Protein 6A5K (pdb70)

Organism: Arabidopsis thaliana (NCBI:txid3702)

Nearest PDB structures (foldseek):
  6a5n-assembly1_A  TM=9.429E-01  e=1.408E-78  Arabidopsis thaliana
  4qep-assembly1_A  TM=8.010E-01  e=1.631E-44  Arabidopsis thaliana
  4nj5-assembly1_A  TM=8.680E-01  e=1.800E-42  Arabidopsis thaliana
  4qeo-assembly1_A  TM=7.824E-01  e=3.114E-44  Arabidopsis thaliana
  7xud-assembly1_A  TM=8.969E-01  e=6.996E-24  Homo sapiens

Solvent-accessible surface area: 23105 Å² total

Radius of gyration: 24.41 Å; Cα contacts (8 Å, |Δi|>4): 985; chains: 1; bounding box: 66×53×61 Å

Structure (mmCIF, N/CA/C/O backbone):
data_6A5K
#
_entry.id   6A5K
#
_cell.length_a   77.113
_cell.length_b   122.152
_cell.length_c   56.315
_cell.angle_alpha   90.00
_cell.angle_beta   90.00
_cell.angle_gamma   90.00
#
_symmetry.space_group_name_H-M   'P 21 21 2'
#
loop_
_entity.id
_entity.type
_entity.pdbx_description
1 polymer 'Histone-lysine N-methyltransferase, H3 lysine-9 specific SUVH6'
2 non-polymer 'ZINC ION'
3 non-polymer S-ADENOSYLMETHIONINE
4 water water
#
loop_
_atom_site.group_PDB
_atom_site.id
_atom_site.type_symbol
_atom_site.label_atom_id
_atom_site.label_alt_id
_atom_site.label_comp_id
_atom_site.label_asym_id
_atom_site.label_entity_id
_atom_site.label_seq_id
_atom_site.pdbx_PDB_ins_code
_atom_site.Cartn_x
_atom_site.Cartn_y
_atom_site.Cartn_z
_atom_site.occupancy
_atom_site.B_iso_or_equiv
_atom_site.auth_seq_id
_atom_site.auth_comp_id
_atom_site.auth_asym_id
_atom_site.auth_atom_id
_atom_site.pdbx_PDB_model_num
ATOM 1 N N . ASP A 1 4 ? 21.659 28.741 38.118 1.00 23.42 267 ASP A N 1
ATOM 2 C CA . ASP A 1 4 ? 22.188 27.544 38.756 1.00 37.52 267 ASP A CA 1
ATOM 3 C C . ASP A 1 4 ? 23.637 27.304 38.342 1.00 38.93 267 ASP A C 1
ATOM 4 O O . ASP A 1 4 ? 24.560 28.071 38.699 1.00 21.56 267 ASP A O 1
ATOM 9 N N . SER A 1 5 ? 23.830 26.214 37.609 1.00 41.36 268 SER A N 1
ATOM 10 C CA . SER A 1 5 ? 24.966 26.135 36.718 1.00 36.18 268 SER A CA 1
ATOM 11 C C . SER A 1 5 ? 24.879 27.364 35.811 1.00 28.61 268 SER A C 1
ATOM 12 O O . SER A 1 5 ? 25.892 27.970 35.485 1.00 21.41 268 SER A O 1
ATOM 15 N N . SER A 1 6 ? 23.657 27.730 35.421 1.00 25.96 269 SER A N 1
ATOM 16 C CA . SER A 1 6 ? 23.424 28.919 34.597 1.00 24.27 269 SER A CA 1
ATOM 17 C C . SER A 1 6 ? 23.913 30.193 35.266 1.00 13.39 269 SER A C 1
ATOM 18 O O . SER A 1 6 ? 24.555 31.020 34.625 1.00 15.38 269 SER A O 1
ATOM 21 N N . ARG A 1 7 ? 23.594 30.359 36.549 1.00 15.12 270 ARG A N 1
ATOM 22 C CA . ARG A 1 7 ? 24.035 31.537 37.295 1.00 14.43 270 ARG A CA 1
ATOM 23 C C . ARG A 1 7 ? 25.558 31.655 37.301 1.00 15.20 270 ARG A C 1
ATOM 24 O O . ARG A 1 7 ? 26.119 32.725 37.030 1.00 16.52 270 ARG A O 1
ATOM 32 N N . ASN A 1 8 ? 26.227 30.554 37.625 1.00 15.13 271 ASN A N 1
ATOM 33 C CA . ASN A 1 8 ? 27.685 30.556 37.612 1.00 17.61 271 ASN A CA 1
ATOM 34 C C . ASN A 1 8 ? 28.235 30.834 36.211 1.00 12.97 271 ASN A C 1
ATOM 35 O O . ASN A 1 8 ? 29.190 31.587 36.061 1.00 13.45 271 ASN A O 1
ATOM 40 N N . LYS A 1 9 ? 27.623 30.239 35.188 1.00 13.50 272 LYS A N 1
ATOM 41 C CA . LYS A 1 9 ? 28.038 30.482 33.802 1.00 16.65 272 LYS A CA 1
ATOM 42 C C . LYS A 1 9 ? 27.954 31.970 33.443 1.00 14.27 272 LYS A C 1
ATOM 43 O O . LYS A 1 9 ? 28.879 32.532 32.849 1.00 12.49 272 LYS A O 1
ATOM 49 N N . VAL A 1 10 ? 26.845 32.606 33.808 1.00 14.00 273 VAL A N 1
ATOM 50 C CA . VAL A 1 10 ? 26.664 34.029 33.541 1.00 12.64 273 VAL A CA 1
ATOM 51 C C . VAL A 1 10 ? 27.728 34.868 34.262 1.00 11.50 273 VAL A C 1
ATOM 52 O O . VAL A 1 10 ? 28.409 35.714 33.646 1.00 10.01 273 VAL A O 1
ATOM 56 N N . LYS A 1 11 ? 27.897 34.614 35.560 1.00 10.81 274 LYS A N 1
ATOM 57 C CA . LYS A 1 11 ? 28.846 35.415 36.332 1.00 11.28 274 LYS A CA 1
ATOM 58 C C . LYS A 1 11 ? 30.278 35.230 35.828 1.00 13.01 274 LYS A C 1
ATOM 59 O O . LYS A 1 11 ? 31.022 36.200 35.688 1.00 15.03 274 LYS A O 1
ATOM 65 N N . GLU A 1 12 ? 30.657 33.992 35.537 1.00 11.54 275 GLU A N 1
ATOM 66 C CA . GLU A 1 12 ? 32.003 33.718 35.044 1.00 11.70 275 GLU A CA 1
ATOM 67 C C . GLU A 1 12 ? 32.235 34.290 33.647 1.00 14.69 275 GLU A C 1
ATOM 68 O O . GLU A 1 12 ? 33.360 34.664 33.302 1.00 13.18 275 GLU A O 1
ATOM 74 N N . THR A 1 13 ? 31.182 34.359 32.839 1.00 12.56 276 THR A N 1
ATOM 75 C CA . THR A 1 13 ? 31.321 34.940 31.502 1.00 13.75 276 THR A CA 1
ATOM 76 C C . THR A 1 13 ? 31.581 36.439 31.617 1.00 13.56 276 THR A C 1
ATOM 77 O O . THR A 1 13 ? 32.454 36.983 30.925 1.00 13.39 276 THR A O 1
ATOM 81 N N . LEU A 1 14 ? 30.841 37.106 32.503 1.00 10.23 277 LEU A N 1
ATOM 82 C CA . LEU A 1 14 ? 31.073 38.535 32.723 1.00 12.78 277 LEU A CA 1
ATOM 83 C C . LEU A 1 14 ? 32.453 38.790 33.338 1.00 14.33 277 LEU A C 1
ATOM 84 O O . LEU A 1 14 ? 33.120 39.780 33.016 1.00 10.68 277 LEU A O 1
ATOM 89 N N . ARG A 1 15 ? 32.870 37.888 34.221 1.00 10.31 278 ARG A N 1
ATOM 90 C CA . ARG A 1 15 ? 34.166 37.992 34.889 1.00 14.28 278 ARG A CA 1
ATOM 91 C C . ARG A 1 15 ? 35.294 37.862 33.857 1.00 13.31 278 ARG A C 1
ATOM 92 O O . ARG A 1 15 ? 36.262 38.639 33.859 1.00 17.33 278 ARG A O 1
ATOM 100 N N . LEU A 1 16 ? 35.152 36.889 32.961 1.00 11.52 279 LEU A N 1
ATOM 101 C CA . LEU A 1 16 ? 36.092 36.694 31.864 1.00 15.01 279 LEU A CA 1
ATOM 102 C C . LEU A 1 16 ? 36.157 37.940 30.975 1.00 15.98 279 LEU A C 1
ATOM 103 O O . LEU A 1 16 ? 37.241 38.432 30.642 1.00 14.01 279 LEU A O 1
ATOM 108 N N . PHE A 1 17 ? 34.985 38.455 30.608 1.00 11.92 280 PHE A N 1
ATOM 109 C CA . PHE A 1 17 ? 34.907 39.670 29.805 1.00 13.28 280 PHE A CA 1
ATOM 110 C C . PHE A 1 17 ? 35.672 40.839 30.440 1.00 14.16 280 PHE A C 1
ATOM 111 O O . PHE A 1 17 ? 36.503 41.486 29.787 1.00 12.58 280 PHE A O 1
ATOM 119 N N . HIS A 1 18 ? 35.408 41.107 31.716 1.00 10.96 281 HIS A N 1
ATOM 120 C CA . HIS A 1 18 ? 36.080 42.230 32.365 1.00 15.08 281 HIS A CA 1
ATOM 121 C C . HIS A 1 18 ? 37.573 41.978 32.549 1.00 13.75 281 HIS A C 1
ATOM 122 O O . HIS A 1 18 ? 38.378 42.917 32.501 1.00 17.65 281 HIS A O 1
ATOM 129 N N . GLY A 1 19 ? 37.939 40.714 32.732 1.00 12.69 282 GLY A N 1
ATOM 130 C CA . GLY A 1 19 ? 39.339 40.336 32.808 1.00 18.03 282 GLY A CA 1
ATOM 131 C C . GLY A 1 19 ? 40.055 40.721 31.526 1.00 21.09 282 GLY A C 1
ATOM 132 O O . GLY A 1 19 ? 41.121 41.344 31.552 1.00 18.98 282 GLY A O 1
ATOM 133 N N . VAL A 1 20 ? 39.455 40.365 30.394 1.00 16.20 283 VAL A N 1
ATOM 134 C CA . VAL A 1 20 ? 40.032 40.704 29.096 1.00 17.65 283 VAL A CA 1
ATOM 135 C C . VAL A 1 20 ? 40.085 42.221 28.865 1.00 20.24 283 VAL A C 1
ATOM 136 O O . VAL A 1 20 ? 41.109 42.749 28.408 1.00 18.34 283 VAL A O 1
ATOM 140 N N . CYS A 1 21 ? 38.989 42.917 29.176 1.00 14.23 284 CYS A N 1
ATOM 141 C CA . CYS A 1 21 ? 38.977 44.383 29.113 1.00 15.31 284 CYS A CA 1
ATOM 142 C C . CYS A 1 21 ? 40.164 45.004 29.856 1.00 19.59 284 CYS A C 1
ATOM 143 O O . CYS A 1 21 ? 40.897 45.846 29.313 1.00 20.70 284 CYS A O 1
ATOM 146 N N . ARG A 1 22 ? 40.346 44.594 31.107 1.00 16.35 285 ARG A N 1
ATOM 147 C CA . ARG A 1 22 ? 41.349 45.233 31.949 1.00 16.57 285 ARG A CA 1
ATOM 148 C C . ARG A 1 22 ? 42.764 44.771 31.606 1.00 16.84 285 ARG A C 1
ATOM 149 O O . ARG A 1 22 ? 43.732 45.482 31.882 1.00 17.30 285 ARG A O 1
ATOM 157 N N . LYS A 1 23 ? 42.895 43.603 30.987 1.00 15.21 286 LYS A N 1
ATOM 158 C CA . LYS A 1 23 ? 44.211 43.185 30.500 1.00 20.05 286 LYS A CA 1
ATOM 159 C C . LYS A 1 23 ? 44.607 43.990 29.254 1.00 21.88 286 LYS A C 1
ATOM 160 O O . LYS A 1 23 ? 45.768 44.390 29.091 1.00 22.64 286 LYS A O 1
ATOM 166 N N . ILE A 1 24 ? 43.641 44.233 28.373 1.00 22.14 287 ILE A N 1
ATOM 167 C CA . ILE A 1 24 ? 43.896 45.078 27.209 1.00 23.01 287 ILE A CA 1
ATOM 168 C C . ILE A 1 24 ? 44.275 46.488 27.671 1.00 21.96 287 ILE A C 1
ATOM 169 O O . ILE A 1 24 ? 45.233 47.100 27.164 1.00 22.27 287 ILE A O 1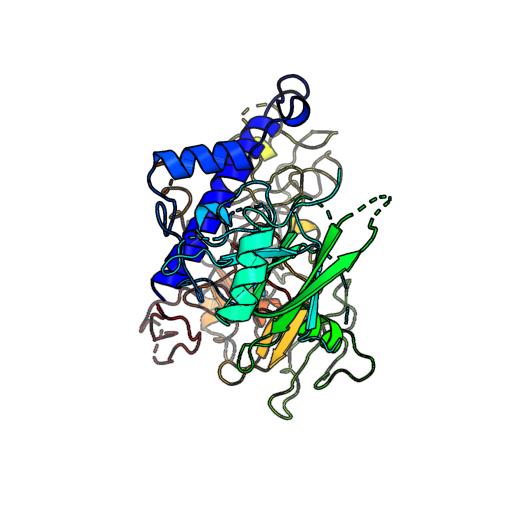
ATOM 174 N N . LEU A 1 25 ? 43.533 46.990 28.653 1.00 19.24 288 LEU A N 1
ATOM 175 C CA . LEU A 1 25 ? 43.809 48.315 29.197 1.00 20.29 288 LEU A CA 1
ATOM 176 C C . LEU A 1 25 ? 45.185 48.358 29.856 1.00 20.51 288 LEU A C 1
ATOM 177 O O . LEU A 1 25 ? 45.909 49.340 29.726 1.00 21.89 288 LEU A O 1
ATOM 182 N N . GLN A 1 26 ? 45.544 47.289 30.559 1.00 19.17 289 GLN A N 1
ATOM 183 C CA . GLN A 1 26 ? 46.848 47.202 31.205 1.00 22.68 289 GLN A CA 1
ATOM 184 C C . GLN A 1 26 ? 47.955 47.283 30.161 1.00 21.45 289 GLN A C 1
ATOM 185 O O . GLN A 1 26 ? 48.975 47.942 30.368 1.00 22.69 289 GLN A O 1
ATOM 191 N N . GLU A 1 27 ? 47.743 46.608 29.036 1.00 21.65 290 GLU A N 1
ATOM 192 C CA . GLU A 1 27 ? 48.733 46.604 27.966 1.00 25.36 290 GLU A CA 1
ATOM 193 C C . GLU A 1 27 ? 48.851 47.978 27.311 1.00 27.58 290 GLU A C 1
ATOM 194 O O . GLU A 1 27 ? 49.950 48.391 26.916 1.00 27.09 290 GLU A O 1
ATOM 200 N N . ASP A 1 28 ? 47.736 48.700 27.209 1.00 25.79 291 ASP A N 1
ATOM 201 C CA . ASP A 1 28 ? 47.802 50.066 26.694 1.00 26.78 291 ASP A CA 1
ATOM 202 C C . ASP A 1 28 ? 48.500 51.009 27.681 1.00 30.10 291 ASP A C 1
ATOM 203 O O . ASP A 1 28 ? 49.296 51.863 27.284 1.00 30.74 291 ASP A O 1
ATOM 208 N N . GLU A 1 29 ? 48.199 50.844 28.967 1.00 25.23 292 GLU A N 1
ATOM 209 C CA . GLU A 1 29 ? 48.757 51.678 30.032 1.00 25.73 292 GLU A CA 1
ATOM 210 C C . GLU A 1 29 ? 50.257 51.447 30.208 1.00 26.89 292 GLU A C 1
ATOM 211 O O . GLU A 1 29 ? 50.954 52.256 30.826 1.00 27.95 292 GLU A O 1
ATOM 217 N N . ALA A 1 30 ? 50.749 50.343 29.656 1.00 30.63 293 ALA A N 1
ATOM 218 C CA . ALA A 1 30 ? 52.169 50.010 29.736 1.00 29.97 293 ALA A CA 1
ATOM 219 C C . ALA A 1 30 ? 52.998 50.771 28.705 1.00 34.88 293 ALA A C 1
ATOM 220 O O . ALA A 1 30 ? 54.223 50.670 28.690 1.00 40.53 293 ALA A O 1
ATOM 222 N N . LYS A 1 31 ? 52.330 51.526 27.842 1.00 33.39 294 LYS A N 1
ATOM 223 C CA . LYS A 1 31 ? 53.015 52.217 26.756 1.00 38.12 294 LYS A CA 1
ATOM 224 C C . LYS A 1 31 ? 53.349 53.658 27.111 1.00 42.80 294 LYS A C 1
ATOM 225 O O . LYS A 1 31 ? 52.687 54.258 27.958 1.00 42.82 294 LYS A O 1
ATOM 231 N N . PRO A 1 32 ? 54.384 54.217 26.464 1.00 47.31 295 PRO A N 1
ATOM 232 C CA . PRO A 1 32 ? 54.606 55.664 26.580 1.00 52.01 295 PRO A CA 1
ATOM 233 C C . PRO A 1 32 ? 53.346 56.444 26.186 1.00 53.61 295 PRO A C 1
ATOM 234 O O . PRO A 1 32 ? 52.708 56.061 25.214 1.00 49.63 295 PRO A O 1
ATOM 238 N N . GLU A 1 33 ? 53.020 57.518 26.907 1.00 54.22 296 GLU A N 1
ATOM 239 C CA . GLU A 1 33 ? 51.775 58.267 26.699 1.00 61.40 296 GLU A CA 1
ATOM 240 C C . GLU A 1 33 ? 51.721 59.054 25.378 1.00 68.18 296 GLU A C 1
ATOM 241 O O . GLU A 1 33 ? 51.395 60.244 25.381 1.00 70.73 296 GLU A O 1
ATOM 247 N N . ASP A 1 34 ? 52.048 58.388 24.266 1.00 70.48 297 ASP A N 1
ATOM 248 C CA . ASP A 1 34 ? 51.723 58.776 22.870 1.00 71.06 297 ASP A CA 1
ATOM 249 C C . ASP A 1 34 ? 51.697 57.527 21.969 1.00 67.18 297 ASP A C 1
ATOM 250 O O . ASP A 1 34 ? 51.255 57.594 20.824 1.00 73.25 297 ASP A O 1
ATOM 255 N N . GLN A 1 35 ? 52.187 56.394 22.476 1.00 59.86 298 GLN A N 1
ATOM 256 C CA . GLN A 1 35 ? 52.029 55.122 21.777 1.00 57.57 298 GLN A CA 1
ATOM 257 C C . GLN A 1 35 ? 50.710 54.503 22.212 1.00 50.05 298 GLN A C 1
ATOM 258 O O . GLN A 1 35 ? 50.320 53.442 21.730 1.00 50.08 298 GLN A O 1
ATOM 264 N N . ARG A 1 36 ? 50.037 55.182 23.138 1.00 48.24 299 ARG A N 1
ATOM 265 C CA . ARG A 1 36 ? 48.790 54.696 23.716 1.00 45.91 299 ARG A CA 1
ATOM 266 C C . ARG A 1 36 ? 47.623 54.939 22.770 1.00 47.72 299 ARG A C 1
ATOM 267 O O . ARG A 1 36 ? 47.597 55.936 22.051 1.00 49.35 299 ARG A O 1
ATOM 275 N N . ARG A 1 37 ? 46.659 54.025 22.779 1.00 44.81 300 ARG A N 1
ATOM 276 C CA . ARG A 1 37 ? 45.535 54.090 21.852 1.00 43.40 300 ARG A CA 1
ATOM 277 C C . ARG A 1 37 ? 44.257 54.625 22.484 1.00 45.03 300 ARG A C 1
ATOM 278 O O . ARG A 1 37 ? 43.281 54.877 21.784 1.00 47.68 300 ARG A O 1
ATOM 286 N N . LYS A 1 38 ? 44.268 54.800 23.802 1.00 46.79 301 LYS A N 1
ATOM 287 C CA . LYS A 1 38 ? 43.069 55.238 24.519 1.00 52.73 301 LYS A CA 1
ATOM 288 C C . LYS A 1 38 ? 42.612 56.598 23.991 1.00 60.58 301 LYS A C 1
ATOM 289 O O . LYS A 1 38 ? 41.411 56.889 23.928 1.00 62.02 301 LYS A O 1
ATOM 295 N N . GLY A 1 39 ? 43.573 57.415 23.574 1.00 62.32 302 GLY A N 1
ATOM 296 C CA . GLY A 1 39 ? 43.263 58.677 22.926 1.00 65.99 302 GLY A CA 1
ATOM 297 C C . GLY A 1 39 ? 42.663 58.458 21.550 1.00 66.91 302 GLY A C 1
ATOM 298 O O . GLY A 1 39 ? 41.694 59.118 21.178 1.00 70.04 302 GLY A O 1
ATOM 299 N N . LYS A 1 40 ? 43.240 57.521 20.800 1.00 64.39 303 LYS A N 1
ATOM 300 C CA . LYS A 1 40 ? 42.779 57.186 19.453 1.00 62.16 303 LYS A CA 1
ATOM 301 C C . LYS A 1 40 ? 41.306 56.782 19.433 1.00 63.87 303 LYS A C 1
ATOM 302 O O . LYS A 1 40 ? 40.633 56.865 18.403 1.00 75.13 303 LYS A O 1
ATOM 308 N N . GLY A 1 41 ? 40.793 56.388 20.589 1.00 58.81 304 GLY A N 1
ATOM 309 C CA . GLY A 1 41 ? 39.457 55.845 20.657 1.00 57.32 304 GLY A CA 1
ATOM 310 C C . GLY A 1 41 ? 39.594 54.342 20.659 1.00 54.07 304 GLY A C 1
ATOM 311 O O . GLY A 1 41 ? 38.902 53.636 19.924 1.00 55.18 304 GLY A O 1
ATOM 312 N N . LEU A 1 42 ? 40.532 53.858 21.463 1.00 49.52 305 LEU A N 1
ATOM 313 C CA . LEU A 1 42 ? 40.615 52.441 21.751 1.00 45.03 305 LEU A CA 1
ATOM 314 C C . LEU A 1 42 ? 39.299 52.050 22.410 1.00 40.00 305 LEU A C 1
ATOM 315 O O . LEU A 1 42 ? 38.741 52.811 23.203 1.00 40.94 305 LEU A O 1
ATOM 320 N N . ARG A 1 43 ? 38.781 50.884 22.052 1.00 37.06 306 ARG A N 1
ATOM 321 C CA . ARG A 1 43 ? 37.527 50.411 22.619 1.00 33.09 306 ARG A CA 1
ATOM 322 C C . ARG A 1 43 ? 37.721 49.038 23.243 1.00 25.99 306 ARG A C 1
ATOM 323 O O . ARG A 1 43 ? 37.517 48.025 22.581 1.00 25.99 306 ARG A O 1
ATOM 331 N N . ILE A 1 44 ? 38.114 49.004 24.513 1.00 21.38 307 ILE A N 1
ATOM 332 C CA . ILE A 1 44 ? 38.457 47.736 25.137 1.00 22.32 307 ILE A CA 1
ATOM 333 C C . ILE A 1 44 ? 37.243 46.813 25.235 1.00 18.72 307 ILE A C 1
ATOM 334 O O . ILE A 1 44 ? 37.390 45.598 25.170 1.00 18.49 307 ILE A O 1
ATOM 339 N N . ASP A 1 45 ? 36.050 47.385 25.364 1.00 20.24 308 ASP A N 1
ATOM 340 C CA . ASP A 1 45 ? 34.840 46.564 25.439 1.00 22.28 308 ASP A CA 1
ATOM 341 C C . ASP A 1 45 ? 34.555 45.904 24.090 1.00 21.50 308 ASP A C 1
ATOM 342 O O . ASP A 1 45 ? 34.172 44.737 24.024 1.00 20.19 308 ASP A O 1
ATOM 347 N N . PHE A 1 46 ? 34.759 46.657 23.014 1.00 21.76 309 PHE A N 1
ATOM 348 C CA . PHE A 1 46 ? 34.576 46.134 21.668 1.00 23.58 309 PHE A CA 1
ATOM 349 C C . PHE A 1 46 ? 35.577 45.011 21.366 1.00 24.65 309 PHE A C 1
ATOM 350 O O . PHE A 1 46 ? 35.206 43.950 20.846 1.00 25.72 309 PHE A O 1
ATOM 358 N N . GLU A 1 47 ? 36.843 45.248 21.700 1.00 22.86 310 GLU A N 1
ATOM 359 C CA . GLU A 1 47 ? 37.900 44.270 21.453 1.00 22.68 310 GLU A CA 1
ATOM 360 C C . GLU A 1 47 ? 37.701 42.999 22.275 1.00 20.79 310 GLU A C 1
ATOM 361 O O . GLU A 1 47 ? 37.850 41.878 21.754 1.00 21.23 310 GLU A O 1
ATOM 367 N N . ALA A 1 48 ? 37.350 43.175 23.549 1.00 17.87 311 ALA A N 1
ATOM 368 C CA . ALA A 1 48 ? 37.063 42.049 24.425 1.00 17.86 311 ALA A CA 1
ATOM 369 C C . ALA A 1 48 ? 35.877 41.252 23.904 1.00 19.31 311 ALA A C 1
ATOM 370 O O . ALA A 1 48 ? 35.892 40.016 23.921 1.00 21.10 311 ALA A O 1
ATOM 372 N N . SER A 1 49 ? 34.850 41.967 23.448 1.00 20.49 312 SER A N 1
ATOM 373 C CA . SER A 1 49 ? 33.670 41.321 22.880 1.00 21.92 312 SER A CA 1
ATOM 374 C C . SER A 1 49 ? 34.052 40.471 21.678 1.00 22.39 312 SER A C 1
ATOM 375 O O . SER A 1 49 ? 33.581 39.345 21.540 1.00 20.59 312 SER A O 1
ATOM 378 N N . THR A 1 50 ? 34.893 41.017 20.802 1.00 24.38 313 THR A N 1
ATOM 379 C CA . THR A 1 50 ? 35.326 40.278 19.621 1.00 26.76 313 THR A CA 1
ATOM 380 C C . THR A 1 50 ? 36.062 39.005 20.021 1.00 25.23 313 THR A C 1
ATOM 381 O O . THR A 1 50 ? 35.817 37.927 19.456 1.00 21.70 313 THR A O 1
ATOM 385 N N . ILE A 1 51 ? 36.946 39.127 21.012 1.00 20.40 314 ILE A N 1
ATOM 386 C CA . ILE A 1 51 ? 37.715 37.973 21.481 1.00 23.68 314 ILE A CA 1
ATOM 387 C C . ILE A 1 51 ? 36.809 36.879 22.055 1.00 22.07 314 ILE A C 1
ATOM 388 O O . ILE A 1 51 ? 36.957 35.699 21.724 1.00 20.60 314 ILE A O 1
ATOM 393 N N . LEU A 1 52 ? 35.850 37.269 22.886 1.00 20.95 315 LEU A N 1
ATOM 394 C CA . LEU A 1 52 ? 34.918 36.297 23.451 1.00 16.28 315 LEU A CA 1
ATOM 395 C C . LEU A 1 52 ? 34.037 35.659 22.373 1.00 17.12 315 LEU A C 1
ATOM 396 O O . LEU A 1 52 ? 33.731 34.468 22.427 1.00 17.25 315 LEU A O 1
ATOM 401 N N . LYS A 1 53 ? 33.631 36.458 21.395 1.00 17.77 316 LYS A N 1
ATOM 402 C CA . LYS A 1 53 ? 32.820 35.960 20.288 1.00 23.81 316 LYS A CA 1
ATOM 403 C C . LYS A 1 53 ? 33.559 34.885 19.483 1.00 22.54 316 LYS A C 1
ATOM 404 O O . LYS A 1 53 ? 33.018 33.804 19.226 1.00 20.44 316 LYS A O 1
ATOM 410 N N . ARG A 1 54 ? 34.798 35.177 19.097 1.00 20.74 317 ARG A N 1
ATOM 411 C CA . ARG A 1 54 ? 35.555 34.250 18.255 1.00 25.63 317 ARG A CA 1
ATOM 412 C C . ARG A 1 54 ? 35.851 32.934 18.982 1.00 22.71 317 ARG A C 1
ATOM 413 O O . ARG A 1 54 ? 35.993 31.888 18.352 1.00 23.90 317 ARG A O 1
ATOM 421 N N . ASN A 1 55 ? 35.929 32.996 20.310 1.00 24.30 318 ASN A N 1
ATOM 422 C CA . ASN A 1 55 ? 36.228 31.829 21.132 1.00 21.48 318 ASN A CA 1
ATOM 423 C C . ASN A 1 55 ? 34.986 31.113 21.663 1.00 23.55 318 ASN A C 1
ATOM 424 O O . ASN A 1 55 ? 35.086 30.255 22.537 1.00 21.47 318 ASN A O 1
ATOM 429 N N . GLY A 1 56 ? 33.820 31.473 21.137 1.00 22.50 319 GLY A N 1
ATOM 430 C CA . GLY A 1 56 ? 32.585 30.784 21.467 1.00 25.47 319 GLY A CA 1
ATOM 431 C C . GLY A 1 56 ? 32.043 31.026 22.868 1.00 24.09 319 GLY A C 1
ATOM 432 O O . GLY A 1 56 ? 31.378 30.154 23.430 1.00 21.89 319 GLY A O 1
ATOM 433 N N . LYS A 1 57 ? 32.301 32.206 23.429 1.00 19.17 320 LYS A N 1
ATOM 434 C CA . LYS A 1 57 ? 31.950 32.465 24.826 1.00 17.31 320 LYS A CA 1
ATOM 435 C C . LYS A 1 57 ? 30.617 33.192 25.017 1.00 18.51 320 LYS A C 1
ATOM 436 O O . LYS A 1 57 ? 30.187 33.383 26.153 1.00 18.23 320 LYS A O 1
ATOM 442 N N . PHE A 1 58 ? 29.979 33.621 23.931 1.00 17.02 321 PHE A N 1
ATOM 443 C CA . PHE A 1 58 ? 28.677 34.283 24.053 1.00 19.16 321 PHE A CA 1
ATOM 444 C C . PHE A 1 58 ? 27.620 33.284 24.515 1.00 20.07 321 PHE A C 1
ATOM 445 O O . PHE A 1 58 ? 27.653 32.110 24.127 1.00 20.32 321 PHE A O 1
ATOM 453 N N . LEU A 1 59 ? 26.684 33.757 25.331 1.00 15.74 322 LEU A N 1
ATOM 454 C CA . LEU A 1 59 ? 25.575 32.933 25.802 1.00 19.72 322 LEU A CA 1
ATOM 455 C C . LEU A 1 59 ? 24.302 33.284 25.037 1.00 20.60 322 LEU A C 1
ATOM 456 O O . LEU A 1 59 ? 24.107 34.438 24.643 1.00 21.14 322 LEU A O 1
ATOM 461 N N . ASN A 1 60 ? 23.447 32.287 24.822 1.00 20.42 323 ASN A N 1
ATOM 462 C CA . ASN A 1 60 ? 22.173 32.492 24.131 1.00 21.77 323 ASN A CA 1
ATOM 463 C C . ASN A 1 60 ? 22.344 33.167 22.771 1.00 24.95 323 ASN A C 1
ATOM 464 O O . ASN A 1 60 ? 21.507 33.964 22.359 1.00 25.77 323 ASN A O 1
ATOM 469 N N . SER A 1 61 ? 23.439 32.865 22.081 1.00 31.98 324 SER A N 1
ATOM 470 C CA . SER A 1 61 ? 23.725 33.536 20.816 1.00 33.98 324 SER A CA 1
ATOM 471 C C . SER A 1 61 ? 22.885 32.943 19.692 1.00 35.96 324 SER A C 1
ATOM 472 O O . SER A 1 61 ? 22.582 31.750 19.688 1.00 30.44 324 SER A O 1
ATOM 475 N N . GLY A 1 62 ? 22.510 33.786 18.739 1.00 38.94 325 GLY A N 1
ATOM 476 C CA . GLY A 1 62 ? 21.704 33.347 17.616 1.00 45.46 325 GLY A CA 1
ATOM 477 C C . GLY A 1 62 ? 20.224 33.229 17.936 1.00 45.06 325 GLY A C 1
ATOM 478 O O . GLY A 1 62 ? 19.437 32.845 17.072 1.00 43.86 325 GLY A O 1
ATOM 479 N N . VAL A 1 63 ? 19.839 33.545 19.173 1.00 41.79 326 VAL A N 1
ATOM 480 C CA . VAL A 1 63 ? 18.431 33.462 19.567 1.00 39.92 326 VAL A CA 1
ATOM 481 C C . VAL A 1 63 ? 17.960 34.641 20.416 1.00 35.20 326 VAL A C 1
ATOM 482 O O . VAL A 1 63 ? 18.730 35.219 21.182 1.00 37.29 326 VAL A O 1
ATOM 486 N N . HIS A 1 64 ? 16.682 34.984 20.265 1.00 31.13 327 HIS A N 1
ATOM 487 C CA . HIS A 1 64 ? 16.015 35.963 21.122 1.00 28.73 327 HIS A CA 1
ATOM 488 C C . HIS A 1 64 ? 15.233 35.229 22.201 1.00 30.07 327 HIS A C 1
ATOM 489 O O . HIS A 1 64 ? 14.684 34.155 21.952 1.00 36.74 327 HIS A O 1
ATOM 496 N N . ILE A 1 65 ? 15.181 35.808 23.395 1.00 23.67 328 ILE A N 1
ATOM 497 C CA . ILE A 1 65 ? 14.445 35.219 24.511 1.00 25.35 328 ILE A CA 1
ATOM 498 C C . ILE A 1 65 ? 13.310 36.124 24.999 1.00 26.61 328 ILE A C 1
ATOM 499 O O . ILE A 1 65 ? 13.521 37.312 25.243 1.00 24.30 328 ILE A O 1
ATOM 504 N N . LEU A 1 66 ? 12.113 35.561 25.151 1.00 24.69 329 LEU A N 1
ATOM 505 C CA . LEU A 1 66 ? 11.006 36.294 25.759 1.00 29.12 329 LEU A CA 1
ATOM 506 C C . LEU A 1 66 ? 10.873 35.941 27.236 1.00 29.99 329 LEU A C 1
ATOM 507 O O . LEU A 1 66 ? 10.690 34.775 27.588 1.00 31.83 329 LEU A O 1
ATOM 512 N N . GLY A 1 67 ? 10.972 36.950 28.098 1.00 24.03 330 GLY A N 1
ATOM 513 C CA . GLY A 1 67 ? 10.816 36.748 29.526 1.00 24.61 330 GLY A CA 1
ATOM 514 C C . GLY A 1 67 ? 12.137 36.586 30.260 1.00 26.85 330 GLY A C 1
ATOM 515 O O . GLY A 1 67 ? 13.129 37.235 29.918 1.00 23.38 330 GLY A O 1
ATOM 516 N N . GLU A 1 68 ? 12.145 35.723 31.275 1.00 26.63 331 GLU A N 1
ATOM 517 C CA . GLU A 1 68 ? 13.336 35.499 32.098 1.00 29.71 331 GLU A CA 1
ATOM 518 C C . GLU A 1 68 ? 14.480 34.847 31.327 1.00 23.07 331 GLU A C 1
ATOM 519 O O . GLU A 1 68 ? 14.279 33.888 30.587 1.00 25.29 331 GLU A O 1
ATOM 525 N N . VAL A 1 69 ? 15.685 35.369 31.528 1.00 22.61 332 VAL A N 1
ATOM 526 C CA . VAL A 1 69 ? 16.892 34.792 30.956 1.00 22.07 332 VAL A CA 1
ATOM 527 C C . VAL A 1 69 ? 17.604 33.974 32.028 1.00 20.66 332 VAL A C 1
ATOM 528 O O . VAL A 1 69 ? 17.933 34.505 33.086 1.00 19.82 332 VAL A O 1
ATOM 532 N N . PRO A 1 70 ? 17.841 32.678 31.763 1.00 22.87 333 PRO A N 1
ATOM 533 C CA . PRO A 1 70 ? 18.439 31.801 32.779 1.00 23.43 333 PRO A CA 1
ATOM 534 C C . PRO A 1 70 ? 19.759 32.352 33.328 1.00 18.48 333 PRO A C 1
ATOM 535 O O . PRO A 1 70 ? 20.643 32.740 32.563 1.00 16.89 333 PRO A O 1
ATOM 539 N N . GLY A 1 71 ? 19.875 32.418 34.649 1.00 16.40 334 GLY A N 1
ATOM 540 C CA . GLY A 1 71 ? 21.115 32.857 35.265 1.00 17.21 334 GLY A CA 1
ATOM 541 C C . GLY A 1 71 ? 21.271 34.366 35.378 1.00 15.04 334 GLY A C 1
ATOM 542 O O . GLY A 1 71 ? 22.275 34.849 35.896 1.00 18.69 334 GLY A O 1
ATOM 543 N N . VAL A 1 72 ? 20.284 35.112 34.889 1.00 13.42 335 VAL A N 1
ATOM 544 C CA . VAL A 1 72 ? 20.282 36.562 35.030 1.00 14.37 335 VAL A CA 1
ATOM 545 C C . VAL A 1 72 ? 19.220 36.969 36.047 1.00 18.62 335 VAL A C 1
ATOM 546 O O . VAL A 1 72 ? 18.056 36.586 35.929 1.00 19.02 335 VAL A O 1
ATOM 550 N N . GLU A 1 73 ? 19.618 37.750 37.043 1.00 14.97 336 GLU A N 1
ATOM 551 C CA . GLU A 1 73 ? 18.730 38.035 38.165 1.00 13.84 336 GLU A CA 1
ATOM 552 C C . GLU A 1 73 ? 18.444 39.521 38.322 1.00 14.76 336 GLU A C 1
ATOM 553 O O . GLU A 1 73 ? 19.308 40.357 38.057 1.00 14.12 336 GLU A O 1
ATOM 559 N N . VAL A 1 74 ? 17.223 39.834 38.754 1.00 12.64 337 VAL A N 1
ATOM 560 C CA . VAL A 1 74 ? 16.831 41.201 39.069 1.00 15.10 337 VAL A CA 1
ATOM 561 C C . VAL A 1 74 ? 17.879 41.858 39.969 1.00 14.80 337 VAL A C 1
ATOM 562 O O . VAL A 1 74 ? 18.304 41.273 40.963 1.00 12.68 337 VAL A O 1
ATOM 566 N N . GLY A 1 75 ? 18.318 43.055 39.595 1.00 12.28 338 GLY A N 1
ATOM 567 C CA . GLY A 1 75 ? 19.327 43.767 40.358 1.00 13.99 338 GLY A CA 1
ATOM 568 C C . GLY A 1 75 ? 20.730 43.665 39.778 1.00 15.01 338 GLY A C 1
ATOM 569 O O . GLY A 1 75 ? 21.600 44.467 40.138 1.00 13.47 338 GLY A O 1
ATOM 570 N N . ASP A 1 76 ? 20.951 42.702 38.880 1.00 11.47 339 ASP A N 1
ATOM 571 C CA . ASP A 1 76 ? 22.269 42.518 38.263 1.00 14.01 339 ASP A CA 1
ATOM 572 C C . ASP A 1 76 ? 22.720 43.799 37.565 1.00 15.39 339 ASP A C 1
ATOM 573 O O . ASP A 1 76 ? 21.908 44.516 36.976 1.00 12.20 339 ASP A O 1
ATOM 578 N N . GLU A 1 77 ? 24.016 44.081 37.626 1.00 12.02 340 GLU A N 1
ATOM 579 C CA . GLU A 1 77 ? 24.545 45.300 37.028 1.00 13.65 340 GLU A CA 1
ATOM 580 C C . GLU A 1 77 ? 25.617 45.002 35.994 1.00 15.99 340 GLU A C 1
ATOM 581 O O . GLU A 1 77 ? 26.274 43.956 36.044 1.00 12.52 340 GLU A O 1
ATOM 587 N N . PHE A 1 78 ? 25.771 45.940 35.065 1.00 13.43 341 PHE A N 1
ATOM 588 C CA . PHE A 1 78 ? 26.666 45.824 33.927 1.00 11.95 341 PHE A CA 1
ATOM 589 C C . PHE A 1 78 ? 27.350 47.172 33.706 1.00 13.33 341 PHE A C 1
ATOM 590 O O . PHE A 1 78 ? 26.722 48.223 33.867 1.00 17.12 341 PHE A O 1
ATOM 598 N N . GLN A 1 79 ? 28.631 47.150 33.361 1.00 12.41 342 GLN A N 1
ATOM 599 C CA . GLN A 1 79 ? 29.342 48.387 33.046 1.00 13.14 342 GLN A CA 1
ATOM 600 C C . GLN A 1 79 ? 29.114 48.789 31.592 1.00 18.64 342 GLN A C 1
ATOM 601 O O . GLN A 1 79 ? 28.861 49.959 31.280 1.00 15.04 342 GLN A O 1
ATOM 607 N N . TYR A 1 80 ? 29.195 47.806 30.705 1.00 14.09 343 TYR A N 1
ATOM 608 C CA . TYR A 1 80 ? 29.103 48.061 29.276 1.00 15.95 343 TYR A CA 1
ATOM 609 C C . TYR A 1 80 ? 27.827 47.500 28.667 1.00 17.91 343 TYR A C 1
ATOM 610 O O . TYR A 1 80 ? 27.377 46.409 29.028 1.00 14.57 343 TYR A O 1
ATOM 619 N N . ARG A 1 81 ? 27.262 48.245 27.724 1.00 14.33 344 ARG A N 1
ATOM 620 C CA . ARG A 1 81 ? 26.115 47.774 26.965 1.00 18.28 344 ARG A CA 1
ATOM 621 C C . ARG A 1 81 ? 26.427 46.448 26.278 1.00 15.46 344 ARG A C 1
ATOM 622 O O . ARG A 1 81 ? 25.548 45.595 26.137 1.00 17.38 344 ARG A O 1
ATOM 638 N N . GLU A 1 83 ? 27.927 43.944 27.388 1.00 13.44 346 GLU A N 1
ATOM 639 C CA . GLU A 1 83 ? 27.680 42.814 28.285 1.00 12.80 346 GLU A CA 1
ATOM 640 C C . GLU A 1 83 ? 26.277 42.258 28.051 1.00 12.71 346 GLU A C 1
ATOM 641 O O . GLU A 1 83 ? 26.053 41.055 28.150 1.00 12.62 346 GLU A O 1
ATOM 647 N N . LEU A 1 84 ? 25.336 43.143 27.730 1.00 13.03 347 LEU A N 1
ATOM 648 C CA . LEU A 1 84 ? 23.960 42.733 27.453 1.00 15.66 347 LEU A CA 1
ATOM 649 C C . LEU A 1 84 ? 23.899 41.857 26.206 1.00 13.72 347 LEU A C 1
ATOM 650 O O . LEU A 1 84 ? 23.103 40.912 26.133 1.00 13.99 347 LEU A O 1
ATOM 655 N N . ASN A 1 85 ? 24.744 42.162 25.223 1.00 14.15 348 ASN A N 1
ATOM 656 C CA . ASN A 1 85 ? 24.787 41.352 24.006 1.00 16.33 348 ASN A CA 1
ATOM 657 C C . ASN A 1 85 ? 25.492 40.022 24.243 1.00 14.92 348 ASN A C 1
ATOM 658 O O . ASN A 1 85 ? 25.085 38.984 23.715 1.00 15.41 348 ASN A O 1
ATOM 663 N N . ILE A 1 86 ? 26.548 40.053 25.044 1.00 14.89 349 ILE A N 1
ATOM 664 C CA . ILE A 1 86 ? 27.298 38.835 25.336 1.00 17.21 349 ILE A CA 1
ATOM 665 C C . ILE A 1 86 ? 26.409 37.780 26.001 1.00 16.67 349 ILE A C 1
ATOM 666 O O . ILE A 1 86 ? 26.519 36.582 25.711 1.00 15.69 349 ILE A O 1
ATOM 671 N N . LEU A 1 87 ? 25.494 38.244 26.848 1.00 13.96 350 LEU A N 1
ATOM 6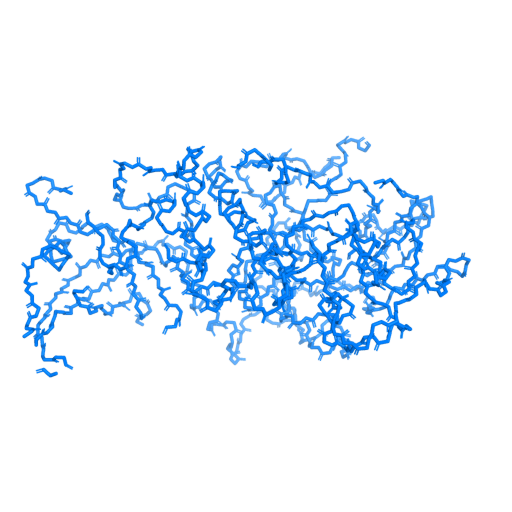72 C CA . LEU A 1 87 ? 24.585 37.361 27.582 1.00 16.06 350 LEU A CA 1
ATOM 673 C C . LEU A 1 87 ? 23.268 37.092 26.855 1.00 13.89 350 LEU A C 1
ATOM 674 O O . LEU A 1 87 ? 22.488 36.231 27.273 1.00 14.02 350 LEU A O 1
ATOM 679 N N . GLY A 1 88 ? 23.021 37.823 25.773 1.00 14.81 351 GLY A N 1
ATOM 680 C CA . GLY A 1 88 ? 21.774 37.692 25.040 1.00 15.88 351 GLY A CA 1
ATOM 681 C C . GLY A 1 88 ? 20.587 38.322 25.751 1.00 20.25 351 GLY A C 1
ATOM 682 O O . GLY A 1 88 ? 19.437 37.967 25.492 1.00 23.63 351 GLY A O 1
ATOM 683 N N . ILE A 1 89 ? 20.863 39.252 26.659 1.00 16.77 352 ILE A N 1
ATOM 684 C CA . ILE A 1 89 ? 19.811 39.980 27.372 1.00 16.08 352 ILE A CA 1
ATOM 685 C C . ILE A 1 89 ? 19.161 41.015 26.457 1.00 18.76 352 ILE A C 1
ATOM 686 O O . ILE A 1 89 ? 17.944 41.220 26.472 1.00 17.71 352 ILE A O 1
ATOM 691 N N . HIS A 1 90 ? 20.009 41.679 25.684 1.00 16.33 353 HIS A N 1
ATOM 692 C CA . HIS A 1 90 ? 19.618 42.784 24.819 1.00 14.81 353 HIS A CA 1
ATOM 693 C C . HIS A 1 90 ? 20.635 42.808 23.692 1.00 18.04 353 HIS A C 1
ATOM 694 O O . HIS A 1 90 ? 21.822 43.017 23.935 1.00 16.18 353 HIS A O 1
ATOM 701 N N . LYS A 1 91 ? 20.181 42.560 22.469 1.00 17.08 354 LYS A N 1
ATOM 702 C CA . LYS A 1 91 ? 21.103 42.332 21.357 1.00 23.60 354 LYS A CA 1
ATOM 703 C C . LYS A 1 91 ? 21.661 43.604 20.699 1.00 22.87 354 LYS A C 1
ATOM 704 O O . LYS A 1 91 ? 22.857 43.656 20.418 1.00 22.82 354 LYS A O 1
ATOM 710 N N . PRO A 1 92 ? 20.818 44.631 20.449 1.00 22.21 355 PRO A N 1
ATOM 711 C CA . PRO A 1 92 ? 21.374 45.819 19.786 1.00 27.61 355 PRO A CA 1
ATOM 712 C C . PRO A 1 92 ? 22.478 46.494 20.594 1.00 31.17 355 PRO A C 1
ATOM 713 O O . PRO A 1 92 ? 22.350 46.659 21.811 1.00 27.72 355 PRO A O 1
ATOM 717 N N . SER A 1 93 ? 23.553 46.881 19.916 1.00 33.96 356 SER A N 1
ATOM 718 C CA . SER A 1 93 ? 24.682 47.511 20.588 1.00 34.50 356 SER A CA 1
ATOM 719 C C . SER A 1 93 ? 24.357 48.942 20.999 1.00 31.84 356 SER A C 1
ATOM 720 O O . SER A 1 93 ? 24.960 49.481 21.922 1.00 35.15 356 SER A O 1
ATOM 723 N N . GLN A 1 94 ? 23.398 49.554 20.310 1.00 27.72 357 GLN A N 1
ATOM 724 C CA . GLN A 1 94 ? 23.082 50.959 20.543 1.00 33.25 357 GLN A CA 1
ATOM 725 C C . GLN A 1 94 ? 21.583 51.235 20.692 1.00 31.60 357 GLN A C 1
ATOM 726 O O . GLN A 1 94 ? 21.183 52.059 21.519 1.00 27.59 357 GLN A O 1
ATOM 732 N N . ALA A 1 95 ? 20.762 50.551 19.899 1.00 27.70 358 ALA A N 1
ATOM 733 C CA . ALA A 1 95 ? 19.316 50.785 19.907 1.00 26.39 358 ALA A CA 1
ATOM 734 C C . ALA A 1 95 ? 18.695 50.470 21.267 1.00 25.24 358 ALA A C 1
ATOM 735 O O . ALA A 1 95 ? 19.174 49.602 22.003 1.00 21.83 358 ALA A O 1
ATOM 737 N N . GLY A 1 96 ? 17.628 51.190 21.597 1.00 22.76 359 GLY A N 1
ATOM 738 C CA . GLY A 1 96 ? 16.982 51.051 22.889 1.00 22.08 359 GLY A CA 1
ATOM 739 C C . GLY A 1 96 ? 15.997 49.899 22.971 1.00 18.13 359 GLY A C 1
ATOM 740 O O . GLY A 1 96 ? 15.725 49.399 24.057 1.00 17.28 359 GLY A O 1
ATOM 741 N N . ILE A 1 97 ? 15.458 49.476 21.831 1.00 19.79 360 ILE A N 1
ATOM 742 C CA . ILE A 1 97 ? 14.444 48.423 21.822 1.00 17.58 360 ILE A CA 1
ATOM 743 C C . ILE A 1 97 ? 14.910 47.173 21.076 1.00 22.40 360 ILE A C 1
ATOM 744 O O . ILE A 1 97 ? 15.372 47.252 19.943 1.00 21.13 360 ILE A O 1
ATOM 749 N N . ASP A 1 98 ? 14.780 46.024 21.726 1.00 19.37 361 ASP A N 1
ATOM 750 C CA . ASP A 1 98 ? 15.021 44.738 21.098 1.00 19.76 361 ASP A CA 1
ATOM 751 C C . ASP A 1 98 ? 13.705 43.972 21.042 1.00 21.99 361 ASP A C 1
ATOM 752 O O . ASP A 1 98 ? 12.882 44.039 21.983 1.00 19.61 361 ASP A O 1
ATOM 757 N N . TYR A 1 99 ? 13.536 43.228 19.953 1.00 20.23 362 TYR A N 1
ATOM 758 C CA . TYR A 1 99 ? 12.283 42.545 19.679 1.00 21.76 362 TYR A CA 1
ATOM 759 C C . TYR A 1 99 ? 12.474 41.246 18.904 1.00 24.85 362 TYR A C 1
ATOM 760 O O . TYR A 1 99 ? 13.564 40.949 18.407 1.00 23.05 362 TYR A O 1
ATOM 777 N N . LYS A 1 101 ? 10.195 37.947 16.521 1.00 30.31 364 LYS A N 1
ATOM 778 C CA . LYS A 1 101 ? 9.005 37.453 15.848 1.00 34.09 364 LYS A CA 1
ATOM 779 C C . LYS A 1 101 ? 8.073 36.801 16.867 1.00 34.24 364 LYS A C 1
ATOM 780 O O . LYS A 1 101 ? 8.521 36.074 17.750 1.00 27.33 364 LYS A O 1
ATOM 786 N N . TYR A 1 102 ? 6.780 37.089 16.763 1.00 32.22 365 TYR A N 1
ATOM 787 C CA . TYR A 1 102 ? 5.794 36.494 17.659 1.00 28.12 365 TYR A CA 1
ATOM 788 C C . TYR A 1 102 ? 4.502 36.264 16.901 1.00 30.30 365 TYR A C 1
ATOM 789 O O . TYR A 1 102 ? 3.755 37.207 16.650 1.00 29.49 365 TYR A O 1
ATOM 798 N N . GLY A 1 103 ? 4.236 35.012 16.546 1.00 32.45 366 GLY A N 1
ATOM 799 C CA . GLY A 1 103 ? 3.126 34.706 15.662 1.00 34.15 366 GLY A CA 1
ATOM 800 C C . GLY A 1 103 ? 3.371 35.391 14.332 1.00 33.07 366 GLY A C 1
ATOM 801 O O . GLY A 1 103 ? 4.438 35.233 13.740 1.00 37.06 366 GLY A O 1
ATOM 802 N N . LYS A 1 104 ? 2.391 36.163 13.873 1.00 33.72 367 LYS A N 1
ATOM 803 C CA . LYS A 1 104 ? 2.528 36.950 12.653 1.00 36.92 367 LYS A CA 1
ATOM 804 C C . LYS A 1 104 ? 3.130 38.312 12.943 1.00 39.62 367 LYS A C 1
ATOM 805 O O . LYS A 1 104 ? 3.415 39.085 12.030 1.00 43.76 367 LYS A O 1
ATOM 811 N N . ALA A 1 105 ? 3.312 38.608 14.221 1.00 35.42 368 ALA A N 1
ATOM 812 C CA . ALA A 1 105 ? 3.760 39.926 14.622 1.00 38.40 368 ALA A CA 1
ATOM 813 C C . ALA A 1 105 ? 5.180 39.911 15.176 1.00 31.87 368 ALA A C 1
ATOM 814 O O . ALA A 1 105 ? 5.896 38.908 15.093 1.00 29.31 368 ALA A O 1
ATOM 816 N N . LYS A 1 106 ? 5.579 41.050 15.722 1.00 28.12 369 LYS A N 1
ATOM 817 C CA . LYS A 1 106 ? 6.810 41.146 16.486 1.00 29.57 369 LYS A CA 1
ATOM 818 C C . LYS A 1 106 ? 6.486 41.844 17.790 1.00 24.75 369 LYS A C 1
ATOM 819 O O . LYS A 1 106 ? 5.683 42.776 17.811 1.00 24.74 369 LYS A O 1
ATOM 825 N N . VAL A 1 107 ? 7.080 41.371 18.880 1.00 23.15 370 VAL A N 1
ATOM 826 C CA . VAL A 1 107 ? 6.894 42.005 20.173 1.00 23.39 370 VAL A CA 1
ATOM 827 C C . VAL A 1 107 ? 8.256 42.333 20.745 1.00 22.20 370 VAL A C 1
ATOM 828 O O . VAL A 1 107 ? 9.243 41.670 20.422 1.00 20.72 370 VAL A O 1
ATOM 832 N N . ALA A 1 108 ? 8.314 43.364 21.580 1.00 19.90 371 ALA A N 1
ATOM 833 C CA . ALA A 1 108 ? 9.569 43.725 22.226 1.00 18.83 371 ALA A CA 1
ATOM 834 C C . ALA A 1 108 ? 10.015 42.634 23.186 1.00 19.95 371 ALA A C 1
ATOM 835 O O . ALA A 1 108 ? 9.194 42.017 23.866 1.00 20.33 371 ALA A O 1
ATOM 837 N N . THR A 1 109 ? 11.321 42.407 23.249 1.00 17.70 372 THR A N 1
ATOM 838 C CA . THR A 1 109 ? 11.876 41.482 24.221 1.00 17.11 372 THR A CA 1
ATOM 839 C C . THR A 1 109 ? 12.543 42.258 25.346 1.00 16.08 372 THR A C 1
ATOM 840 O O . THR A 1 109 ? 12.522 41.836 26.506 1.00 17.23 372 THR A O 1
ATOM 844 N N . SER A 1 110 ? 13.150 43.391 25.005 1.00 15.87 373 SER A N 1
ATOM 845 C CA . SER A 1 110 ? 13.866 44.140 26.039 1.00 15.06 373 SER A CA 1
ATOM 846 C C . SER A 1 110 ? 14.059 45.593 25.657 1.00 15.17 373 SER A C 1
ATOM 847 O O . SER A 1 110 ? 14.129 45.916 24.482 1.00 15.76 373 SER A O 1
ATOM 850 N N . ILE A 1 111 ? 14.124 46.473 26.651 1.00 14.74 374 ILE A N 1
ATOM 851 C CA . ILE A 1 111 ? 14.439 47.869 26.392 1.00 14.93 374 ILE A CA 1
ATOM 852 C C . ILE A 1 111 ? 15.511 48.371 27.350 1.00 14.40 374 ILE A C 1
ATOM 853 O O . ILE A 1 111 ? 15.587 47.936 28.500 1.00 13.89 374 ILE A O 1
ATOM 858 N N . VAL A 1 112 ? 16.343 49.285 26.864 1.00 16.62 375 VAL A N 1
ATOM 859 C CA . VAL A 1 112 ? 17.272 49.984 27.740 1.00 14.78 375 VAL A CA 1
ATOM 860 C C . VAL A 1 112 ? 16.721 51.381 27.991 1.00 17.00 375 VAL A C 1
ATOM 861 O O . VAL A 1 112 ? 16.589 52.174 27.062 1.00 18.60 375 VAL A O 1
ATOM 865 N N . ALA A 1 113 ? 16.393 51.671 29.246 1.00 14.63 376 ALA A N 1
ATOM 866 C CA . ALA A 1 113 ? 15.673 52.895 29.581 1.00 21.27 376 ALA A CA 1
ATOM 867 C C . ALA A 1 113 ? 16.516 53.855 30.406 1.00 28.74 376 ALA A C 1
ATOM 868 O O . ALA A 1 113 ? 17.225 53.446 31.319 1.00 28.39 376 ALA A O 1
ATOM 870 N N . SER A 1 114 ? 16.427 55.137 30.076 1.00 36.66 377 SER A N 1
ATOM 871 C CA . SER A 1 114 ? 17.154 56.170 30.804 1.00 44.56 377 SER A CA 1
ATOM 872 C C . SER A 1 114 ? 16.292 56.766 31.913 1.00 46.10 377 SER A C 1
ATOM 873 O O . SER A 1 114 ? 16.008 56.105 32.917 1.00 44.20 377 SER A O 1
ATOM 876 N N . ASN A 1 123 ? 4.437 54.763 43.091 1.00 45.43 386 ASN A N 1
ATOM 877 C CA . ASN A 1 123 ? 4.363 54.539 41.652 1.00 40.92 386 ASN A CA 1
ATOM 878 C C . ASN A 1 123 ? 5.575 53.790 41.102 1.00 34.31 386 ASN A C 1
ATOM 879 O O . ASN A 1 123 ? 5.794 53.769 39.891 1.00 30.31 386 ASN A O 1
ATOM 884 N N . SER A 1 124 ? 6.354 53.170 41.988 1.00 28.90 387 SER A N 1
ATOM 885 C CA . SER A 1 124 ? 7.649 52.601 41.614 1.00 25.16 387 SER A CA 1
ATOM 886 C C . SER A 1 124 ? 7.565 51.450 40.600 1.00 23.35 387 SER A C 1
ATOM 887 O O . SER A 1 124 ? 8.564 51.114 39.968 1.00 28.46 387 SER A O 1
ATOM 890 N N . ASP A 1 125 ? 6.386 50.861 40.428 1.00 21.75 388 ASP A N 1
ATOM 891 C CA . ASP A 1 125 ? 6.222 49.800 39.437 1.00 25.91 388 ASP A CA 1
ATOM 892 C C . ASP A 1 125 ? 5.933 50.350 38.039 1.00 24.06 388 ASP A C 1
ATOM 893 O O . ASP A 1 125 ? 5.907 49.595 37.065 1.00 25.50 388 ASP A O 1
ATOM 898 N N . VAL A 1 126 ? 5.734 51.661 37.942 1.00 21.74 389 VAL A N 1
ATOM 899 C CA . VAL A 1 126 ? 5.380 52.300 36.674 1.00 25.26 389 VAL A CA 1
ATOM 900 C C . VAL A 1 126 ? 6.574 53.028 36.043 1.00 30.77 389 VAL A C 1
ATOM 901 O O . VAL A 1 126 ? 7.354 53.689 36.724 1.00 31.15 389 VAL A O 1
ATOM 905 N N . LEU A 1 127 ? 6.704 52.896 34.729 1.00 26.79 390 LEU A N 1
ATOM 906 C CA . LEU A 1 127 ? 7.823 53.460 33.988 1.00 25.07 390 LEU A CA 1
ATOM 907 C C . LEU A 1 127 ? 7.309 54.077 32.688 1.00 26.17 390 LEU A C 1
ATOM 908 O O . LEU A 1 127 ? 6.510 53.462 31.994 1.00 24.08 390 LEU A O 1
ATOM 913 N N . THR A 1 128 ? 7.739 55.292 32.365 1.00 19.94 391 THR A N 1
ATOM 914 C CA . THR A 1 128 ? 7.428 55.864 31.056 1.00 24.26 391 THR A CA 1
ATOM 915 C C . THR A 1 128 ? 8.683 55.872 30.197 1.00 23.35 391 THR A C 1
ATOM 916 O O . THR A 1 128 ? 9.738 56.329 30.625 1.00 25.98 391 THR A O 1
ATOM 920 N N . TYR A 1 129 ? 8.556 55.363 28.979 1.00 23.61 392 TYR A N 1
ATOM 921 C CA . TYR A 1 129 ? 9.698 55.142 28.109 1.00 21.15 392 TYR A CA 1
ATOM 922 C C . TYR A 1 129 ? 9.517 55.876 26.784 1.00 23.43 392 TYR A C 1
ATOM 923 O O . TYR A 1 129 ? 8.452 55.809 26.181 1.00 19.89 392 TYR A O 1
ATOM 932 N N . THR A 1 130 ? 10.554 56.571 26.327 1.00 22.58 393 THR A N 1
ATOM 933 C CA . THR A 1 130 ? 10.455 57.325 25.080 1.00 24.04 393 THR A CA 1
ATOM 934 C C . THR A 1 130 ? 10.999 56.522 23.896 1.00 28.15 393 THR A C 1
ATOM 935 O O . THR A 1 130 ? 12.081 55.942 23.965 1.00 22.35 393 THR A O 1
ATOM 939 N N . GLY A 1 131 ? 10.234 56.513 22.808 1.00 27.98 394 GLY A N 1
ATOM 940 C CA . GLY A 1 131 ? 10.464 55.622 21.686 1.00 33.57 394 GLY A CA 1
ATOM 941 C C . GLY A 1 131 ? 11.637 55.926 20.774 1.00 41.05 394 GLY A C 1
ATOM 942 O O . GLY A 1 131 ? 12.409 56.858 21.019 1.00 34.97 394 GLY A O 1
ATOM 943 N N . GLN A 1 132 ? 11.726 55.132 19.703 1.00 43.74 395 GLN A N 1
ATOM 944 C CA . GLN A 1 132 ? 12.868 55.060 18.787 1.00 44.42 395 GLN A CA 1
ATOM 945 C C . GLN A 1 132 ? 14.185 55.067 19.547 1.00 49.29 395 GLN A C 1
ATOM 946 O O . GLN A 1 132 ? 14.570 54.050 20.129 1.00 51.69 395 GLN A O 1
ATOM 952 N N . GLU A 1 150 ? 11.402 64.823 11.107 1.00 62.21 413 GLU A N 1
ATOM 953 C CA . GLU A 1 150 ? 12.039 63.799 11.926 1.00 59.09 413 GLU A CA 1
ATOM 954 C C . GLU A 1 150 ? 11.051 63.195 12.917 1.00 54.23 413 GLU A C 1
ATOM 955 O O . GLU A 1 150 ? 11.410 62.860 14.048 1.00 47.39 413 GLU A O 1
ATOM 961 N N . ASP A 1 151 ? 9.798 63.079 12.486 1.00 52.39 414 ASP A N 1
ATOM 962 C CA . ASP A 1 151 ? 8.778 62.384 13.257 1.00 49.35 414 ASP A CA 1
ATOM 963 C C . ASP A 1 151 ? 9.157 60.920 13.412 1.00 45.52 414 ASP A C 1
ATOM 964 O O . ASP A 1 151 ? 9.569 60.277 12.448 1.00 46.10 414 ASP A O 1
ATOM 969 N N . GLN A 1 152 ? 9.026 60.390 14.622 1.00 40.38 415 GLN A N 1
ATOM 970 C CA . GLN A 1 152 ? 9.173 58.957 14.812 1.00 34.30 415 GLN A CA 1
ATOM 971 C C . GLN A 1 152 ? 8.023 58.242 14.112 1.00 38.65 415 GLN A C 1
ATOM 972 O O . GLN A 1 152 ? 6.915 58.775 14.007 1.00 39.12 415 GLN A O 1
ATOM 978 N N . LYS A 1 153 ? 8.298 57.045 13.609 1.00 41.28 416 LYS A N 1
ATOM 979 C CA . LYS A 1 153 ? 7.295 56.249 12.916 1.00 42.08 416 LYS A CA 1
ATOM 980 C C . LYS A 1 153 ? 6.959 55.016 13.740 1.00 38.75 416 LYS A C 1
ATOM 981 O O . LYS A 1 153 ? 7.787 54.543 14.522 1.00 38.65 416 LYS A O 1
ATOM 987 N N . LEU A 1 154 ? 5.748 54.495 13.578 1.00 35.64 417 LEU A N 1
ATOM 988 C CA . LEU A 1 154 ? 5.389 53.256 14.253 1.00 32.89 417 LEU A CA 1
ATOM 989 C C . LEU A 1 154 ? 5.860 52.065 13.422 1.00 35.97 417 LEU A C 1
ATOM 990 O O . LEU A 1 154 ? 5.064 51.358 12.799 1.00 31.90 417 LEU A O 1
ATOM 995 N N . ILE A 1 155 ? 7.176 51.871 13.416 1.00 34.55 418 ILE A N 1
ATOM 996 C CA . ILE A 1 155 ? 7.816 50.767 12.711 1.00 36.70 418 ILE A CA 1
ATOM 997 C C . ILE A 1 155 ? 8.840 50.117 13.629 1.00 35.25 418 ILE A C 1
ATOM 998 O O . ILE A 1 155 ? 9.104 50.626 14.719 1.00 35.50 418 ILE A O 1
ATOM 1003 N N . THR A 1 156 ? 9.411 49.002 13.178 1.00 33.04 419 THR A N 1
ATOM 1004 C CA . THR A 1 156 ? 10.466 48.276 13.896 1.00 33.68 419 THR A CA 1
ATOM 1005 C C . THR A 1 156 ? 10.262 48.212 15.417 1.00 28.79 419 THR A C 1
ATOM 1006 O O . THR A 1 156 ? 9.262 47.672 15.893 1.00 24.44 419 THR A O 1
ATOM 1010 N N . GLY A 1 157 ? 11.211 48.763 16.170 1.00 26.69 420 GLY A N 1
ATOM 1011 C CA . GLY A 1 157 ? 11.160 48.730 17.624 1.00 23.98 420 GLY A CA 1
ATOM 1012 C C . GLY A 1 157 ? 9.913 49.338 18.245 1.00 20.78 420 GLY A C 1
ATOM 1013 O O . GLY A 1 157 ? 9.279 48.739 19.119 1.00 19.77 420 GLY A O 1
ATOM 1014 N N . ASN A 1 158 ? 9.555 50.536 17.799 1.00 21.43 421 ASN A N 1
ATOM 1015 C CA . ASN A 1 158 ? 8.371 51.199 18.328 1.00 26.68 421 ASN A CA 1
ATOM 1016 C C . ASN A 1 158 ? 7.108 50.372 18.080 1.00 25.87 421 ASN A C 1
ATOM 1017 O O . ASN A 1 158 ? 6.253 50.234 18.970 1.00 20.96 421 ASN A O 1
ATOM 1022 N N . LEU A 1 159 ? 7.003 49.814 16.875 1.00 21.57 422 LEU A N 1
ATOM 1023 C CA . LEU A 1 159 ? 5.863 48.976 16.511 1.00 23.39 422 LEU A CA 1
ATOM 1024 C C . LEU A 1 159 ? 5.829 47.703 17.348 1.00 21.07 422 LEU A C 1
ATOM 1025 O O . LEU A 1 159 ? 4.762 47.243 17.746 1.00 24.08 422 LEU A O 1
ATOM 1030 N N . ALA A 1 160 ? 7.001 47.133 17.619 1.00 20.12 423 ALA A N 1
ATOM 1031 C CA . ALA A 1 160 ? 7.075 45.918 18.423 1.00 19.23 423 ALA A CA 1
ATOM 1032 C C . ALA A 1 160 ? 6.606 46.186 19.850 1.00 19.01 423 ALA A C 1
ATOM 1033 O O . ALA A 1 160 ? 5.873 45.386 20.441 1.00 18.60 423 ALA A O 1
ATOM 1035 N N . LEU A 1 161 ? 7.047 47.313 20.401 1.00 16.65 424 LEU A N 1
ATOM 1036 C CA . LEU A 1 161 ? 6.666 47.690 21.756 1.00 21.84 424 LEU A CA 1
ATOM 1037 C C . LEU A 1 161 ? 5.160 47.941 21.814 1.00 22.41 424 LEU A C 1
ATOM 1038 O O . LEU A 1 161 ? 4.496 47.566 22.783 1.00 20.10 424 LEU A O 1
ATOM 1043 N N . ALA A 1 162 ? 4.623 48.561 20.763 1.00 20.22 425 ALA A N 1
ATOM 1044 C CA . ALA A 1 162 ? 3.182 48.776 20.667 1.00 22.40 425 ALA A CA 1
ATOM 1045 C C . ALA A 1 162 ? 2.426 47.446 20.617 1.00 25.74 425 ALA A C 1
ATOM 1046 O O . ALA A 1 162 ? 1.376 47.293 21.238 1.00 23.81 425 ALA A O 1
ATOM 1048 N N . THR A 1 163 ? 2.972 46.480 19.885 1.00 22.95 426 THR A N 1
ATOM 1049 C CA . THR A 1 163 ? 2.354 45.163 19.764 1.00 21.66 426 THR A CA 1
ATOM 1050 C C . THR A 1 163 ? 2.393 44.399 21.087 1.00 20.17 426 THR A C 1
ATOM 1051 O O . THR A 1 163 ? 1.495 43.600 21.390 1.00 21.91 426 THR A O 1
ATOM 1055 N N . SER A 1 164 ? 3.430 44.655 21.884 1.00 19.47 427 SER A N 1
ATOM 1056 C CA . SER A 1 164 ? 3.518 44.060 23.219 1.00 23.09 427 SER A CA 1
ATOM 1057 C C . SER A 1 164 ? 2.272 44.352 24.054 1.00 21.59 427 SER A C 1
ATOM 1058 O O . SER A 1 164 ? 1.853 43.527 24.863 1.00 23.60 427 SER A O 1
ATOM 1061 N N . ILE A 1 165 ? 1.691 45.533 23.855 1.00 18.35 428 ILE A N 1
ATOM 1062 C CA . ILE A 1 165 ? 0.453 45.911 24.533 1.00 21.35 428 ILE A CA 1
ATOM 1063 C C . ILE A 1 165 ? -0.681 44.942 24.212 1.00 23.45 428 ILE A C 1
ATOM 1064 O O . ILE A 1 165 ? -1.375 44.453 25.110 1.00 22.73 428 ILE A O 1
ATOM 1069 N N . GLU A 1 166 ? -0.859 44.662 22.926 1.00 23.05 429 GLU A N 1
ATOM 1070 C CA . GLU A 1 166 ? -1.937 43.773 22.493 1.00 31.95 429 GLU A CA 1
ATOM 1071 C C . GLU A 1 166 ? -1.698 42.336 22.926 1.00 31.46 429 GLU A C 1
ATOM 1072 O O . GLU A 1 166 ? -2.637 41.648 23.324 1.00 33.58 429 GLU A O 1
ATOM 1078 N N . LYS A 1 167 ? -0.451 41.876 22.851 1.00 28.92 430 LYS A N 1
ATOM 1079 C CA . LYS A 1 167 ? -0.161 40.489 23.216 1.00 28.28 430 LYS A CA 1
ATOM 1080 C C . LYS A 1 167 ? 0.027 40.305 24.725 1.00 28.44 430 LYS A C 1
ATOM 1081 O O . LYS A 1 167 ? -0.066 39.185 25.236 1.00 27.76 430 LYS A O 1
ATOM 1087 N N . GLN A 1 168 ? 0.280 41.407 25.427 1.00 26.46 431 GLN A N 1
ATOM 1088 C CA . GLN A 1 168 ? 0.573 41.377 26.860 1.00 25.13 431 GLN A CA 1
ATOM 1089 C C . GLN A 1 168 ? 1.706 40.406 27.167 1.00 24.54 431 GLN A C 1
ATOM 1090 O O . GLN A 1 168 ? 1.640 39.618 28.109 1.00 27.68 431 GLN A O 1
ATOM 1096 N N . THR A 1 169 ? 2.745 40.479 26.346 1.00 25.60 432 THR A N 1
ATOM 1097 C CA . THR A 1 169 ? 3.954 39.688 26.534 1.00 26.15 432 THR A CA 1
ATOM 1098 C C . THR A 1 169 ? 4.983 40.469 27.353 1.00 24.74 432 THR A C 1
ATOM 1099 O O . THR A 1 169 ? 5.029 41.697 27.283 1.00 22.30 432 THR A O 1
ATOM 1103 N N . PRO A 1 170 ? 5.812 39.759 28.137 1.00 24.39 433 PRO A N 1
ATOM 1104 C CA . PRO A 1 170 ? 6.747 40.450 29.033 1.00 22.01 433 PRO A CA 1
ATOM 1105 C C . PRO A 1 170 ? 7.884 41.171 28.299 1.00 19.62 433 PRO A C 1
ATOM 1106 O O . PRO A 1 170 ? 8.289 40.770 27.205 1.00 21.01 433 PRO A O 1
ATOM 1110 N N . VAL A 1 171 ? 8.382 42.237 28.918 1.00 15.13 434 VAL A N 1
ATOM 1111 C CA . VAL A 1 171 ? 9.489 43.018 28.384 1.00 13.88 434 VAL A CA 1
ATOM 1112 C C . VAL A 1 171 ? 10.555 43.182 29.470 1.00 15.13 434 VAL A C 1
ATOM 1113 O O . VAL A 1 171 ? 10.253 43.646 30.574 1.00 17.70 434 VAL A O 1
ATOM 1117 N N . ARG A 1 172 ? 11.794 42.801 29.175 1.00 13.15 435 ARG A N 1
ATOM 1118 C CA . ARG A 1 172 ? 12.876 43.039 30.131 1.00 12.36 435 ARG A CA 1
ATOM 1119 C C . ARG A 1 172 ? 13.255 44.513 30.135 1.00 16.41 435 ARG A C 1
ATOM 1120 O O . ARG A 1 172 ? 13.485 45.104 29.084 1.00 16.72 435 ARG A O 1
ATOM 1128 N N . VAL A 1 173 ? 13.326 45.114 31.317 1.00 12.69 436 VAL A N 1
ATOM 1129 C CA . VAL A 1 173 ? 13.764 46.494 31.401 1.00 11.57 436 VAL A CA 1
ATOM 1130 C C . VAL A 1 173 ? 15.176 46.590 31.982 1.00 15.12 436 VAL A C 1
ATOM 1131 O O . VAL A 1 173 ? 15.437 46.131 33.096 1.00 13.45 436 VAL A O 1
ATOM 1135 N N . ILE A 1 174 ? 16.087 47.145 31.188 1.00 15.33 437 ILE A N 1
ATOM 1136 C CA . ILE A 1 174 ? 17.437 47.459 31.642 1.00 11.75 437 ILE A CA 1
ATOM 1137 C C . ILE A 1 174 ? 17.497 48.969 31.844 1.00 16.48 437 ILE A C 1
ATOM 1138 O O . ILE A 1 174 ? 17.321 49.748 30.901 1.00 16.61 437 ILE A O 1
ATOM 1143 N N . ARG A 1 175 ? 17.719 49.384 33.083 1.00 13.42 438 ARG A N 1
ATOM 1144 C CA . ARG A 1 175 ? 17.723 50.801 33.412 1.00 16.17 438 ARG A CA 1
ATOM 1145 C C . ARG A 1 175 ? 19.137 51.360 33.391 1.00 20.81 438 ARG A C 1
ATOM 1146 O O . ARG A 1 175 ? 20.039 50.825 34.044 1.00 16.39 438 ARG A O 1
ATOM 1154 N N . GLY A 1 176 ? 19.331 52.435 32.635 1.00 18.47 439 GLY A N 1
ATOM 1155 C CA . GLY A 1 176 ? 20.593 53.150 32.653 1.00 16.16 439 GLY A CA 1
ATOM 1156 C C . GLY A 1 176 ? 20.635 54.053 33.868 1.00 19.02 439 GLY A C 1
ATOM 1157 O O . GLY A 1 176 ? 19.694 54.808 34.108 1.00 20.94 439 GLY A O 1
ATOM 1158 N N . LYS A 1 177 ? 21.711 53.974 34.647 1.00 17.11 440 LYS A N 1
ATOM 1159 C CA . LYS A 1 177 ? 21.827 54.800 35.851 1.00 21.52 440 LYS A CA 1
ATOM 1160 C C . LYS A 1 177 ? 22.014 56.274 35.524 1.00 27.70 440 LYS A C 1
ATOM 1161 O O . LYS A 1 177 ? 21.611 57.149 36.298 1.00 30.29 440 LYS A O 1
ATOM 1167 N N . HIS A 1 178 ? 22.649 56.548 34.389 1.00 23.46 441 HIS A N 1
ATOM 1168 C CA . HIS A 1 178 ? 22.939 57.921 33.990 1.00 33.82 441 HIS A CA 1
ATOM 1169 C C . HIS A 1 178 ? 22.139 58.332 32.757 1.00 41.91 441 HIS A C 1
ATOM 1170 O O . HIS A 1 178 ? 22.015 59.523 32.455 1.00 48.67 441 HIS A O 1
ATOM 1177 N N . SER A 1 185 ? 33.446 54.539 32.072 1.00 36.30 448 SER A N 1
ATOM 1178 C CA . SER A 1 185 ? 33.413 54.807 33.503 1.00 38.31 448 SER A CA 1
ATOM 1179 C C . SER A 1 185 ? 33.116 53.534 34.291 1.00 27.57 448 SER A C 1
ATOM 1180 O O . SER A 1 185 ? 32.048 52.933 34.147 1.00 23.91 448 SER A O 1
ATOM 1183 N N . LYS A 1 186 ? 34.065 53.135 35.131 1.00 25.29 449 LYS A N 1
ATOM 1184 C CA . LYS A 1 186 ? 33.943 51.902 35.901 1.00 27.10 449 LYS A CA 1
ATOM 1185 C C . LYS A 1 186 ? 32.710 51.925 36.789 1.00 23.35 449 LYS A C 1
ATOM 1186 O O . LYS A 1 186 ? 32.219 52.990 37.168 1.00 22.83 449 LYS A O 1
ATOM 1192 N N . GLY A 1 187 ? 32.215 50.741 37.118 1.00 23.78 450 GLY A N 1
ATOM 1193 C CA . GLY A 1 187 ? 31.025 50.619 37.932 1.00 25.59 450 GLY A CA 1
ATOM 1194 C C . GLY A 1 187 ? 29.840 50.198 37.089 1.00 23.97 450 GLY A C 1
ATOM 1195 O O . GLY A 1 187 ? 29.894 50.243 35.861 1.00 22.67 450 GLY A O 1
ATOM 1196 N N . GLY A 1 188 ? 28.767 49.783 37.750 1.00 21.37 451 GLY A N 1
ATOM 1197 C CA . GLY A 1 188 ? 27.545 49.432 37.054 1.00 20.59 451 GLY A CA 1
ATOM 1198 C C . GLY A 1 188 ? 26.906 50.662 36.441 1.00 20.53 451 GLY A C 1
ATOM 1199 O O . GLY A 1 188 ? 26.618 51.635 37.134 1.00 21.90 451 GLY A O 1
ATOM 1200 N N . ASN A 1 189 ? 26.698 50.628 35.130 1.00 17.76 452 ASN A N 1
ATOM 1201 C CA . ASN A 1 189 ? 26.040 51.730 34.436 1.00 17.91 452 ASN A CA 1
ATOM 1202 C C . ASN A 1 189 ? 24.634 51.345 34.016 1.00 18.52 452 ASN A C 1
ATOM 1203 O O . ASN A 1 189 ? 23.835 52.193 33.636 1.00 15.64 452 ASN A O 1
ATOM 1208 N N . TYR A 1 190 ? 24.349 50.050 34.093 1.00 11.63 453 TYR A N 1
ATOM 1209 C CA . TYR A 1 190 ? 23.056 49.501 33.716 1.00 11.23 453 TYR A CA 1
ATOM 1210 C C . TYR A 1 190 ? 22.598 48.493 34.757 1.00 18.57 453 TYR A C 1
ATOM 1211 O O . TYR A 1 190 ? 23.410 47.753 35.305 1.00 14.36 453 TYR A O 1
ATOM 1220 N N . VAL A 1 191 ? 21.295 48.465 35.016 1.00 10.78 454 VAL A N 1
ATOM 1221 C CA . VAL A 1 191 ? 20.718 47.548 35.994 1.00 12.24 454 VAL A CA 1
ATOM 1222 C C . VAL A 1 191 ? 19.524 46.801 35.412 1.00 14.03 454 VAL A C 1
ATOM 1223 O O . VAL A 1 191 ? 18.615 47.416 34.844 1.00 13.94 454 VAL A O 1
ATOM 1227 N N . TYR A 1 192 ? 19.522 45.475 35.548 1.00 13.41 455 TYR A N 1
ATOM 1228 C CA . TYR A 1 192 ? 18.358 44.676 35.172 1.00 13.00 455 TYR A CA 1
ATOM 1229 C C . TYR A 1 192 ? 17.244 44.806 36.219 1.00 14.42 455 TYR A C 1
ATOM 1230 O O . TYR A 1 192 ? 17.376 44.308 37.342 1.00 13.57 455 TYR A O 1
ATOM 1239 N N . ASP A 1 193 ? 16.146 45.465 35.847 1.00 14.73 456 ASP A N 1
ATOM 1240 C CA . ASP A 1 193 ? 15.079 45.762 36.802 1.00 13.01 456 ASP A CA 1
ATOM 1241 C C . ASP A 1 193 ? 13.892 44.806 36.697 1.00 13.76 456 ASP A C 1
ATOM 1242 O O . ASP A 1 193 ? 12.905 44.944 37.425 1.00 18.46 456 ASP A O 1
ATOM 1247 N N . GLY A 1 194 ? 13.998 43.825 35.808 1.00 15.21 457 GLY A N 1
ATOM 1248 C CA . GLY A 1 194 ? 13.004 42.771 35.733 1.00 15.36 457 GLY A CA 1
ATOM 1249 C C . GLY A 1 194 ? 12.021 42.883 34.581 1.00 13.70 457 GLY A C 1
ATOM 1250 O O . GLY A 1 194 ? 12.265 43.572 33.584 1.00 12.84 457 GLY A O 1
ATOM 1251 N N . LEU A 1 195 ? 10.893 42.196 34.739 1.00 13.62 458 LEU A N 1
ATOM 1252 C CA . LEU A 1 195 ? 9.908 42.064 33.678 1.00 16.86 458 LEU A CA 1
ATOM 1253 C C . LEU A 1 195 ? 8.742 43.023 33.849 1.00 18.44 458 LEU A C 1
ATOM 1254 O O . LEU A 1 195 ? 8.228 43.207 34.953 1.00 16.18 458 LEU A O 1
ATOM 1259 N N . TYR A 1 196 ? 8.333 43.628 32.738 1.00 16.89 459 TYR A N 1
ATOM 1260 C CA . TYR A 1 196 ? 7.254 44.605 32.727 1.00 14.76 459 TYR A CA 1
ATOM 1261 C C . TYR A 1 196 ? 6.234 44.252 31.649 1.00 20.99 459 TYR A C 1
ATOM 1262 O O . TYR A 1 196 ? 6.539 43.510 30.712 1.00 18.79 459 TYR A O 1
ATOM 1271 N N . LEU A 1 197 ? 5.029 44.797 31.784 1.00 18.74 460 LEU A N 1
ATOM 1272 C CA . LEU A 1 197 ? 4.035 44.726 30.726 1.00 20.47 460 LEU A CA 1
ATOM 1273 C C . LEU A 1 197 ? 3.836 46.122 30.156 1.00 20.18 460 LEU A C 1
ATOM 1274 O O . LEU A 1 197 ? 3.904 47.108 30.890 1.00 19.85 460 LEU A O 1
ATOM 1279 N N . VAL A 1 198 ? 3.596 46.211 28.852 1.00 16.67 461 VAL A N 1
ATOM 1280 C CA . VAL A 1 198 ? 3.306 47.499 28.230 1.00 16.89 461 VAL A CA 1
ATOM 1281 C C . VAL A 1 198 ? 1.789 47.739 28.239 1.00 19.02 461 VAL A C 1
ATOM 1282 O O . VAL A 1 198 ? 1.018 46.925 27.734 1.00 22.80 461 VAL A O 1
ATOM 1286 N N . GLU A 1 199 ? 1.372 48.857 28.821 1.00 16.39 462 GLU A N 1
ATOM 1287 C CA . GLU A 1 199 ? -0.046 49.124 29.060 1.00 25.63 462 GLU A CA 1
ATOM 1288 C C . GLU A 1 199 ? -0.673 50.024 28.003 1.00 23.44 462 GLU A C 1
ATOM 1289 O O . GLU A 1 199 ? -1.818 49.818 27.599 1.00 20.76 462 GLU A O 1
ATOM 1295 N N . LYS A 1 200 ? 0.071 51.032 27.567 1.00 23.39 463 LYS A N 1
ATOM 1296 C CA . LYS A 1 200 ? -0.447 51.973 26.581 1.00 22.57 463 LYS A CA 1
ATOM 1297 C C . LYS A 1 200 ? 0.681 52.770 25.960 1.00 19.15 463 LYS A C 1
ATOM 1298 O O . LYS A 1 200 ? 1.794 52.811 26.489 1.00 17.04 463 LYS A O 1
ATOM 1304 N N . TYR A 1 201 ? 0.393 53.400 24.829 1.00 19.48 464 TYR A N 1
ATOM 1305 C CA . TYR A 1 201 ? 1.345 54.320 24.241 1.00 18.98 464 TYR A CA 1
ATOM 1306 C C . TYR A 1 201 ? 0.631 55.554 23.711 1.00 18.93 464 TYR A C 1
ATOM 1307 O O . TYR A 1 201 ? -0.588 55.566 23.521 1.00 20.04 464 TYR A O 1
ATOM 1316 N N . TRP A 1 202 ? 1.395 56.609 23.495 1.00 18.13 465 TRP A N 1
ATOM 1317 C CA . TRP A 1 202 ? 0.834 57.815 22.933 1.00 20.93 465 TRP A CA 1
ATOM 1318 C C . TRP A 1 202 ? 1.903 58.538 22.157 1.00 21.03 465 TRP A C 1
ATOM 1319 O O . TRP A 1 202 ? 3.055 58.126 22.118 1.00 21.63 465 TRP A O 1
ATOM 1330 N N . GLN A 1 203 ? 1.504 59.636 21.549 1.00 21.88 466 GLN A N 1
ATOM 1331 C CA . GLN A 1 203 ? 2.355 60.320 20.613 1.00 25.13 466 GLN A CA 1
ATOM 1332 C C . GLN A 1 203 ? 2.315 61.815 20.927 1.00 24.23 466 GLN A C 1
ATOM 1333 O O . GLN A 1 203 ? 1.242 62.385 21.107 1.00 20.01 466 GLN A O 1
ATOM 1339 N N . GLN A 1 204 ? 3.485 62.436 21.045 1.00 25.22 467 GLN A N 1
ATOM 1340 C CA . GLN A 1 204 ? 3.558 63.845 21.422 1.00 28.41 467 GLN A CA 1
ATOM 1341 C C . GLN A 1 204 ? 4.776 64.538 20.817 1.00 29.86 467 GLN A C 1
ATOM 1342 O O . GLN A 1 204 ? 5.682 63.884 20.303 1.00 25.92 467 GLN A O 1
ATOM 1348 N N . VAL A 1 205 ? 4.800 65.867 20.887 1.00 25.62 468 VAL A N 1
ATOM 1349 C CA . VAL A 1 205 ? 5.981 66.606 20.454 1.00 35.74 468 VAL A CA 1
ATOM 1350 C C . VAL A 1 205 ? 7.107 66.401 21.463 1.00 37.31 468 VAL A C 1
ATOM 1351 O O . VAL A 1 205 ? 6.895 66.506 22.671 1.00 38.40 468 VAL A O 1
ATOM 1355 N N . GLY A 1 206 ? 8.298 66.087 20.967 1.00 35.62 469 GLY A N 1
ATOM 1356 C CA . GLY A 1 206 ? 9.468 65.970 21.817 1.00 43.91 469 GLY A CA 1
ATOM 1357 C C . GLY A 1 206 ? 10.265 67.261 21.850 1.00 53.94 469 GLY A C 1
ATOM 1358 O O . GLY A 1 206 ? 10.826 67.631 22.882 1.00 60.73 469 GLY A O 1
ATOM 1359 N N . GLY A 1 209 ? 11.959 69.475 18.672 1.00 56.25 472 GLY A N 1
ATOM 1360 C CA . GLY A 1 209 ? 10.552 69.837 18.658 1.00 54.48 472 GLY A CA 1
ATOM 1361 C C . GLY A 1 209 ? 9.767 69.008 17.662 1.00 54.27 472 GLY A C 1
ATOM 1362 O O . GLY A 1 209 ? 8.825 69.491 17.031 1.00 56.39 472 GLY A O 1
ATOM 1371 N N . ASN A 1 211 ? 8.032 64.950 16.529 1.00 40.87 474 ASN A N 1
ATOM 1372 C CA . ASN A 1 211 ? 7.102 63.955 17.051 1.00 40.83 474 ASN A CA 1
ATOM 1373 C C . ASN A 1 211 ? 7.764 62.700 17.635 1.00 34.78 474 ASN A C 1
ATOM 1374 O O . ASN A 1 211 ? 8.648 62.118 17.008 1.00 35.36 474 ASN A O 1
ATOM 1379 N N . VAL A 1 212 ? 7.338 62.279 18.829 1.00 29.11 475 VAL A N 1
ATOM 1380 C CA . VAL A 1 212 ? 7.874 61.061 19.442 1.00 27.92 475 VAL A CA 1
ATOM 1381 C C . VAL A 1 212 ? 6.804 60.159 20.069 1.00 24.81 475 VAL A C 1
ATOM 1382 O O . VAL A 1 212 ? 5.732 60.617 20.464 1.00 28.07 475 VAL A O 1
ATOM 1386 N N . PHE A 1 213 ? 7.120 58.874 20.170 1.00 20.68 476 PHE A N 1
ATOM 1387 C CA . PHE A 1 213 ? 6.253 57.916 20.846 1.00 24.77 476 PHE A CA 1
ATOM 1388 C C . PHE A 1 213 ? 6.681 57.706 22.291 1.00 24.09 476 PHE A C 1
ATOM 1389 O O . PHE A 1 213 ? 7.874 57.633 22.591 1.00 23.71 476 PHE A O 1
ATOM 1397 N N . LYS A 1 214 ? 5.699 57.604 23.180 1.00 21.35 477 LYS A N 1
ATOM 1398 C CA . LYS A 1 214 ? 5.959 57.299 24.578 1.00 15.64 477 LYS A CA 1
ATOM 1399 C C . LYS A 1 214 ? 5.104 56.110 25.006 1.00 17.52 477 LYS A C 1
ATOM 1400 O O . LYS A 1 214 ? 3.980 55.948 24.538 1.00 18.78 477 LYS A O 1
ATOM 1406 N N . PHE A 1 215 ? 5.648 55.287 25.896 1.00 16.35 478 PHE A N 1
ATOM 1407 C CA . PHE A 1 215 ? 5.023 54.034 26.306 1.00 18.44 478 PHE A CA 1
ATOM 1408 C C . PHE A 1 215 ? 4.962 53.978 27.826 1.00 19.50 478 PHE A C 1
ATOM 1409 O O . PHE A 1 215 ? 5.913 54.371 28.497 1.00 22.13 478 PHE A O 1
ATOM 1417 N N . GLN A 1 216 ? 3.856 53.494 28.378 1.00 16.58 479 GLN A N 1
ATOM 1418 C CA . GLN A 1 216 ? 3.805 53.258 29.815 1.00 20.06 479 GLN A CA 1
ATOM 1419 C C . GLN A 1 216 ? 3.909 51.768 30.100 1.00 17.80 479 GLN A C 1
ATOM 1420 O O . GLN A 1 216 ? 3.143 50.978 29.564 1.00 18.24 479 GLN A O 1
ATOM 1426 N N . LEU A 1 217 ? 4.867 51.394 30.939 1.00 17.49 480 LEU A N 1
ATOM 1427 C CA . LEU A 1 217 ? 5.047 50.007 31.347 1.00 16.87 480 LEU A CA 1
ATOM 1428 C C . LEU A 1 217 ? 4.815 49.866 32.845 1.00 19.74 480 LEU A C 1
ATOM 1429 O O . LEU A 1 217 ? 5.079 50.792 33.610 1.00 24.02 480 LEU A O 1
ATOM 1434 N N . ARG A 1 218 ? 4.319 48.704 33.258 1.00 17.23 481 ARG A N 1
ATOM 1435 C CA . ARG A 1 218 ? 4.108 48.426 34.673 1.00 21.16 481 ARG A CA 1
ATOM 1436 C C . ARG A 1 218 ? 4.755 47.096 35.047 1.00 19.77 481 ARG A C 1
ATOM 1437 O O . ARG A 1 218 ? 4.595 46.090 34.352 1.00 18.69 481 ARG A O 1
ATOM 1445 N N . ARG A 1 219 ? 5.484 47.108 36.154 1.00 16.91 482 ARG A N 1
ATOM 1446 C CA . ARG A 1 219 ? 6.232 45.941 36.593 1.00 22.02 482 ARG A CA 1
ATOM 1447 C C . ARG A 1 219 ? 5.309 44.791 36.980 1.00 24.14 482 ARG A C 1
ATOM 1448 O O . ARG A 1 219 ? 4.315 44.984 37.678 1.00 25.60 482 ARG A O 1
ATOM 1456 N N . ILE A 1 220 ? 5.640 43.594 36.511 1.00 21.66 483 ILE A N 1
ATOM 1457 C CA . ILE A 1 220 ? 4.862 42.406 36.841 1.00 26.79 483 ILE A CA 1
ATOM 1458 C C . ILE A 1 220 ? 5.040 42.046 38.315 1.00 24.41 483 ILE A C 1
ATOM 1459 O O . ILE A 1 220 ? 6.163 41.910 38.788 1.00 22.31 483 ILE A O 1
ATOM 1464 N N . PRO A 1 221 ? 3.922 41.910 39.047 1.00 28.34 484 PRO A N 1
ATOM 1465 C CA . PRO A 1 221 ? 3.951 41.597 40.481 1.00 28.02 484 PRO A CA 1
ATOM 1466 C C . PRO A 1 221 ? 4.683 40.298 40.779 1.00 26.67 484 PRO A C 1
ATOM 1467 O O . PRO A 1 221 ? 4.761 39.430 39.910 1.00 29.05 484 PRO A O 1
ATOM 1471 N N . GLY A 1 222 ? 5.232 40.185 41.986 1.00 28.66 485 GLY A N 1
ATOM 1472 C CA . GLY A 1 222 ? 5.839 38.946 42.439 1.00 31.38 485 GLY A CA 1
ATOM 1473 C C . GLY A 1 222 ? 7.349 38.849 42.300 1.00 29.15 485 GLY A C 1
ATOM 1474 O O . GLY A 1 222 ? 7.939 37.827 42.651 1.00 25.89 485 GLY A O 1
ATOM 1475 N N . GLN A 1 223 ? 7.975 39.903 41.786 1.00 21.50 486 GLN A N 1
ATOM 1476 C CA . GLN A 1 223 ? 9.420 39.908 41.555 1.00 18.61 486 GLN A CA 1
ATOM 1477 C C . GLN A 1 223 ? 10.156 40.505 42.747 1.00 17.48 486 GLN A C 1
ATOM 1478 O O . GLN A 1 223 ? 9.561 41.255 43.520 1.00 20.24 486 GLN A O 1
ATOM 1484 N N . PRO A 1 224 ? 11.452 40.170 42.906 1.00 18.89 487 PRO A N 1
ATOM 1485 C CA . PRO A 1 224 ? 12.258 40.813 43.948 1.00 16.72 487 PRO A CA 1
ATOM 1486 C C . PRO A 1 224 ? 12.214 42.330 43.797 1.00 22.89 487 PRO A C 1
ATOM 1487 O O . PRO A 1 224 ? 12.060 42.827 42.676 1.00 20.34 487 PRO A O 1
ATOM 1491 N N . GLU A 1 225 ? 12.330 43.048 44.908 1.00 20.72 488 GLU A N 1
ATOM 1492 C CA . GLU A 1 225 ? 12.228 44.502 44.892 1.00 21.73 488 GLU A CA 1
ATOM 1493 C C . GLU A 1 225 ? 13.294 45.143 44.006 1.00 21.06 488 GLU A C 1
ATOM 1494 O O . GLU A 1 225 ? 14.415 44.648 43.908 1.00 21.73 488 GLU A O 1
ATOM 1500 N N . LEU A 1 226 ? 12.923 46.236 43.349 1.00 20.37 489 LEU A N 1
ATOM 1501 C CA . LEU A 1 226 ? 13.866 47.054 42.600 1.00 18.45 489 LEU A CA 1
ATOM 1502 C C . LEU A 1 226 ? 15.006 47.484 43.517 1.00 17.89 489 LEU A C 1
ATOM 1503 O O . LEU A 1 226 ? 14.771 47.862 44.667 1.00 19.88 489 LEU A O 1
ATOM 1508 N N . SER A 1 227 ? 16.239 47.427 43.022 1.00 14.48 490 SER A N 1
ATOM 1509 C CA . SER A 1 227 ? 17.374 47.774 43.869 1.00 15.91 490 SER A CA 1
ATOM 1510 C C . SER A 1 227 ? 17.360 49.268 44.209 1.00 16.83 490 SER A C 1
ATOM 1511 O O . SER A 1 227 ? 17.808 49.657 45.288 1.00 16.73 490 SER A O 1
ATOM 1514 N N . TRP A 1 228 ? 16.818 50.105 43.324 1.00 17.97 491 TRP A N 1
ATOM 1515 C CA . TRP A 1 228 ? 16.818 51.540 43.617 1.00 19.83 491 TRP A CA 1
ATOM 1516 C C . TRP A 1 228 ? 15.818 51.844 44.732 1.00 17.95 491 TRP A C 1
ATOM 1517 O O . TRP A 1 228 ? 16.000 52.786 45.504 1.00 20.54 491 TRP A O 1
ATOM 1528 N N . VAL A 1 229 ? 14.779 51.025 44.833 1.00 16.80 492 VAL A N 1
ATOM 1529 C CA . VAL A 1 229 ? 13.820 51.161 45.926 1.00 19.55 492 VAL A CA 1
ATOM 1530 C C . VAL A 1 229 ? 14.469 50.752 47.247 1.00 18.44 492 VAL A C 1
ATOM 1531 O O . VAL A 1 229 ? 14.310 51.429 48.275 1.00 22.31 492 VAL A O 1
ATOM 1535 N N . GLU A 1 230 ? 15.220 49.654 47.219 1.00 16.36 493 GLU A N 1
ATOM 1536 C CA . GLU A 1 230 ? 15.925 49.193 48.411 1.00 20.43 493 GLU A CA 1
ATOM 1537 C C . GLU A 1 230 ? 16.931 50.237 48.890 1.00 20.01 493 GLU A C 1
ATOM 1538 O O . GLU A 1 230 ? 17.064 50.491 50.092 1.00 18.52 493 GLU A O 1
ATOM 1544 N N . VAL A 1 231 ? 17.636 50.842 47.940 1.00 18.98 494 VAL A N 1
ATOM 1545 C CA . VAL A 1 231 ? 18.622 51.869 48.267 1.00 20.67 494 VAL A CA 1
ATOM 1546 C C . VAL A 1 231 ? 17.924 53.091 48.869 1.00 20.66 494 VAL A C 1
ATOM 1547 O O . VAL A 1 231 ? 18.345 53.632 49.906 1.00 22.96 494 VAL A O 1
ATOM 1551 N N . LYS A 1 232 ? 16.839 53.510 48.220 1.00 22.49 495 LYS A N 1
ATOM 1552 C CA . LYS A 1 232 ? 16.053 54.632 48.723 1.00 22.53 495 LYS A CA 1
ATOM 1553 C C . LYS A 1 232 ? 15.618 54.384 50.167 1.00 26.88 495 LYS A C 1
ATOM 1554 O O . LYS A 1 232 ? 15.771 55.260 51.021 1.00 26.49 495 LYS A O 1
ATOM 1560 N N . LYS A 1 233 ? 15.110 53.186 50.451 1.00 21.36 496 LYS A N 1
ATOM 1561 C CA . LYS A 1 233 ? 14.697 52.861 51.817 1.00 24.17 496 LYS A CA 1
ATOM 1562 C C . LYS A 1 233 ? 15.881 52.854 52.776 1.00 27.40 496 LYS A C 1
ATOM 1563 O O . LYS A 1 233 ? 15.741 53.222 53.941 1.00 31.85 496 LYS A O 1
ATOM 1569 N N . SER A 1 234 ? 17.043 52.425 52.293 1.00 26.31 497 SER A N 1
ATOM 1570 C CA . SER A 1 234 ? 18.229 52.377 53.144 1.00 28.09 497 SER A CA 1
ATOM 1571 C C . SER A 1 234 ? 18.700 53.783 53.492 1.00 32.96 497 SER A C 1
ATOM 1572 O O . SER A 1 234 ? 19.398 53.984 54.490 1.00 34.67 497 SER A O 1
ATOM 1575 N N . LYS A 1 235 ? 18.315 54.756 52.670 1.00 34.57 498 LYS A N 1
ATOM 1576 C CA . LYS A 1 235 ? 18.707 56.143 52.923 1.00 36.83 498 LYS A CA 1
ATOM 1577 C C . LYS A 1 235 ? 17.702 56.902 53.799 1.00 38.66 498 LYS A C 1
ATOM 1578 O O . LYS A 1 235 ? 17.804 58.118 53.950 1.00 42.35 498 LYS A O 1
ATOM 1584 N N . SER A 1 236 ? 16.750 56.185 54.388 1.00 45.69 499 SER A N 1
ATOM 1585 C CA . SER A 1 236 ? 15.614 56.822 55.061 1.00 45.82 499 SER A CA 1
ATOM 1586 C C . SER A 1 236 ? 15.916 57.425 56.430 1.00 50.91 499 SER A C 1
ATOM 1587 O O . SER A 1 236 ? 16.864 57.025 57.111 1.00 47.09 499 SER A O 1
ATOM 1590 N N . LYS A 1 237 ? 15.083 58.389 56.820 1.00 57.94 500 LYS A N 1
ATOM 1591 C CA . LYS A 1 237 ? 15.100 58.967 58.155 1.00 62.03 500 LYS A CA 1
ATOM 1592 C C . LYS A 1 237 ? 14.928 57.858 59.174 1.00 58.62 500 LYS A C 1
ATOM 1593 O O . LYS A 1 237 ? 15.694 57.729 60.126 1.00 49.80 500 LYS A O 1
ATOM 1599 N N . TYR A 1 238 ? 13.888 57.067 58.944 1.00 66.04 501 TYR A N 1
ATOM 1600 C CA . TYR A 1 238 ? 13.385 56.103 59.911 1.00 72.04 501 TYR A CA 1
ATOM 1601 C C . TYR A 1 238 ? 13.800 54.669 59.599 1.00 66.79 501 TYR A C 1
ATOM 1602 O O . TYR A 1 238 ? 13.098 53.731 59.979 1.00 70.28 501 TYR A O 1
ATOM 1611 N N . ARG A 1 239 ? 14.934 54.506 58.920 1.00 61.60 502 ARG A N 1
ATOM 1612 C CA . ARG A 1 239 ? 15.339 53.209 58.370 1.00 52.42 502 ARG A CA 1
ATOM 1613 C C . ARG A 1 239 ? 15.186 52.051 59.351 1.00 47.36 502 ARG A C 1
ATOM 1614 O O . ARG A 1 239 ? 15.795 52.037 60.425 1.00 45.17 502 ARG A O 1
ATOM 1622 N N . GLU A 1 240 ? 14.359 51.085 58.964 1.00 44.96 503 GLU A N 1
ATOM 1623 C CA . GLU A 1 240 ? 14.049 49.939 59.807 1.00 44.76 503 GLU A CA 1
ATOM 1624 C C . GLU A 1 240 ? 15.289 49.135 60.164 1.00 37.08 503 GLU A C 1
ATOM 1625 O O . GLU A 1 240 ? 16.168 48.924 59.326 1.00 35.65 503 GLU A O 1
ATOM 1631 N N . GLY A 1 241 ? 15.357 48.701 61.418 1.00 34.10 504 GLY A N 1
ATOM 1632 C CA . GLY A 1 241 ? 16.364 47.746 61.844 1.00 33.49 504 GLY A CA 1
ATOM 1633 C C . GLY A 1 241 ? 17.715 48.288 62.274 1.00 33.32 504 GLY A C 1
ATOM 1634 O O . GLY A 1 241 ? 18.572 47.522 62.715 1.00 30.16 504 GLY A O 1
ATOM 1635 N N . LEU A 1 242 ? 17.916 49.596 62.155 1.00 33.09 505 LEU A N 1
ATOM 1636 C CA . LEU A 1 242 ? 19.191 50.195 62.546 1.00 33.09 505 LEU A CA 1
ATOM 1637 C C . LEU A 1 242 ? 19.482 49.962 64.034 1.00 34.61 505 LEU A C 1
ATOM 1638 O O . LEU A 1 242 ? 18.709 50.369 64.904 1.00 37.46 505 LEU A O 1
ATOM 1643 N N . CYS A 1 243 ? 20.599 49.294 64.306 1.00 32.82 506 CYS A N 1
ATOM 1644 C CA . CYS A 1 243 ? 21.005 48.904 65.657 1.00 37.51 506 CYS A CA 1
ATOM 1645 C C . CYS A 1 243 ? 22.053 49.839 66.227 1.00 35.31 506 CYS A C 1
ATOM 1646 O O . CYS A 1 243 ? 21.997 50.225 67.387 1.00 40.48 506 CYS A O 1
ATOM 1649 N N . LYS A 1 244 ? 23.031 50.166 65.394 1.00 33.44 507 LYS A N 1
ATOM 1650 C CA . LYS A 1 244 ? 24.222 50.879 65.827 1.00 37.18 507 LYS A CA 1
ATOM 1651 C C . LYS A 1 244 ? 24.724 51.743 64.681 1.00 36.72 507 LYS A C 1
ATOM 1652 O O . LYS A 1 244 ? 24.795 51.282 63.544 1.00 33.80 507 LYS A O 1
ATOM 1658 N N . LEU A 1 245 ? 25.068 52.992 64.968 1.00 35.44 508 LEU A N 1
ATOM 1659 C CA . LEU A 1 245 ? 25.534 53.891 63.919 1.00 34.92 508 LEU A CA 1
ATOM 1660 C C . LEU A 1 245 ? 26.946 53.521 63.457 1.00 32.36 508 LEU A C 1
ATOM 1661 O O . LEU A 1 245 ? 27.279 53.636 62.273 1.00 30.52 508 LEU A O 1
ATOM 1666 N N . ASP A 1 246 ? 27.773 53.069 64.392 1.00 32.42 509 ASP A N 1
ATOM 1667 C CA . ASP A 1 246 ? 29.177 52.821 64.089 1.00 35.44 509 ASP A CA 1
ATOM 1668 C C . ASP A 1 246 ? 29.775 51.727 64.970 1.00 30.18 509 ASP A C 1
ATOM 1669 O O . ASP A 1 246 ? 30.125 51.980 66.117 1.00 31.98 509 ASP A O 1
ATOM 1674 N N . ILE A 1 247 ? 29.908 50.518 64.424 1.00 28.83 510 ILE A N 1
ATOM 1675 C CA . ILE A 1 247 ? 30.508 49.411 65.169 1.00 29.66 510 ILE A CA 1
ATOM 1676 C C . ILE A 1 247 ? 32.006 49.620 65.418 1.00 31.31 510 ILE A C 1
ATOM 1677 O O . ILE A 1 247 ? 32.607 48.924 66.238 1.00 31.43 510 ILE A O 1
ATOM 1682 N N . SER A 1 248 ? 32.609 50.563 64.702 1.00 28.83 511 SER A N 1
ATOM 1683 C CA . SER A 1 248 ? 34.021 50.876 64.903 1.00 34.18 511 SER A CA 1
ATOM 1684 C C . SER A 1 248 ? 34.177 51.983 65.942 1.00 43.15 511 SER A C 1
ATOM 1685 O O . SER A 1 248 ? 35.254 52.167 66.509 1.00 43.05 511 SER A O 1
ATOM 1688 N N . GLU A 1 249 ? 33.090 52.719 66.167 1.00 41.67 512 GLU A N 1
ATOM 1689 C CA . GLU A 1 249 ? 33.043 53.801 67.150 1.00 45.59 512 GLU A CA 1
ATOM 1690 C C . GLU A 1 249 ? 34.107 54.875 66.932 1.00 40.64 512 GLU A C 1
ATOM 1691 O O . GLU A 1 249 ? 34.765 55.307 67.879 1.00 39.29 512 GLU A O 1
ATOM 1697 N N . GLY A 1 250 ? 34.266 55.304 65.684 1.00 37.60 513 GLY A N 1
ATOM 1698 C CA . GLY A 1 250 ? 35.122 56.433 65.369 1.00 35.93 513 GLY A CA 1
ATOM 1699 C C . GLY A 1 250 ? 36.499 56.064 64.856 1.00 37.08 513 GLY A C 1
ATOM 1700 O O . GLY A 1 250 ? 37.240 56.928 64.389 1.00 38.59 513 GLY A O 1
ATOM 1701 N N . LYS A 1 251 ? 36.846 54.782 64.933 1.00 34.74 514 LYS A N 1
ATOM 1702 C CA . LYS A 1 251 ? 38.173 54.337 64.519 1.00 33.90 514 LYS A CA 1
ATOM 1703 C C . LYS A 1 251 ? 38.305 54.300 63.000 1.00 35.85 514 LYS A C 1
ATOM 1704 O O . LYS A 1 251 ? 39.317 54.737 62.450 1.00 34.74 514 LYS A O 1
ATOM 1710 N N . GLU A 1 252 ? 37.289 53.778 62.321 1.00 32.78 515 GLU A N 1
ATOM 1711 C CA . GLU A 1 252 ? 37.253 53.867 60.869 1.00 33.66 515 GLU A CA 1
ATOM 1712 C C . GLU A 1 252 ? 36.967 55.306 60.473 1.00 37.96 515 GLU A C 1
ATOM 1713 O O . GLU A 1 252 ? 36.256 56.016 61.181 1.00 41.40 515 GLU A O 1
ATOM 1719 N N . GLN A 1 253 ? 37.520 55.736 59.343 1.00 34.01 516 GLN A N 1
ATOM 1720 C CA . GLN A 1 253 ? 37.326 57.107 58.885 1.00 39.81 516 GLN A CA 1
ATOM 1721 C C . GLN A 1 253 ? 35.867 57.353 58.510 1.00 43.06 516 GLN A C 1
ATOM 1722 O O . GLN A 1 253 ? 35.385 58.480 58.563 1.00 47.05 516 GLN A O 1
ATOM 1728 N N . SER A 1 254 ? 35.169 56.284 58.144 1.00 38.87 517 SER A N 1
ATOM 1729 C CA . SER A 1 254 ? 33.731 56.333 57.917 1.00 44.25 517 SER A CA 1
ATOM 1730 C C . SER A 1 254 ? 33.030 55.318 58.813 1.00 39.75 517 SER A C 1
ATOM 1731 O O . SER A 1 254 ? 33.527 54.208 59.002 1.0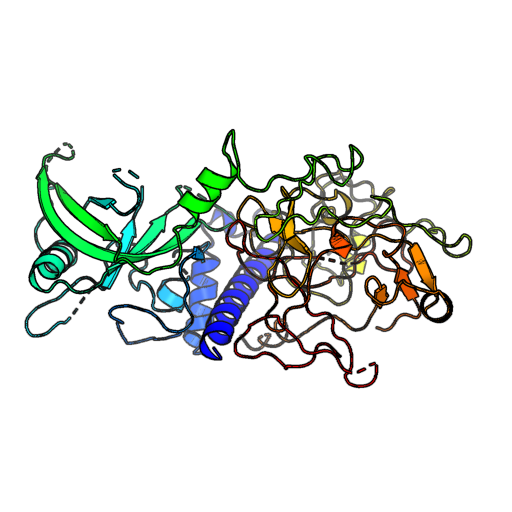0 38.03 517 SER A O 1
ATOM 1734 N N . PRO A 1 255 ? 31.865 55.693 59.363 1.00 38.47 518 PRO A N 1
ATOM 1735 C CA . PRO A 1 255 ? 31.162 54.800 60.289 1.00 36.68 518 PRO A CA 1
ATOM 1736 C C . PRO A 1 255 ? 30.614 53.551 59.600 1.00 30.73 518 PRO A C 1
ATOM 1737 O O . PRO A 1 255 ? 30.184 53.606 58.448 1.00 31.04 518 PRO A O 1
ATOM 1741 N N . ILE A 1 256 ? 30.642 52.431 60.313 1.00 30.29 519 ILE A N 1
ATOM 1742 C CA . ILE A 1 256 ? 30.101 51.181 59.803 1.00 25.47 519 ILE A CA 1
ATOM 1743 C C . ILE A 1 256 ? 28.910 50.783 60.662 1.00 22.50 519 ILE A C 1
ATOM 1744 O O . ILE A 1 256 ? 29.066 50.369 61.806 1.00 23.36 519 ILE A O 1
ATOM 1749 N N . SER A 1 257 ? 27.713 50.934 60.111 1.00 22.70 520 SER A N 1
ATOM 1750 C CA . SER A 1 257 ? 26.497 50.727 60.886 1.00 30.38 520 SER A CA 1
ATOM 1751 C C . SER A 1 257 ? 26.091 49.259 60.933 1.00 24.16 520 SER A C 1
ATOM 1752 O O . SER A 1 257 ? 26.640 48.418 60.210 1.00 24.21 520 SER A O 1
ATOM 1755 N N . ALA A 1 258 ? 25.123 48.962 61.792 1.00 26.67 521 ALA A N 1
ATOM 1756 C CA . ALA A 1 258 ? 24.581 47.616 61.913 1.00 24.61 521 ALA A CA 1
ATOM 1757 C C . ALA A 1 258 ? 23.060 47.643 61.784 1.00 25.71 521 ALA A C 1
ATOM 1758 O O . ALA A 1 258 ? 22.372 48.421 62.459 1.00 27.56 521 ALA A O 1
ATOM 1760 N N . VAL A 1 259 ? 22.544 46.780 60.918 1.00 23.19 522 VAL A N 1
ATOM 1761 C CA . VAL A 1 259 ? 21.114 46.710 60.657 1.00 23.96 522 VAL A CA 1
ATOM 1762 C C . VAL A 1 259 ? 20.595 45.300 60.933 1.00 25.74 522 VAL A C 1
ATOM 1763 O O . VAL A 1 259 ? 21.185 44.311 60.502 1.00 20.87 522 VAL A O 1
ATOM 1767 N N . ASN A 1 260 ? 19.498 45.207 61.672 1.00 25.72 523 ASN A N 1
ATOM 1768 C CA . ASN A 1 260 ? 18.879 43.914 61.934 1.00 26.45 523 ASN A CA 1
ATOM 1769 C C . ASN A 1 260 ? 17.369 44.015 61.745 1.00 29.87 523 ASN A C 1
ATOM 1770 O O . ASN A 1 260 ? 16.674 44.634 62.544 1.00 28.58 523 ASN A O 1
ATOM 1775 N N . GLU A 1 261 ? 16.872 43.413 60.675 1.00 28.65 524 GLU A N 1
ATOM 1776 C CA . GLU A 1 261 ? 15.442 43.417 60.399 1.00 33.14 524 GLU A CA 1
ATOM 1777 C C . GLU A 1 261 ? 14.872 42.016 60.568 1.00 28.67 524 GLU A C 1
ATOM 1778 O O . GLU A 1 261 ? 13.743 41.739 60.167 1.00 31.87 524 GLU A O 1
ATOM 1784 N N . ILE A 1 262 ? 15.664 41.141 61.175 1.00 32.62 525 ILE A N 1
ATOM 1785 C CA . ILE A 1 262 ? 15.304 39.735 61.320 1.00 35.11 525 ILE A CA 1
ATOM 1786 C C . ILE A 1 262 ? 14.838 39.416 62.737 1.00 35.49 525 ILE A C 1
ATOM 1787 O O . ILE A 1 262 ? 13.804 38.780 62.936 1.00 34.64 525 ILE A O 1
ATOM 1792 N N . ASP A 1 263 ? 15.616 39.856 63.719 1.00 34.39 526 ASP A N 1
ATOM 1793 C CA . ASP A 1 263 ? 15.317 39.590 65.124 1.00 37.72 526 ASP A CA 1
ATOM 1794 C C . ASP A 1 263 ? 15.716 40.778 66.003 1.00 35.71 526 ASP A C 1
ATOM 1795 O O . ASP A 1 263 ? 15.868 41.897 65.510 1.00 34.88 526 ASP A O 1
ATOM 1800 N N . ASP A 1 264 ? 15.887 40.532 67.297 1.00 36.95 527 ASP A N 1
ATOM 1801 C CA . ASP A 1 264 ? 16.171 41.609 68.243 1.00 42.40 527 ASP A CA 1
ATOM 1802 C C . ASP A 1 264 ? 17.643 41.647 68.653 1.00 42.03 527 ASP A C 1
ATOM 1803 O O . ASP A 1 264 ? 18.049 42.482 69.461 1.00 42.47 527 ASP A O 1
ATOM 1808 N N . GLU A 1 265 ? 18.433 40.745 68.078 1.00 39.65 528 GLU A N 1
ATOM 1809 C CA . GLU A 1 265 ? 19.864 40.646 68.360 1.00 39.16 528 GLU A CA 1
ATOM 1810 C C . GLU A 1 265 ? 20.631 41.931 68.042 1.00 37.34 528 GLU A C 1
ATOM 1811 O O . GLU A 1 265 ? 20.367 42.593 67.043 1.00 37.09 528 GLU A O 1
ATOM 1817 N N . LYS A 1 266 ? 21.578 42.281 68.905 1.00 40.44 529 LYS A N 1
ATOM 1818 C CA . LYS A 1 266 ? 22.492 43.388 68.643 1.00 36.75 529 LYS A CA 1
ATOM 1819 C C . LYS A 1 266 ? 23.829 42.788 68.232 1.00 34.11 529 LYS A C 1
ATOM 1820 O O . LYS A 1 266 ? 24.052 41.599 68.459 1.00 31.07 529 LYS A O 1
ATOM 1826 N N . PRO A 1 267 ? 24.713 43.588 67.604 1.00 36.04 530 PRO A N 1
ATOM 1827 C CA . PRO A 1 267 ? 25.991 43.028 67.137 1.00 31.93 530 PRO A CA 1
ATOM 1828 C C . PRO A 1 267 ? 26.818 42.416 68.261 1.00 28.88 530 PRO A C 1
ATOM 1829 O O . PRO A 1 267 ? 26.747 42.890 69.394 1.00 28.88 530 PRO A O 1
ATOM 1833 N N . PRO A 1 268 ? 27.590 41.365 67.950 1.00 28.96 531 PRO A N 1
ATOM 1834 C CA . PRO A 1 268 ? 28.355 40.650 68.975 1.00 30.91 531 PRO A CA 1
ATOM 1835 C C . PRO A 1 268 ? 29.475 41.487 69.571 1.00 33.03 531 PRO A C 1
ATOM 1836 O O . PRO A 1 268 ? 29.932 42.472 68.988 1.00 28.41 531 PRO A O 1
ATOM 1840 N N . LEU A 1 269 ? 29.911 41.073 70.752 1.00 33.63 532 LEU A N 1
ATOM 1841 C CA . LEU A 1 269 ? 30.915 41.796 71.506 1.00 32.76 532 LEU A CA 1
ATOM 1842 C C . LEU A 1 269 ? 32.304 41.500 70.963 1.00 28.12 532 LEU A C 1
ATOM 1843 O O . LEU A 1 269 ? 32.655 40.338 70.761 1.00 30.53 532 LEU A O 1
ATOM 1848 N N . PHE A 1 270 ? 33.072 42.557 70.707 1.00 28.23 533 PHE A N 1
ATOM 1849 C CA . PHE A 1 270 ? 34.474 42.449 70.304 1.00 26.95 533 PHE A CA 1
ATOM 1850 C C . PHE A 1 270 ? 35.108 43.835 70.309 1.00 28.04 533 PHE A C 1
ATOM 1851 O O . PHE A 1 270 ? 34.406 44.841 70.314 1.00 29.16 533 PHE A O 1
ATOM 1859 N N . THR A 1 271 ? 36.435 43.887 70.300 1.00 28.04 534 THR A N 1
ATOM 1860 C CA . THR A 1 271 ? 37.144 45.162 70.238 1.00 28.84 534 THR A CA 1
ATOM 1861 C C . THR A 1 271 ? 37.509 45.510 68.798 1.00 28.72 534 THR A C 1
ATOM 1862 O O . THR A 1 271 ? 38.271 44.789 68.151 1.00 24.28 534 THR A O 1
ATOM 1866 N N . TYR A 1 272 ? 36.970 46.615 68.293 1.00 26.55 535 TYR A N 1
ATOM 1867 C CA . TYR A 1 272 ? 37.230 46.984 66.910 1.00 28.13 535 TYR A CA 1
ATOM 1868 C C . TYR A 1 272 ? 38.655 47.489 66.759 1.00 27.46 535 TYR A C 1
ATOM 1869 O O . TYR A 1 272 ? 39.109 48.321 67.537 1.00 29.42 535 TYR A O 1
ATOM 1878 N N . THR A 1 273 ? 39.353 46.989 65.746 1.00 24.19 536 THR A N 1
ATOM 1879 C CA . THR A 1 273 ? 40.728 47.402 65.494 1.00 27.61 536 THR A CA 1
ATOM 1880 C C . THR A 1 273 ? 40.969 47.651 64.008 1.00 27.08 536 THR A C 1
ATOM 1881 O O . THR A 1 273 ? 40.626 46.813 63.173 1.00 27.72 536 THR A O 1
ATOM 1885 N N . VAL A 1 274 ? 41.561 48.793 63.675 1.00 27.82 537 VAL A N 1
ATOM 1886 C CA . VAL A 1 274 ? 41.905 49.081 62.283 1.00 30.50 537 VAL A CA 1
ATOM 1887 C C . VAL A 1 274 ? 43.369 48.734 61.998 1.00 33.48 537 VAL A C 1
ATOM 1888 O O . VAL A 1 274 ? 43.838 48.852 60.868 1.00 38.69 537 VAL A O 1
ATOM 1892 N N . LYS A 1 275 ? 44.088 48.298 63.025 1.00 42.00 538 LYS A N 1
ATOM 1893 C CA . LYS A 1 275 ? 45.503 47.980 62.862 1.00 40.38 538 LYS A CA 1
ATOM 1894 C C . LYS A 1 275 ? 45.827 46.532 63.212 1.00 32.40 538 LYS A C 1
ATOM 1895 O O . LYS A 1 275 ? 45.329 45.987 64.196 1.00 32.35 538 LYS A O 1
ATOM 1901 N N . LEU A 1 276 ? 46.678 45.918 62.398 1.00 34.20 539 LEU A N 1
ATOM 1902 C CA . LEU A 1 276 ? 47.147 44.570 62.683 1.00 35.62 539 LEU A CA 1
ATOM 1903 C C . LEU A 1 276 ? 47.938 44.535 63.983 1.00 35.21 539 LEU A C 1
ATOM 1904 O O . LEU A 1 276 ? 48.675 45.470 64.304 1.00 36.75 539 LEU A O 1
ATOM 1909 N N . ILE A 1 277 ? 47.769 43.459 64.738 1.00 32.97 540 ILE A N 1
ATOM 1910 C CA . ILE A 1 277 ? 48.554 43.264 65.945 1.00 35.76 540 ILE A CA 1
ATOM 1911 C C . ILE A 1 277 ? 49.612 42.202 65.686 1.00 35.53 540 ILE A C 1
ATOM 1912 O O . ILE A 1 277 ? 49.293 41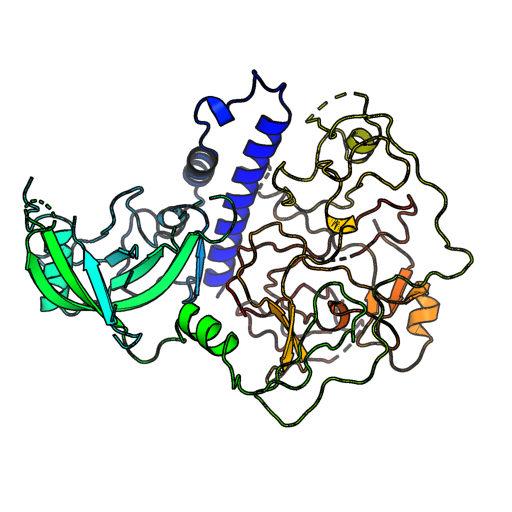.039 65.434 1.00 33.80 540 ILE A O 1
ATOM 1917 N N . TYR A 1 278 ? 50.871 42.624 65.725 1.00 38.14 541 TYR A N 1
ATOM 1918 C CA . TYR A 1 278 ? 51.993 41.740 65.448 1.00 40.64 541 TYR A CA 1
ATOM 1919 C C . TYR A 1 278 ? 52.559 41.162 66.731 1.00 50.13 541 TYR A C 1
ATOM 1920 O O . TYR A 1 278 ? 52.543 41.819 67.773 1.00 53.78 541 TYR A O 1
ATOM 1929 N N . PRO A 1 279 ? 53.062 39.921 66.668 1.00 53.28 542 PRO A N 1
ATOM 1930 C CA . PRO A 1 279 ? 53.967 39.514 67.743 1.00 57.79 542 PRO A CA 1
ATOM 1931 C C . PRO A 1 279 ? 55.216 40.385 67.656 1.00 61.97 542 PRO A C 1
ATOM 1932 O O . PRO A 1 279 ? 55.475 40.966 66.599 1.00 61.13 542 PRO A O 1
ATOM 1936 N N . ASP A 1 280 ? 55.977 40.483 68.738 1.00 67.79 543 ASP A N 1
ATOM 1937 C CA . ASP A 1 280 ? 57.122 41.386 68.754 1.00 64.52 543 ASP A CA 1
ATOM 1938 C C . ASP A 1 280 ? 58.248 40.913 67.831 1.00 60.42 543 ASP A C 1
ATOM 1939 O O . ASP A 1 280 ? 58.920 41.729 67.194 1.00 57.96 543 ASP A O 1
ATOM 1944 N N . TRP A 1 281 ? 58.432 39.599 67.727 1.00 52.60 544 TRP A N 1
ATOM 1945 C CA . TRP A 1 281 ? 59.491 39.057 66.882 1.00 54.72 544 TRP A CA 1
ATOM 1946 C C . TRP A 1 281 ? 59.092 39.054 65.408 1.00 52.42 544 TRP A C 1
ATOM 1947 O O . TRP A 1 281 ? 59.812 38.512 64.571 1.00 52.59 544 TRP A O 1
ATOM 1958 N N . CYS A 1 282 ? 57.949 39.662 65.096 1.00 54.00 545 CYS A N 1
ATOM 1959 C CA . CYS A 1 282 ? 57.475 39.749 63.718 1.00 55.38 545 CYS A CA 1
ATOM 1960 C C . CYS A 1 282 ? 57.196 41.185 63.288 1.00 56.70 545 CYS A C 1
ATOM 1961 O O . CYS A 1 282 ? 56.568 41.410 62.255 1.00 57.41 545 CYS A O 1
ATOM 1964 N N . ARG A 1 283 ? 57.656 42.154 64.075 1.00 58.18 546 ARG A N 1
ATOM 1965 C CA . ARG A 1 283 ? 57.449 43.561 63.735 1.00 55.92 546 ARG A CA 1
ATOM 1966 C C . ARG A 1 283 ? 58.250 43.945 62.488 1.00 51.11 546 ARG A C 1
ATOM 1967 O O . ARG A 1 283 ? 59.436 43.629 62.381 1.00 45.86 546 ARG A O 1
ATOM 1975 N N . PRO A 1 284 ? 57.593 44.633 61.540 1.00 51.89 547 PRO A N 1
ATOM 1976 C CA . PRO A 1 284 ? 58.090 44.938 60.190 1.00 46.43 547 PRO A CA 1
ATOM 1977 C C . PRO A 1 284 ? 59.524 45.469 60.099 1.00 41.37 547 PRO A C 1
ATOM 1978 O O . PRO A 1 284 ? 59.897 46.423 60.777 1.00 42.25 547 PRO A O 1
ATOM 1982 N N . VAL A 1 285 ? 60.312 44.819 59.247 1.00 41.44 548 VAL A N 1
ATOM 1983 C CA . VAL A 1 285 ? 61.615 45.304 58.812 1.00 38.10 548 VAL A CA 1
ATOM 1984 C C . VAL A 1 285 ? 61.405 46.208 57.602 1.00 34.95 548 VAL A C 1
ATOM 1985 O O . VAL A 1 285 ? 60.629 45.861 56.720 1.00 32.93 548 VAL A O 1
ATOM 1989 N N . PRO A 1 286 ? 62.075 47.376 57.563 1.00 42.15 549 PRO A N 1
ATOM 1990 C CA . PRO A 1 286 ? 61.900 48.312 56.441 1.00 41.97 549 PRO A CA 1
ATOM 1991 C C . PRO A 1 286 ? 62.124 47.652 55.083 1.00 36.86 549 PRO A C 1
ATOM 1992 O O . PRO A 1 286 ? 63.186 47.078 54.854 1.00 38.58 549 PRO A O 1
ATOM 1996 N N . PRO A 1 287 ? 61.124 47.725 54.190 1.00 34.64 550 PRO A N 1
ATOM 1997 C CA . PRO A 1 287 ? 61.207 47.064 52.885 1.00 33.30 550 PRO A CA 1
ATOM 1998 C C . PRO A 1 287 ? 62.087 47.840 51.915 1.00 33.40 550 PRO A C 1
ATOM 1999 O O . PRO A 1 287 ? 62.426 48.991 52.188 1.00 34.94 550 PRO A O 1
ATOM 2003 N N . LYS A 1 288 ? 62.451 47.220 50.798 1.00 35.30 551 LYS A N 1
ATOM 2004 C CA . LYS A 1 288 ? 63.141 47.944 49.739 1.00 39.18 551 LYS A CA 1
ATOM 2005 C C . LYS A 1 288 ? 62.161 48.905 49.076 1.00 38.44 551 LYS A C 1
ATOM 2006 O O . LYS A 1 288 ? 61.022 48.542 48.792 1.00 36.92 551 LYS A O 1
ATOM 2012 N N . SER A 1 289 ? 62.597 50.135 48.836 1.00 37.11 552 SER A N 1
ATOM 2013 C CA . SER A 1 289 ? 61.717 51.129 48.232 1.00 38.17 552 SER A CA 1
ATOM 2014 C C . SER A 1 289 ? 62.220 51.551 46.854 1.00 36.80 552 SER A C 1
ATOM 2015 O O . SER A 1 289 ? 63.358 51.260 46.485 1.00 41.33 552 SER A O 1
ATOM 2018 N N . CYS A 1 290 ? 61.365 52.230 46.095 1.00 34.33 553 CYS A N 1
ATOM 2019 C CA . CYS A 1 290 ? 61.711 52.668 44.747 1.00 34.16 553 CYS A CA 1
ATOM 2020 C C . CYS A 1 290 ? 62.077 54.148 44.745 1.00 39.51 553 CYS A C 1
ATOM 2021 O O . CYS A 1 290 ? 61.726 54.879 45.671 1.00 39.94 553 CYS A O 1
ATOM 2024 N N . CYS A 1 291 ? 62.777 54.588 43.703 1.00 41.91 554 CYS A N 1
ATOM 2025 C CA . CYS A 1 291 ? 63.260 55.964 43.638 1.00 43.40 554 CYS A CA 1
ATOM 2026 C C . CYS A 1 291 ? 62.456 56.834 42.671 1.00 43.76 554 CYS A C 1
ATOM 2027 O O . CYS A 1 291 ? 62.871 57.942 42.326 1.00 43.64 554 CYS A O 1
ATOM 2030 N N . CYS A 1 292 ? 61.300 56.336 42.250 1.00 38.70 555 CYS A N 1
ATOM 2031 C CA . CYS A 1 292 ? 60.441 57.065 41.323 1.00 42.06 555 CYS A CA 1
ATOM 2032 C C . CYS A 1 292 ? 59.849 58.305 41.973 1.00 46.09 555 CYS A C 1
ATOM 2033 O O . CYS A 1 292 ? 59.334 58.236 43.082 1.00 46.94 555 CYS A O 1
ATOM 2036 N N . THR A 1 293 ? 59.919 59.439 41.280 1.00 44.77 556 THR A N 1
ATOM 2037 C CA . THR A 1 293 ? 59.360 60.674 41.815 1.00 48.17 556 THR A CA 1
ATOM 2038 C C . THR A 1 293 ? 57.949 60.898 41.291 1.00 51.94 556 THR A C 1
ATOM 2039 O O . THR A 1 293 ? 57.164 61.624 41.897 1.00 60.74 556 THR A O 1
ATOM 2043 N N . THR A 1 294 ? 57.631 60.265 40.166 1.00 49.43 557 THR A N 1
ATOM 2044 C CA . THR A 1 294 ? 56.284 60.318 39.618 1.00 43.72 557 THR A CA 1
ATOM 2045 C C . THR A 1 294 ? 55.574 58.990 39.873 1.00 41.57 557 THR A C 1
ATOM 2046 O O . THR A 1 294 ? 56.148 58.074 40.467 1.00 34.90 557 THR A O 1
ATOM 2050 N N . ARG A 1 295 ? 54.349 58.857 39.403 1.00 37.47 558 ARG A N 1
ATOM 2051 C CA . ARG A 1 295 ? 53.602 57.625 39.557 1.00 34.80 558 ARG A CA 1
ATOM 2052 C C . ARG A 1 295 ? 54.279 56.460 38.809 1.00 36.00 558 ARG A C 1
ATOM 2053 O O . ARG A 1 295 ? 54.646 56.596 37.681 1.00 33.91 558 ARG A O 1
ATOM 2061 N N . CYS A 1 296 ? 54.389 55.290 39.436 1.00 32.76 559 CY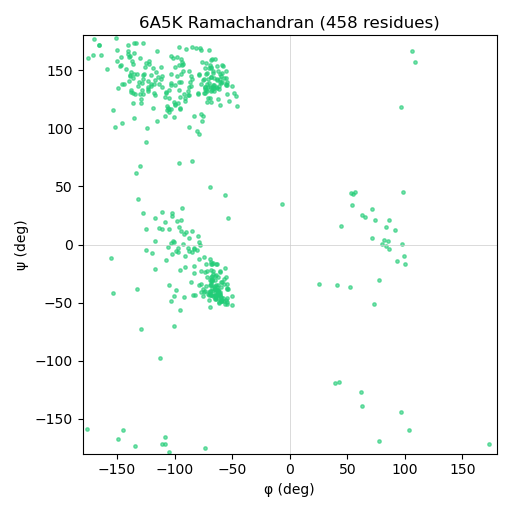S A N 1
ATOM 2062 C CA . CYS A 1 296 ? 55.013 54.117 38.804 1.00 30.63 559 CYS A CA 1
ATOM 2063 C C . CYS A 1 296 ? 54.231 53.432 37.739 1.00 26.41 559 CYS A C 1
ATOM 2064 O O . CYS A 1 296 ? 53.111 53.184 37.912 1.00 28.55 559 CYS A O 1
ATOM 2067 N N . THR A 1 297 ? 54.914 53.136 36.658 1.00 30.16 560 THR A N 1
ATOM 2068 C CA . THR A 1 297 ? 54.365 52.545 35.461 1.00 27.42 560 THR A CA 1
ATOM 2069 C C . THR A 1 297 ? 55.316 51.479 34.853 1.00 30.07 560 THR A C 1
ATOM 2070 O O . THR A 1 297 ? 56.454 51.468 35.139 1.00 30.20 560 THR A O 1
ATOM 2074 N N . GLU A 1 298 ? 54.820 50.588 33.999 1.00 31.91 561 GLU A N 1
ATOM 2075 C CA . GLU A 1 298 ? 55.635 49.484 33.414 1.00 45.52 561 GLU A CA 1
ATOM 2076 C C . GLU A 1 298 ? 54.781 48.508 32.604 1.00 49.41 561 GLU A C 1
ATOM 2077 O O . GLU A 1 298 ? 53.667 48.818 32.358 1.00 56.75 561 GLU A O 1
ATOM 2083 N N . ALA A 1 299 ? 55.278 47.380 32.152 1.00 49.53 562 ALA A N 1
ATOM 2084 C CA . ALA A 1 299 ? 54.537 46.516 31.223 1.00 45.32 562 ALA A CA 1
ATOM 2085 C C . ALA A 1 299 ? 53.533 45.454 31.713 1.00 46.91 562 ALA A C 1
ATOM 2086 O O . ALA A 1 299 ? 53.143 44.440 30.999 1.00 53.38 562 ALA A O 1
ATOM 2088 N N . VAL A 1 303 ? 63.852 50.165 35.976 1.00 52.26 566 VAL A N 1
ATOM 2089 C CA . VAL A 1 303 ? 63.869 51.495 36.575 1.00 56.79 566 VAL A CA 1
ATOM 2090 C C . VAL A 1 303 ? 63.210 51.504 37.958 1.00 55.68 566 VAL A C 1
ATOM 2091 O O . VAL A 1 303 ? 63.797 51.985 38.931 1.00 54.73 566 VAL A O 1
ATOM 2095 N N . CYS A 1 304 ? 61.995 50.965 38.040 1.00 49.56 567 CYS A N 1
ATOM 2096 C CA . CYS A 1 304 ? 61.260 50.919 39.302 1.00 42.32 567 CYS A CA 1
ATOM 2097 C C . CYS A 1 304 ? 61.355 49.549 39.965 1.00 40.26 567 CYS A C 1
ATOM 2098 O O . CYS A 1 304 ? 60.939 48.539 39.393 1.00 34.14 567 CYS A O 1
ATOM 2101 N N . ALA A 1 305 ? 61.895 49.526 41.179 1.00 39.61 568 ALA A N 1
ATOM 2102 C CA . ALA A 1 305 ? 62.086 48.287 41.925 1.00 33.12 568 ALA A CA 1
ATOM 2103 C C . ALA A 1 305 ? 60.758 47.597 42.225 1.00 29.60 568 ALA A C 1
ATOM 2104 O O . ALA A 1 305 ? 60.670 46.372 42.242 1.00 29.06 568 ALA A O 1
ATOM 2106 N N . CYS A 1 306 ? 59.724 48.395 42.456 1.00 27.24 569 CYS A N 1
ATOM 2107 C CA . CYS A 1 306 ? 58.441 47.862 42.879 1.00 29.98 569 CYS A CA 1
ATOM 2108 C C . CYS A 1 306 ? 57.695 47.243 41.703 1.00 28.41 569 CYS A C 1
ATOM 2109 O O . CYS A 1 306 ? 56.994 46.249 41.862 1.00 24.47 569 CYS A O 1
ATOM 2112 N N . VAL A 1 307 ? 57.864 47.825 40.520 1.00 27.91 570 VAL A N 1
ATOM 2113 C CA . VAL A 1 307 ? 57.352 47.216 39.302 1.00 25.35 570 VAL A CA 1
ATOM 2114 C C . VAL A 1 307 ? 58.029 45.869 39.093 1.00 25.08 570 VAL A C 1
ATOM 2115 O O . VAL A 1 307 ? 57.396 44.894 38.680 1.00 24.24 570 VAL A O 1
ATOM 2119 N N . GLU A 1 308 ? 59.322 45.824 39.399 1.00 24.71 571 GLU A N 1
ATOM 2120 C CA . GLU A 1 308 ? 60.110 44.610 39.242 1.00 33.27 571 GLU A CA 1
ATOM 2121 C C . GLU A 1 308 ? 59.651 43.525 40.211 1.00 29.86 571 GLU A C 1
ATOM 2122 O O . GLU A 1 308 ? 59.597 42.351 39.849 1.00 31.67 571 GLU A O 1
ATOM 2128 N N . LYS A 1 309 ? 59.325 43.915 41.441 1.00 27.55 572 LYS A N 1
ATOM 2129 C CA . LYS A 1 309 ? 58.756 42.973 42.405 1.00 26.66 572 LYS A CA 1
ATOM 2130 C C . LYS A 1 309 ? 57.509 42.291 41.835 1.00 24.92 572 LYS A C 1
ATOM 2131 O O . LYS A 1 309 ? 57.281 41.105 42.061 1.00 23.28 572 LYS A O 1
ATOM 2137 N N . ASN A 1 310 ? 56.712 43.048 41.086 1.00 22.27 573 ASN A N 1
ATOM 2138 C CA . ASN A 1 310 ? 55.461 42.531 40.537 1.00 23.98 573 ASN A CA 1
ATOM 2139 C C . ASN A 1 310 ? 55.645 41.783 39.217 1.00 22.91 573 ASN A C 1
ATOM 2140 O O . ASN A 1 310 ? 54.671 41.470 38.535 1.00 26.83 573 ASN A O 1
ATOM 2145 N N . GLY A 1 311 ? 56.892 41.495 38.859 1.00 26.13 574 GLY A N 1
ATOM 2146 C CA . GLY A 1 311 ? 57.172 40.712 37.669 1.00 26.12 574 GLY A CA 1
ATOM 2147 C C . GLY A 1 311 ? 57.250 41.545 36.405 1.00 31.26 574 GLY A C 1
ATOM 2148 O O . GLY A 1 311 ? 57.080 41.029 35.299 1.00 34.45 574 GLY A O 1
ATOM 2149 N N . GLY A 1 312 ? 57.498 42.839 36.569 1.00 29.42 575 GLY A N 1
ATOM 2150 C CA . GLY A 1 312 ? 57.692 43.728 35.437 1.00 31.89 575 GLY A CA 1
ATOM 2151 C C . GLY A 1 312 ? 56.420 44.397 34.952 1.00 32.46 575 GLY A C 1
ATOM 2152 O O . GLY A 1 312 ? 56.398 44.984 33.873 1.00 30.64 575 GLY A O 1
ATOM 2153 N N . GLU A 1 313 ? 55.354 44.315 35.743 1.00 26.50 576 GLU A N 1
ATOM 2154 C CA . GLU A 1 313 ? 54.099 44.952 35.361 1.00 29.20 576 GLU A CA 1
ATOM 2155 C C . GLU A 1 313 ? 53.383 45.596 36.544 1.00 26.30 576 GLU A C 1
ATOM 2156 O O . GLU A 1 313 ? 53.732 45.365 37.697 1.00 30.01 576 GLU A O 1
ATOM 2162 N N . ILE A 1 314 ? 52.386 46.417 36.232 1.00 25.00 577 ILE A N 1
ATOM 2163 C CA . ILE A 1 314 ? 51.547 47.074 37.228 1.00 19.51 577 ILE A CA 1
ATOM 2164 C C . ILE A 1 314 ? 50.283 46.253 37.435 1.00 17.39 577 ILE A C 1
ATOM 2165 O O . ILE A 1 314 ? 49.499 46.095 36.501 1.00 23.57 577 ILE A O 1
ATOM 2170 N N . PRO A 1 315 ? 50.074 45.723 38.649 1.00 20.31 578 PRO A N 1
ATOM 2171 C CA . PRO A 1 315 ? 48.927 44.827 38.855 1.00 14.92 578 PRO A CA 1
ATOM 2172 C C . PRO A 1 315 ? 47.580 45.546 39.007 1.00 17.17 578 PRO A C 1
ATOM 2173 O O . PRO A 1 315 ? 46.561 44.883 39.198 1.00 17.55 578 PRO A O 1
ATOM 2177 N N . TYR A 1 316 ? 47.583 46.873 38.941 1.00 14.60 579 TYR A N 1
ATOM 2178 C CA . TYR A 1 316 ? 46.349 47.650 38.962 1.00 17.25 579 TYR A CA 1
ATOM 2179 C C . TYR A 1 316 ? 46.224 48.437 37.665 1.00 18.69 579 TYR A C 1
ATOM 2180 O O . TYR A 1 316 ? 47.228 48.791 37.058 1.00 18.38 579 TYR A O 1
ATOM 2189 N N . ASN A 1 317 ? 44.997 48.729 37.243 1.00 16.62 580 ASN A N 1
ATOM 2190 C CA . ASN A 1 317 ? 44.803 49.720 36.191 1.00 15.87 580 ASN A CA 1
ATOM 2191 C C . ASN A 1 317 ? 44.936 51.121 36.778 1.00 19.24 580 ASN A C 1
ATOM 2192 O O . ASN A 1 317 ? 44.956 51.293 37.993 1.00 19.63 580 ASN A O 1
ATOM 2197 N N . PHE A 1 318 ? 45.002 52.128 35.917 1.00 21.34 581 PHE A N 1
ATOM 2198 C CA . PHE A 1 318 ? 45.219 53.493 36.388 1.00 21.70 581 PHE A CA 1
ATOM 2199 C C . PHE A 1 318 ? 44.030 54.022 37.197 1.00 25.34 581 PHE A C 1
ATOM 2200 O O . PHE A 1 318 ? 44.158 55.021 37.908 1.00 27.91 581 PHE A O 1
ATOM 2208 N N . ASP A 1 319 ? 42.882 53.353 37.100 1.00 20.92 582 ASP A N 1
ATOM 2209 C CA . ASP A 1 319 ? 41.700 53.788 37.838 1.00 19.76 582 ASP A CA 1
ATOM 2210 C C . ASP A 1 319 ? 41.578 53.104 39.208 1.00 24.01 582 ASP A C 1
ATOM 2211 O O . ASP A 1 319 ? 40.562 53.239 39.891 1.00 26.68 582 ASP A O 1
ATOM 2216 N N . GLY A 1 320 ? 42.619 52.379 39.610 1.00 20.75 583 GLY A N 1
ATOM 2217 C CA . GLY A 1 320 ? 42.662 51.791 40.938 1.00 20.52 583 GLY A CA 1
ATOM 2218 C C . GLY A 1 320 ? 42.157 50.362 41.051 1.00 19.05 583 GLY A C 1
ATOM 2219 O O . GLY A 1 320 ? 42.384 49.698 42.056 1.00 19.01 583 GLY A O 1
ATOM 2220 N N . ALA A 1 321 ? 41.464 49.881 40.027 1.00 17.88 584 ALA A N 1
ATOM 2221 C CA . ALA A 1 321 ? 40.968 48.511 40.040 1.00 17.02 584 ALA A CA 1
ATOM 2222 C C . ALA A 1 321 ? 42.093 47.508 39.797 1.00 16.45 584 ALA A C 1
ATOM 2223 O O . ALA A 1 321 ? 42.997 47.763 39.000 1.00 18.04 584 ALA A O 1
ATOM 2225 N N . ILE A 1 322 ? 42.030 46.368 40.481 1.00 12.98 585 ILE A N 1
ATOM 2226 C CA . ILE A 1 322 ? 42.989 45.289 40.265 1.00 12.32 585 ILE A CA 1
ATOM 2227 C C . ILE A 1 322 ? 42.734 44.671 38.884 1.00 21.10 585 ILE A C 1
ATOM 2228 O O . ILE A 1 322 ? 41.586 44.517 38.462 1.00 15.22 585 ILE A O 1
ATOM 2233 N N . VAL A 1 323 ? 43.803 44.364 38.157 1.00 16.35 586 VAL A N 1
ATOM 2234 C CA . VAL A 1 323 ? 43.653 43.780 36.827 1.00 18.42 586 VAL A CA 1
ATOM 2235 C C . VAL A 1 323 ? 43.155 42.340 36.946 1.00 18.69 586 VAL A C 1
ATOM 2236 O O . VAL A 1 323 ? 42.275 41.901 36.200 1.00 17.65 586 VAL A O 1
ATOM 2240 N N . GLY A 1 324 ? 43.726 41.615 37.900 1.00 19.55 587 GLY A N 1
ATOM 2241 C CA . GLY A 1 324 ? 43.341 40.246 38.172 1.00 17.54 587 GLY A CA 1
ATOM 2242 C C . GLY A 1 324 ? 44.092 39.745 39.385 1.00 20.10 587 GLY A C 1
ATOM 2243 O O . GLY A 1 324 ? 45.119 40.318 39.768 1.00 15.72 587 GLY A O 1
ATOM 2244 N N . ALA A 1 325 ? 43.576 38.683 39.994 1.00 14.97 588 ALA A N 1
ATOM 2245 C CA . ALA A 1 325 ? 44.218 38.070 41.145 1.00 14.16 588 ALA A CA 1
ATOM 2246 C C . ALA A 1 325 ? 45.609 37.573 40.771 1.00 17.40 588 ALA A C 1
ATOM 2247 O O . ALA A 1 325 ? 45.845 37.170 39.634 1.00 15.40 588 ALA A O 1
ATOM 2249 N N . LYS A 1 326 ? 46.525 37.632 41.734 1.00 13.46 589 LYS A N 1
ATOM 2250 C CA . LYS A 1 326 ? 47.871 37.086 41.602 1.00 16.36 589 LYS A CA 1
ATOM 2251 C C . LYS A 1 326 ? 48.222 36.453 42.940 1.00 13.07 589 LYS A C 1
ATOM 2252 O O . LYS A 1 326 ? 47.553 36.732 43.939 1.00 14.51 589 LYS A O 1
ATOM 2258 N N . PRO A 1 327 ? 49.262 35.603 42.974 1.00 14.90 590 PRO A N 1
ATOM 2259 C CA . PRO A 1 327 ? 49.696 35.070 44.270 1.00 18.11 590 PRO A CA 1
ATOM 2260 C C . PRO A 1 327 ? 50.008 36.186 45.267 1.00 16.92 590 PRO A C 1
ATOM 2261 O O . PRO A 1 327 ? 49.535 36.144 46.407 1.00 16.15 590 PRO A O 1
ATOM 2265 N N . THR A 1 328 ? 50.777 37.179 44.828 1.00 13.88 591 THR A N 1
ATOM 2266 C CA . THR A 1 328 ? 51.128 38.308 45.684 1.00 17.11 591 THR A CA 1
ATOM 2267 C C . THR A 1 328 ? 51.186 39.609 44.883 1.00 16.15 591 THR A C 1
ATOM 2268 O O . THR A 1 328 ? 51.687 39.643 43.761 1.00 17.81 591 THR A O 1
ATOM 2272 N N . ILE A 1 329 ? 50.660 40.680 45.464 1.00 14.03 592 ILE A N 1
ATOM 2273 C CA . ILE A 1 329 ? 50.833 42.012 44.901 1.00 16.25 592 ILE A CA 1
ATOM 2274 C C . ILE A 1 329 ? 51.734 42.839 45.803 1.00 17.93 592 ILE A C 1
ATOM 2275 O O . ILE A 1 329 ? 51.595 42.799 47.026 1.00 14.64 592 ILE A O 1
ATOM 2280 N N . TYR A 1 330 ? 52.677 43.557 45.199 1.00 16.44 593 TYR A N 1
ATOM 2281 C CA . TYR A 1 330 ? 53.555 44.454 45.940 1.00 21.22 593 TYR A CA 1
ATOM 2282 C C . TYR A 1 330 ? 53.173 45.900 45.674 1.00 21.71 593 TYR A C 1
ATOM 2283 O O . TYR A 1 330 ? 53.265 46.377 44.543 1.00 23.22 593 TYR A O 1
ATOM 2292 N N . GLU A 1 331 ? 52.731 46.595 46.714 1.00 20.89 594 GLU A N 1
ATOM 2293 C CA . GLU A 1 331 ? 52.451 48.019 46.589 1.00 17.10 594 GLU A CA 1
ATOM 2294 C C . GLU A 1 331 ? 53.666 48.818 47.021 1.00 22.71 594 GLU A C 1
ATOM 2295 O O . GLU A 1 331 ? 54.537 48.301 47.716 1.00 21.82 594 GLU A O 1
ATOM 2301 N N . CYS A 1 332 ? 53.737 50.074 46.594 1.00 19.46 595 CYS A N 1
ATOM 2302 C CA . CYS A 1 332 ? 54.805 50.947 47.049 1.00 22.94 595 CYS A CA 1
ATOM 2303 C C . CYS A 1 332 ? 54.642 51.218 48.540 1.00 25.70 595 CYS A C 1
ATOM 2304 O O . CYS A 1 332 ? 53.519 51.220 49.064 1.00 24.40 595 CYS A O 1
ATOM 2307 N N . GLY A 1 333 ? 55.765 51.424 49.219 1.00 25.49 596 GLY A N 1
ATOM 2308 C CA . GLY A 1 333 ? 55.771 51.538 50.664 1.00 28.61 596 GLY A CA 1
ATOM 2309 C C . GLY A 1 333 ? 56.040 52.944 51.169 1.00 33.70 596 GLY A C 1
ATOM 2310 O O . GLY A 1 333 ? 56.071 53.895 50.389 1.00 34.00 596 GLY A O 1
ATOM 2311 N N . PRO A 1 334 ? 56.230 53.077 52.489 1.00 33.01 597 PRO A N 1
ATOM 2312 C CA . PRO A 1 334 ? 56.430 54.357 53.181 1.00 37.12 597 PRO A CA 1
ATOM 2313 C C . PRO A 1 334 ? 57.634 55.152 52.674 1.00 37.59 597 PRO A C 1
ATOM 2314 O O . PRO A 1 334 ? 57.593 56.378 52.696 1.00 39.47 597 PRO A O 1
ATOM 2318 N N . LEU A 1 335 ? 58.687 54.473 52.230 1.00 33.56 598 LEU A N 1
ATOM 2319 C CA . LEU A 1 335 ? 59.901 55.175 51.818 1.00 38.77 598 LEU A CA 1
ATOM 2320 C C . LEU A 1 335 ? 60.038 55.316 50.302 1.00 38.88 598 LEU A C 1
ATOM 2321 O O . LEU A 1 335 ? 61.046 55.837 49.818 1.00 38.13 598 LEU A O 1
ATOM 2326 N N . CYS A 1 336 ? 59.040 54.851 49.553 1.00 36.63 599 CYS A N 1
ATOM 2327 C CA . CYS A 1 336 ? 59.033 55.045 48.103 1.00 36.19 599 CYS A CA 1
ATOM 2328 C C . CYS A 1 336 ? 58.865 56.530 47.782 1.00 40.27 599 CYS A C 1
ATOM 2329 O O . CYS A 1 336 ? 58.028 57.204 48.380 1.00 37.51 599 CYS A O 1
ATOM 2332 N N . LYS A 1 337 ? 59.648 57.039 46.834 1.00 38.99 600 LYS A N 1
ATOM 2333 C CA . LYS A 1 337 ? 59.656 58.471 46.541 1.00 43.99 600 LYS A CA 1
ATOM 2334 C C . LYS A 1 337 ? 58.405 58.910 45.782 1.00 39.97 600 LYS A C 1
ATOM 2335 O O . LYS A 1 337 ? 58.169 60.103 45.606 1.00 37.77 600 LYS A O 1
ATOM 2341 N N . CYS A 1 338 ? 57.624 57.944 45.307 1.00 33.24 601 CYS A N 1
ATOM 2342 C CA . CYS A 1 338 ? 56.448 58.230 44.490 1.00 30.63 601 CYS A CA 1
ATOM 2343 C C . CYS A 1 338 ? 55.332 58.900 45.294 1.00 33.32 601 CYS A C 1
ATOM 2344 O O . CYS A 1 338 ? 55.251 58.737 46.510 1.00 30.96 601 CYS A O 1
ATOM 2347 N N . PRO A 1 339 ? 54.461 59.659 44.611 1.00 34.46 602 PRO A N 1
ATOM 2348 C CA . PRO A 1 339 ? 53.367 60.318 45.330 1.00 37.42 602 PRO A CA 1
ATOM 2349 C C . PRO A 1 339 ? 52.300 59.343 45.832 1.00 39.16 602 PRO A C 1
ATOM 2350 O O . PRO A 1 339 ? 52.273 58.167 45.442 1.00 34.17 602 PRO A O 1
ATOM 2354 N N . SER A 1 340 ? 51.429 59.845 46.701 1.00 37.39 603 SER A N 1
ATOM 2355 C CA . SER A 1 340 ? 50.317 59.072 47.244 1.00 35.92 603 SER A CA 1
ATOM 2356 C C . SER A 1 340 ? 49.410 58.531 46.144 1.00 31.41 603 SER A C 1
ATOM 2357 O O . SER A 1 340 ? 48.788 57.476 46.294 1.00 27.73 603 SER A O 1
ATOM 2360 N N . SER A 1 341 ? 49.344 59.259 45.035 1.00 29.76 604 SER A N 1
ATOM 2361 C CA . SER A 1 341 ? 48.474 58.898 43.926 1.00 30.86 604 SER A CA 1
ATOM 2362 C C . SER A 1 341 ? 49.057 57.777 43.070 1.00 27.76 604 SER A C 1
ATOM 2363 O O . SER A 1 341 ? 48.466 57.397 42.060 1.00 22.86 604 SER A O 1
ATOM 2366 N N . CYS A 1 342 ? 50.218 57.263 43.467 1.00 27.39 605 CYS A N 1
ATOM 2367 C CA . CYS A 1 342 ? 50.888 56.208 42.712 1.00 27.50 605 CYS A CA 1
ATOM 2368 C C . CYS A 1 342 ? 49.945 55.063 42.398 1.00 23.36 605 CYS A C 1
ATOM 2369 O O . CYS A 1 342 ? 49.176 54.629 43.255 1.00 23.11 605 CYS A O 1
ATOM 2372 N N . TYR A 1 343 ? 50.016 54.576 41.165 1.00 25.36 606 TYR A N 1
ATOM 2373 C CA . TYR A 1 343 ? 49.154 53.486 40.715 1.00 22.02 606 TYR A CA 1
ATOM 2374 C C . TYR A 1 343 ? 49.362 52.224 41.551 1.00 21.89 606 TYR A C 1
ATOM 2375 O O . TYR A 1 343 ? 48.485 51.359 41.628 1.00 21.42 606 TYR A O 1
ATOM 2384 N N . LEU A 1 344 ? 50.527 52.134 42.185 1.00 24.17 607 LEU A N 1
ATOM 2385 C CA . LEU A 1 344 ? 50.838 51.021 43.071 1.00 22.54 607 LEU A CA 1
ATOM 2386 C C . LEU A 1 344 ? 50.535 51.329 44.539 1.00 22.89 607 LEU A C 1
ATOM 2387 O O . LEU A 1 344 ? 51.094 50.702 45.431 1.00 22.47 607 LEU A O 1
ATOM 2392 N N . ARG A 1 345 ? 49.675 52.309 44.791 1.00 20.62 608 ARG A N 1
ATOM 2393 C CA . ARG A 1 345 ? 49.190 52.545 46.147 1.00 20.02 608 ARG A CA 1
ATOM 2394 C C . ARG A 1 345 ? 47.671 52.490 46.142 1.00 19.90 608 ARG A C 1
ATOM 2395 O O . ARG A 1 345 ? 47.008 53.441 45.740 1.00 20.26 608 ARG A O 1
ATOM 2403 N N . VAL A 1 346 ? 47.123 51.361 46.570 1.00 19.60 609 VAL A N 1
ATOM 2404 C CA . VAL A 1 346 ? 45.678 51.166 46.534 1.00 20.29 609 VAL A CA 1
ATOM 2405 C C . VAL A 1 346 ? 45.145 50.690 47.886 1.00 17.62 609 VAL A C 1
ATOM 2406 O O . VAL A 1 346 ? 44.511 51.462 48.607 1.00 21.10 609 VAL A O 1
ATOM 2410 N N . THR A 1 347 ? 45.408 49.432 48.237 1.00 18.19 610 THR A N 1
ATOM 2411 C CA . THR A 1 347 ? 44.833 48.858 49.455 1.00 15.10 610 THR A CA 1
ATOM 2412 C C . THR A 1 347 ? 45.387 49.523 50.721 1.00 22.25 610 THR A C 1
ATOM 2413 O O . THR A 1 347 ? 44.742 49.508 51.772 1.00 20.88 610 THR A O 1
ATOM 2417 N N . GLN A 1 348 ? 46.568 50.126 50.623 1.00 16.91 611 G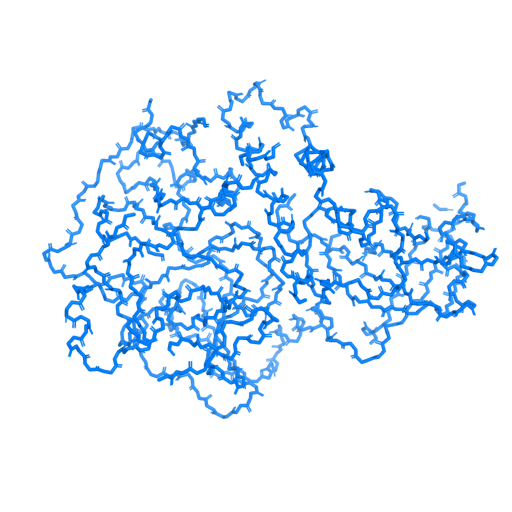LN A N 1
ATOM 2418 C CA . GLN A 1 348 ? 47.172 50.743 51.802 1.00 17.62 611 GLN A CA 1
ATOM 2419 C C . GLN A 1 348 ? 46.384 51.980 52.251 1.00 20.46 611 GLN A C 1
ATOM 2420 O O . GLN A 1 348 ? 46.535 52.441 53.380 1.00 23.37 611 GLN A O 1
ATOM 2426 N N . HIS A 1 349 ? 45.537 52.499 51.368 1.00 17.16 612 HIS A N 1
ATOM 2427 C CA . HIS A 1 349 ? 44.746 53.686 51.671 1.00 24.09 612 HIS A CA 1
ATOM 2428 C C . HIS A 1 349 ? 43.474 53.366 52.461 1.00 27.54 612 HIS A C 1
ATOM 2429 O O . HIS A 1 349 ? 42.729 54.270 52.845 1.00 28.24 612 HIS A O 1
ATOM 2436 N N . GLY A 1 350 ? 43.232 52.083 52.707 1.00 23.06 613 GLY A N 1
ATOM 2437 C CA . GLY A 1 350 ? 42.125 51.667 53.549 1.00 22.31 613 GLY A CA 1
ATOM 2438 C C . GLY A 1 350 ? 40.756 51.704 52.888 1.00 20.38 613 GLY A C 1
ATOM 2439 O O . GLY A 1 350 ? 40.636 51.865 51.676 1.00 21.71 613 GLY A O 1
ATOM 2440 N N . ILE A 1 351 ? 39.720 51.548 53.706 1.00 23.47 614 ILE A N 1
ATOM 2441 C CA . ILE A 1 351 ? 38.344 51.427 53.222 1.00 24.07 614 ILE A CA 1
ATOM 2442 C C . ILE A 1 351 ? 37.853 52.717 52.564 1.00 27.00 614 ILE A C 1
ATOM 2443 O O . ILE A 1 351 ? 38.025 53.803 53.114 1.00 28.03 614 ILE A O 1
ATOM 2448 N N . LYS A 1 352 ? 37.259 52.596 51.377 1.00 21.57 615 LYS A N 1
ATOM 2449 C CA . LYS A 1 352 ? 36.685 53.745 50.681 1.00 23.19 615 LYS A CA 1
ATOM 2450 C C . LYS A 1 352 ? 35.171 53.586 50.504 1.00 31.09 615 LYS A C 1
ATOM 2451 O O . LYS A 1 352 ? 34.452 54.565 50.303 1.00 35.56 615 LYS A O 1
ATOM 2457 N N . LEU A 1 353 ? 34.694 52.347 50.574 1.00 24.47 616 LEU A N 1
ATOM 2458 C CA . LEU A 1 353 ? 33.278 52.049 50.357 1.00 19.20 616 LEU A CA 1
ATOM 2459 C C . LEU A 1 353 ? 32.456 52.152 51.639 1.00 21.37 616 LEU A C 1
ATOM 2460 O O . LEU A 1 353 ? 32.965 51.895 52.729 1.00 23.40 616 LEU A O 1
ATOM 2465 N N . PRO A 1 354 ? 31.170 52.522 51.510 1.00 22.31 617 PRO A N 1
ATOM 2466 C CA . PRO A 1 354 ? 30.275 52.572 52.673 1.00 22.87 617 PRO A CA 1
ATOM 2467 C C . PRO A 1 354 ? 29.776 51.180 53.070 1.00 22.80 617 PRO A C 1
ATOM 2468 O O . PRO A 1 354 ? 28.798 50.682 52.511 1.00 22.92 617 PRO A O 1
ATOM 2472 N N . LEU A 1 355 ? 30.454 50.558 54.028 1.00 19.80 618 LEU A N 1
ATOM 2473 C CA . LEU A 1 355 ? 30.084 49.218 54.473 1.00 19.29 618 LEU A CA 1
ATOM 2474 C C . LEU A 1 355 ? 29.143 49.255 55.669 1.00 19.23 618 LEU A C 1
ATOM 2475 O O . LEU A 1 355 ? 29.118 50.225 56.435 1.00 18.94 618 LEU A O 1
ATOM 2480 N N . GLU A 1 356 ? 28.364 48.189 55.814 1.00 15.75 619 GLU A N 1
ATOM 2481 C CA . GLU A 1 356 ? 27.564 47.979 57.015 1.00 22.87 619 GLU A CA 1
ATOM 2482 C C . GLU A 1 356 ? 27.441 46.483 57.286 1.00 21.07 619 GLU A C 1
ATOM 2483 O O . GLU A 1 356 ? 27.561 45.670 56.362 1.00 20.76 619 GLU A O 1
ATOM 2489 N N . ILE A 1 357 ? 27.249 46.113 58.552 1.00 20.17 620 ILE A N 1
ATOM 2490 C CA . ILE A 1 357 ? 26.929 44.727 58.860 1.00 15.39 620 ILE A CA 1
ATOM 2491 C C . ILE A 1 357 ? 25.429 44.593 59.079 1.00 18.80 620 ILE A C 1
ATOM 2492 O O . ILE A 1 357 ? 24.744 45.554 59.459 1.00 18.86 620 ILE A O 1
ATOM 2497 N N . PHE A 1 358 ? 24.913 43.400 58.811 1.00 15.70 621 PHE A N 1
ATOM 2498 C CA . PHE A 1 358 ? 23.479 43.192 58.879 1.00 17.04 621 PHE A CA 1
ATOM 2499 C C . PHE A 1 358 ? 23.162 41.758 59.269 1.00 21.72 621 PHE A C 1
ATOM 2500 O O . PHE A 1 358 ? 23.981 40.860 59.083 1.00 15.47 621 PHE A O 1
ATOM 2508 N N . LYS A 1 359 ? 21.965 41.542 59.797 1.00 19.36 622 LYS A N 1
ATOM 2509 C CA . LYS A 1 359 ? 21.584 40.201 60.216 1.00 19.14 622 LYS A CA 1
ATOM 2510 C C . LYS A 1 359 ? 20.943 39.394 59.086 1.00 20.34 622 LYS A C 1
ATOM 2511 O O . LYS A 1 359 ? 20.006 39.853 58.423 1.00 18.36 622 LYS A O 1
ATOM 2517 N N . THR A 1 360 ? 21.461 38.190 58.873 1.00 16.37 623 THR A N 1
ATOM 2518 C CA . THR A 1 360 ? 20.891 37.259 57.907 1.00 16.17 623 THR A CA 1
ATOM 2519 C C . THR A 1 360 ? 19.976 36.308 58.655 1.00 22.34 623 THR A C 1
ATOM 2520 O O . THR A 1 360 ? 19.988 36.285 59.884 1.00 21.37 623 THR A O 1
ATOM 2524 N N . LYS A 1 361 ? 19.201 35.510 57.927 1.00 16.61 624 LYS A N 1
ATOM 2525 C CA . LYS A 1 361 ? 18.313 34.557 58.583 1.00 24.00 624 LYS A CA 1
ATOM 2526 C C . LYS A 1 361 ? 19.034 33.296 59.077 1.00 17.67 624 LYS A C 1
ATOM 2527 O O . LYS A 1 361 ? 18.671 32.743 60.115 1.00 19.34 624 LYS A O 1
ATOM 2533 N N . SER A 1 362 ? 20.048 32.834 58.348 1.00 16.15 625 SER A N 1
ATOM 2534 C CA . SER A 1 362 ? 20.651 31.549 58.695 1.00 21.52 625 SER A CA 1
ATOM 2535 C C . SER A 1 362 ? 22.167 31.568 58.929 1.00 21.03 625 SER A C 1
ATOM 2536 O O . SER A 1 362 ? 22.736 30.553 59.328 1.00 20.00 625 SER A O 1
ATOM 2539 N N . ARG A 1 363 ? 22.818 32.706 58.708 1.00 18.54 626 ARG A N 1
ATOM 2540 C CA . ARG A 1 363 ? 24.276 32.765 58.823 1.00 16.19 626 ARG A CA 1
ATOM 2541 C C . ARG A 1 363 ? 24.757 33.875 59.751 1.00 19.33 626 ARG A C 1
ATOM 2542 O O . ARG A 1 363 ? 25.876 34.363 59.606 1.00 19.74 626 ARG A O 1
ATOM 2550 N N . GLY A 1 364 ? 23.918 34.254 60.714 1.00 16.15 627 GLY A N 1
ATOM 2551 C CA . GLY A 1 364 ? 24.258 35.315 61.646 1.00 17.30 627 GLY A CA 1
ATOM 2552 C C . GLY A 1 364 ? 24.465 36.659 60.968 1.00 17.82 627 GLY A C 1
ATOM 2553 O O . GLY A 1 364 ? 23.718 37.038 60.066 1.00 18.67 627 GLY A O 1
ATOM 2554 N N . TRP A 1 365 ? 25.482 37.389 61.409 1.00 15.75 628 TRP A N 1
ATOM 2555 C CA . TRP A 1 365 ? 25.788 38.688 60.829 1.00 17.91 628 TRP A CA 1
ATOM 2556 C C . TRP A 1 365 ? 26.658 38.538 59.583 1.00 15.34 628 TRP A C 1
ATOM 2557 O O . TRP A 1 365 ? 27.530 37.670 59.529 1.00 18.21 628 TRP A O 1
ATOM 2568 N N . GLY A 1 366 ? 26.400 39.383 58.588 1.00 15.27 629 GLY A N 1
ATOM 2569 C CA . GLY A 1 366 ? 27.206 39.456 57.381 1.00 16.09 629 GLY A CA 1
ATOM 2570 C C . GLY A 1 366 ? 27.524 40.897 57.013 1.00 12.85 629 GLY A C 1
ATOM 2571 O O . GLY A 1 366 ? 27.194 41.823 57.761 1.00 15.47 629 GLY A O 1
ATOM 2572 N N . VAL A 1 367 ? 28.146 41.088 55.850 1.00 13.61 630 VAL A N 1
ATOM 2573 C CA . VAL A 1 367 ? 28.598 42.410 55.413 1.00 11.88 630 VAL A CA 1
ATOM 2574 C C . VAL A 1 367 ? 27.997 42.776 54.064 1.00 12.22 630 VAL A C 1
ATOM 2575 O O . VAL A 1 367 ? 27.947 41.942 53.165 1.00 13.06 630 VAL A O 1
ATOM 2579 N N . ARG A 1 368 ? 27.522 44.012 53.928 1.00 14.33 631 ARG A N 1
ATOM 2580 C CA . ARG A 1 368 ? 27.112 44.511 52.616 1.00 15.14 631 ARG A CA 1
ATOM 2581 C C . ARG A 1 368 ? 27.528 45.969 52.448 1.00 14.49 631 ARG A C 1
ATOM 2582 O O . ARG A 1 368 ? 27.990 46.611 53.399 1.00 18.14 631 ARG A O 1
ATOM 2590 N N . CYS A 1 369 ? 27.359 46.485 51.235 1.00 14.88 632 CYS A N 1
ATOM 2591 C CA . CYS A 1 369 ? 27.724 47.863 50.917 1.00 14.72 632 CYS A CA 1
ATOM 2592 C C . CYS A 1 369 ? 26.492 48.673 50.518 1.00 14.99 632 CYS A C 1
ATOM 2593 O O . CYS A 1 369 ? 25.603 48.158 49.842 1.00 14.65 632 CYS A O 1
ATOM 2596 N N . LEU A 1 370 ? 26.437 49.935 50.940 1.00 16.06 633 LEU A N 1
ATOM 2597 C CA . LEU A 1 370 ? 25.277 50.779 50.650 1.00 20.50 633 LEU A CA 1
ATOM 2598 C C . LEU A 1 370 ? 25.215 51.209 49.187 1.00 19.35 633 LEU A C 1
ATOM 2599 O O . LEU A 1 370 ? 24.173 51.650 48.714 1.00 20.07 633 LEU A O 1
ATOM 2604 N N . LYS A 1 371 ? 26.321 51.088 48.464 1.00 16.13 634 LYS A N 1
ATOM 2605 C CA . LYS A 1 371 ? 26.267 51.341 47.026 1.00 20.31 634 LYS A CA 1
ATOM 2606 C C . LYS A 1 371 ? 26.854 50.191 46.220 1.00 17.21 634 LYS A C 1
ATOM 2607 O O . LYS A 1 371 ? 27.400 49.238 46.778 1.00 14.23 634 LYS A O 1
ATOM 2613 N N . SER A 1 372 ? 26.722 50.279 44.902 1.00 14.92 635 SER A N 1
ATOM 2614 C CA . SER A 1 372 ? 27.259 49.248 44.032 1.00 16.11 635 SER A CA 1
ATOM 2615 C C . SER A 1 372 ? 28.782 49.271 44.069 1.00 19.54 635 SER A C 1
ATOM 2616 O O . SER A 1 372 ? 29.394 50.304 44.337 1.00 18.92 635 SER A O 1
ATOM 2619 N N . ILE A 1 373 ? 29.386 48.117 43.821 1.00 13.32 636 ILE A N 1
ATOM 2620 C CA . ILE A 1 373 ? 30.837 47.998 43.867 1.00 13.92 636 ILE A CA 1
ATOM 2621 C C . ILE A 1 373 ? 31.388 47.584 42.504 1.00 10.12 636 ILE A C 1
ATOM 2622 O O . ILE A 1 373 ? 31.062 46.510 42.004 1.00 11.05 636 ILE A O 1
ATOM 2627 N N . PRO A 1 374 ? 32.211 48.450 41.888 1.00 11.73 637 PRO A N 1
ATOM 2628 C CA . PRO A 1 374 ? 32.814 48.114 40.590 1.00 15.77 637 PRO A CA 1
ATOM 2629 C C . PRO A 1 374 ? 33.731 46.899 40.692 1.00 13.87 637 PRO A C 1
ATOM 2630 O O . PRO A 1 374 ? 34.448 46.754 41.685 1.00 10.13 637 PRO A O 1
ATOM 2634 N N . ILE A 1 375 ? 33.708 46.040 39.681 1.00 9.90 638 ILE A N 1
ATOM 2635 C CA . ILE A 1 375 ? 34.587 44.871 39.670 1.00 10.51 638 ILE A CA 1
ATOM 2636 C C . ILE A 1 375 ? 36.061 45.284 39.837 1.00 12.02 638 ILE A C 1
ATOM 2637 O O . ILE A 1 375 ? 36.507 46.300 39.292 1.00 15.50 638 ILE A O 1
ATOM 2642 N N . GLY A 1 376 ? 36.798 44.525 40.642 1.00 12.46 639 GLY A N 1
ATOM 2643 C CA . GLY A 1 376 ? 38.191 44.845 40.901 1.00 11.41 639 GLY A CA 1
ATOM 2644 C C . GLY A 1 376 ? 38.406 45.853 42.020 1.00 15.21 639 GLY A C 1
ATOM 2645 O O . GLY A 1 376 ? 39.543 46.235 42.302 1.00 13.89 639 GLY A O 1
ATOM 2646 N N . SER A 1 377 ? 37.333 46.290 42.672 1.00 11.11 640 SER A N 1
ATOM 2647 C CA . SER A 1 377 ? 37.486 47.248 43.772 1.00 12.55 640 SER A CA 1
ATOM 2648 C C . SER A 1 377 ? 38.011 46.588 45.043 1.00 12.74 640 SER A C 1
ATOM 2649 O O . SER A 1 377 ? 37.626 45.468 45.373 1.00 8.77 640 SER A O 1
ATOM 2652 N N . PHE A 1 378 ? 38.878 47.305 45.753 1.00 11.00 641 PHE A N 1
ATOM 2653 C CA . PHE A 1 378 ? 39.279 46.931 47.102 1.00 14.55 641 PHE A CA 1
ATOM 2654 C C . PHE A 1 378 ? 38.111 47.117 48.069 1.00 13.92 641 PHE A C 1
ATOM 2655 O O . PHE A 1 378 ? 37.413 48.133 48.024 1.00 13.55 641 PHE A O 1
ATOM 2663 N N . ILE A 1 379 ? 37.901 46.133 48.937 1.00 14.43 642 ILE A N 1
ATOM 2664 C CA . ILE A 1 379 ? 36.819 46.188 49.919 1.00 13.63 642 ILE A CA 1
ATOM 2665 C C . ILE A 1 379 ? 37.359 46.593 51.286 1.00 15.69 642 ILE A C 1
ATOM 2666 O O . ILE A 1 379 ? 37.103 47.687 51.779 1.00 14.24 642 ILE A O 1
ATOM 2671 N N . CYS A 1 380 ? 38.117 45.686 51.888 1.00 17.03 643 CYS A N 1
ATOM 2672 C CA . CYS A 1 380 ? 38.687 45.897 53.213 1.00 18.22 643 CYS A CA 1
ATOM 2673 C C . CYS A 1 380 ? 39.767 44.860 53.454 1.00 14.14 643 CYS A C 1
ATOM 2674 O O . CYS A 1 380 ? 39.922 43.927 52.672 1.00 11.75 643 CYS A O 1
ATOM 2677 N N . GLU A 1 381 ? 40.500 45.034 54.548 1.00 14.12 644 GLU A N 1
ATOM 2678 C CA . GLU A 1 381 ? 41.492 44.063 55.002 1.00 15.15 644 GLU A CA 1
ATOM 2679 C C . GLU A 1 381 ? 40.861 43.100 55.998 1.00 16.21 644 GLU A C 1
ATOM 2680 O O . GLU A 1 381 ? 39.874 43.441 56.644 1.00 15.97 644 GLU A O 1
ATOM 2686 N N . TYR A 1 382 ? 41.419 41.897 56.121 1.00 18.76 645 TYR A N 1
ATOM 2687 C CA . TYR A 1 382 ? 41.098 41.057 57.269 1.00 13.64 645 TYR A CA 1
ATOM 2688 C C . TYR A 1 382 ? 42.050 41.422 58.397 1.00 15.40 645 TYR A C 1
ATOM 2689 O O . TYR A 1 382 ? 43.210 41.015 58.397 1.00 14.53 645 TYR A O 1
ATOM 2698 N N . VAL A 1 383 ? 41.564 42.209 59.349 1.00 12.98 646 VAL A N 1
ATOM 2699 C CA . VAL A 1 383 ? 42.418 42.689 60.431 1.00 18.26 646 VAL A CA 1
ATOM 2700 C C . VAL A 1 383 ? 42.155 41.921 61.721 1.00 19.89 646 VAL A C 1
ATOM 2701 O O . VAL A 1 383 ? 41.004 41.650 62.068 1.00 18.78 646 VAL A O 1
ATOM 2705 N N . GLY A 1 384 ? 43.234 41.573 62.421 1.00 17.84 647 GLY A N 1
ATOM 2706 C CA . GLY A 1 384 ? 43.155 40.890 63.698 1.00 18.72 647 GLY A CA 1
ATOM 2707 C C . GLY A 1 384 ? 44.555 40.739 64.268 1.00 20.52 647 GLY A C 1
ATOM 2708 O O . GLY A 1 384 ? 45.464 41.471 63.878 1.00 22.00 647 GLY A O 1
ATOM 2709 N N . GLU A 1 385 ? 44.739 39.790 65.180 1.00 18.75 648 GLU A N 1
ATOM 2710 C CA . GLU A 1 385 ? 46.065 39.523 65.735 1.00 19.04 648 GLU A CA 1
ATOM 2711 C C . GLU A 1 385 ? 46.774 38.463 64.900 1.00 19.93 648 GLU A C 1
ATOM 2712 O O . GLU A 1 385 ? 46.221 37.386 64.680 1.00 17.86 648 GLU A O 1
ATOM 2718 N N . LEU A 1 386 ? 47.985 38.767 64.437 1.00 18.14 649 LEU A N 1
ATOM 2719 C CA . LEU A 1 386 ? 48.825 37.781 63.754 1.00 20.31 649 LEU A CA 1
ATOM 2720 C C . LEU A 1 386 ? 49.348 36.751 64.747 1.00 20.08 649 LEU A C 1
ATOM 2721 O O . LEU A 1 386 ? 49.970 37.111 65.743 1.00 18.92 649 LEU A O 1
ATOM 2726 N N . LEU A 1 387 ? 49.118 35.475 64.462 1.00 17.77 650 LEU A N 1
ATOM 2727 C CA . LEU A 1 387 ? 49.560 34.393 65.345 1.00 18.34 650 LEU A CA 1
ATOM 2728 C C . LEU A 1 387 ? 50.193 33.259 64.551 1.00 18.01 650 LEU A C 1
ATOM 2729 O O . LEU A 1 387 ? 49.776 32.983 63.434 1.00 17.34 650 LEU A O 1
ATOM 2734 N N . GLU A 1 388 ? 51.191 32.597 65.129 1.00 18.62 651 GLU A N 1
ATOM 2735 C CA . GLU A 1 388 ? 51.597 31.284 64.634 1.00 19.16 651 GLU A CA 1
ATOM 2736 C C . GLU A 1 388 ? 50.371 30.381 64.634 1.00 21.82 651 GLU A C 1
ATOM 2737 O O . GLU A 1 388 ? 49.541 30.478 65.542 1.00 18.97 651 GLU A O 1
ATOM 2743 N N . ASP A 1 389 ? 50.259 29.510 63.632 1.00 18.24 652 ASP A N 1
ATOM 2744 C CA . ASP A 1 389 ? 49.123 28.587 63.542 1.00 20.40 652 ASP A CA 1
ATOM 2745 C C . ASP A 1 389 ? 48.891 27.828 64.846 1.00 19.41 652 ASP A C 1
ATOM 2746 O O . ASP A 1 389 ? 47.757 27.709 65.300 1.00 19.71 652 ASP A O 1
ATOM 2751 N N . SER A 1 390 ? 49.967 27.329 65.454 1.00 20.09 653 SER A N 1
ATOM 2752 C CA . SER A 1 390 ? 49.857 26.544 66.686 1.00 24.79 653 SER A CA 1
ATOM 2753 C C . SER A 1 390 ? 49.282 27.366 67.839 1.00 24.16 653 SER A C 1
ATOM 2754 O O . SER A 1 390 ? 48.511 26.859 68.656 1.00 23.27 653 SER A O 1
ATOM 2757 N N . GLU A 1 391 ? 49.650 28.640 67.895 1.00 21.29 654 GLU A N 1
ATOM 2758 C CA . GLU A 1 391 ? 49.112 29.531 68.911 1.00 21.69 654 GLU A CA 1
ATOM 2759 C C . GLU A 1 391 ? 47.621 29.814 68.696 1.00 21.41 654 GLU A C 1
ATOM 2760 O O . GLU A 1 391 ? 46.844 29.812 69.651 1.00 22.72 654 GLU A O 1
ATOM 2766 N N . ALA A 1 392 ? 47.222 30.067 67.449 1.00 21.86 655 ALA A N 1
ATOM 2767 C CA . ALA A 1 392 ? 45.806 30.298 67.150 1.00 21.71 655 ALA A CA 1
ATOM 2768 C C . ALA A 1 392 ? 44.993 29.059 67.486 1.00 25.14 655 ALA A C 1
ATOM 2769 O O . ALA A 1 392 ? 43.880 29.158 68.010 1.00 27.95 655 ALA A O 1
ATOM 2771 N N . GLU A 1 393 ? 45.553 27.890 67.190 1.00 23.17 656 GLU A N 1
ATOM 2772 C CA . GLU A 1 393 ? 44.850 26.641 67.453 1.00 28.09 656 GLU A CA 1
ATOM 2773 C C . GLU A 1 393 ? 44.691 26.414 68.956 1.00 29.28 656 GLU A C 1
ATOM 2774 O O . GLU A 1 393 ? 43.609 26.045 69.418 1.00 27.10 656 GLU A O 1
ATOM 2780 N N . ARG A 1 394 ? 45.763 26.651 69.711 1.00 24.75 657 ARG A N 1
ATOM 2781 C CA . ARG A 1 394 ? 45.744 26.480 71.169 1.00 28.21 657 ARG A CA 1
ATOM 2782 C C . ARG A 1 394 ? 44.693 27.299 71.897 1.00 27.74 657 ARG A C 1
ATOM 2783 O O . ARG A 1 394 ? 44.164 26.875 72.931 1.00 28.36 657 ARG A O 1
ATOM 2791 N N . ARG A 1 395 ? 44.424 28.492 71.383 1.00 28.05 658 ARG A N 1
ATOM 2792 C CA . ARG A 1 395 ? 43.579 29.438 72.097 1.00 28.48 658 ARG A CA 1
ATOM 2793 C C . ARG A 1 395 ? 42.118 29.033 72.047 1.00 27.12 658 ARG A C 1
ATOM 2794 O O . ARG A 1 395 ? 41.677 28.372 71.111 1.00 28.67 658 ARG A O 1
ATOM 2802 N N . ILE A 1 396 ? 41.380 29.429 73.075 1.00 26.53 659 ILE A N 1
ATOM 2803 C CA . ILE A 1 396 ? 39.983 29.055 73.211 1.00 27.41 659 ILE A CA 1
ATOM 2804 C C . ILE A 1 396 ? 39.051 30.120 72.642 1.00 27.46 659 ILE A C 1
ATOM 2805 O O . ILE A 1 396 ? 39.290 31.319 72.805 1.00 26.51 659 ILE A O 1
ATOM 2810 N N . GLY A 1 397 ? 38.000 29.673 71.960 1.00 26.92 660 GLY A N 1
ATOM 2811 C CA . GLY A 1 397 ? 36.887 30.536 71.614 1.00 26.89 660 GLY A CA 1
ATOM 2812 C C . GLY A 1 397 ? 37.060 31.375 70.365 1.00 26.02 660 GLY A C 1
ATOM 2813 O O . GLY A 1 397 ? 36.295 32.312 70.141 1.00 25.28 660 GLY A O 1
ATOM 2814 N N . ASN A 1 398 ? 38.044 31.043 69.537 1.00 24.13 661 ASN A N 1
ATOM 2815 C CA . ASN A 1 398 ? 38.355 31.899 68.395 1.00 22.74 661 ASN A CA 1
ATOM 2816 C C . ASN A 1 398 ? 38.156 31.248 67.030 1.00 23.31 661 ASN A C 1
ATOM 2817 O O . ASN A 1 398 ? 38.428 31.873 66.000 1.00 20.84 661 ASN A O 1
ATOM 2822 N N . ASP A 1 399 ? 37.662 30.015 67.014 1.00 22.63 662 ASP A N 1
ATOM 2823 C CA . ASP A 1 399 ? 37.699 29.210 65.794 1.00 23.99 662 ASP A CA 1
ATOM 2824 C C . ASP A 1 399 ? 36.867 29.805 64.663 1.00 25.13 662 ASP A C 1
ATOM 2825 O O . ASP A 1 399 ? 37.155 29.561 63.496 1.00 23.80 662 ASP A O 1
ATOM 2830 N N . GLU A 1 400 ? 35.842 30.583 65.002 1.00 21.97 663 GLU A N 1
ATOM 2831 C CA . GLU A 1 400 ? 34.966 31.135 63.974 1.00 21.60 663 GLU A CA 1
ATOM 2832 C C . GLU A 1 400 ? 35.517 32.413 63.348 1.00 22.58 663 GLU A C 1
ATOM 2833 O O . GLU A 1 400 ? 34.937 32.930 62.400 1.00 20.04 663 GLU A O 1
ATOM 2839 N N . TYR A 1 401 ? 36.647 32.902 63.850 1.00 19.98 664 TYR A N 1
ATOM 2840 C CA . TYR A 1 401 ? 37.202 34.162 63.368 1.00 19.48 664 TYR A CA 1
ATOM 2841 C C . TYR A 1 401 ? 38.684 34.062 63.038 1.00 19.12 664 TYR A C 1
ATOM 2842 O O . TYR A 1 401 ? 39.456 34.982 63.297 1.00 19.91 664 TYR A O 1
ATOM 2851 N N . LEU A 1 402 ? 39.072 32.934 62.455 1.00 20.28 665 LEU A N 1
ATOM 2852 C CA . LEU A 1 402 ? 40.450 32.727 62.036 1.00 17.37 665 LEU A CA 1
ATOM 2853 C C . LEU A 1 402 ? 40.568 32.784 60.511 1.00 17.29 665 LEU A C 1
ATOM 2854 O O . LEU A 1 402 ? 39.781 32.160 59.801 1.00 21.58 665 LEU A O 1
ATOM 2859 N N . PHE A 1 403 ? 41.533 33.548 60.015 1.00 15.84 666 PHE A N 1
ATOM 2860 C CA . PHE A 1 403 ? 41.892 33.490 58.602 1.00 15.17 666 PHE A CA 1
ATOM 2861 C C . PHE A 1 403 ? 43.245 32.808 58.471 1.00 17.89 666 PHE A C 1
ATOM 2862 O O . PHE A 1 403 ? 44.271 33.368 58.858 1.00 14.94 666 PHE A O 1
ATOM 2870 N N . ASP A 1 404 ? 43.234 31.599 57.922 1.00 15.09 667 ASP A N 1
ATOM 2871 C CA . ASP A 1 404 ? 44.454 30.833 57.700 1.00 15.08 667 ASP A CA 1
ATOM 2872 C C . ASP A 1 404 ? 45.163 31.398 56.467 1.00 16.41 667 ASP A C 1
ATOM 2873 O O . ASP A 1 404 ? 44.657 31.282 55.355 1.00 15.45 667 ASP A O 1
ATOM 2878 N N . ILE A 1 405 ? 46.324 32.016 56.665 1.00 14.40 668 ILE A N 1
ATOM 2879 C CA . ILE A 1 405 ? 47.037 32.670 55.564 1.00 14.04 668 ILE A CA 1
ATOM 2880 C C . ILE A 1 405 ? 47.654 31.642 54.607 1.00 21.13 668 ILE A C 1
ATOM 2881 O O . ILE A 1 405 ? 48.187 30.622 55.042 1.00 19.62 668 ILE A O 1
ATOM 2886 N N . GLY A 1 406 ? 47.552 31.901 53.306 1.00 18.63 669 GLY A N 1
ATOM 2887 C CA . GLY A 1 406 ? 48.263 31.114 52.308 1.00 26.69 669 GLY A CA 1
ATOM 2888 C C . GLY A 1 406 ? 47.416 30.195 51.447 1.00 26.30 669 GLY A C 1
ATOM 2889 O O . GLY A 1 406 ? 46.315 29.798 51.840 1.00 26.62 669 GLY A O 1
ATOM 2890 N N . ASN A 1 407 ? 47.950 29.847 50.273 1.00 22.55 670 ASN A N 1
ATOM 2891 C CA . ASN A 1 407 ? 47.310 28.900 49.341 1.00 30.45 670 ASN A CA 1
ATOM 2892 C C . ASN A 1 407 ? 45.879 29.227 48.926 1.00 27.88 670 ASN A C 1
ATOM 2893 O O . ASN A 1 407 ? 45.026 28.339 48.887 1.00 33.86 670 ASN A O 1
ATOM 2898 N N . ARG A 1 408 ? 45.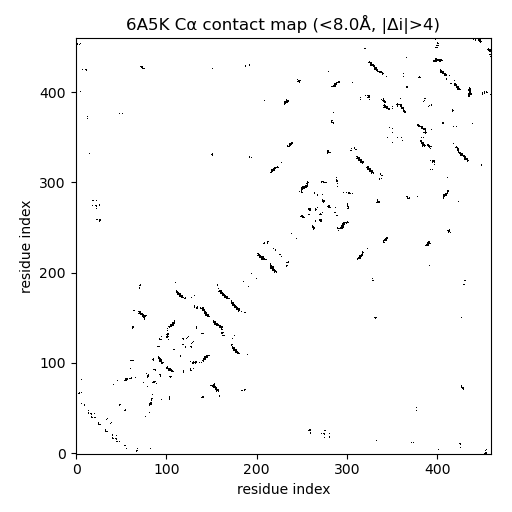601 30.486 48.623 1.00 28.22 671 ARG A N 1
ATOM 2899 C CA . ARG A 1 408 ? 44.243 30.855 48.249 1.00 29.71 671 ARG A CA 1
ATOM 2900 C C . ARG A 1 408 ? 44.140 31.443 46.859 1.00 26.09 671 ARG A C 1
ATOM 2901 O O . ARG A 1 408 ? 43.035 31.709 46.373 1.00 24.95 671 ARG A O 1
ATOM 2909 N N . TYR A 1 409 ? 45.282 31.679 46.228 1.00 17.50 672 TYR A N 1
ATOM 2910 C CA . TYR A 1 409 ? 45.262 32.205 44.878 1.00 17.38 672 TYR A CA 1
ATOM 2911 C C . TYR A 1 409 ? 44.583 31.191 43.958 1.00 19.89 672 TYR A C 1
ATOM 2912 O O . TYR A 1 409 ? 44.949 30.017 43.917 1.00 15.26 672 TYR A O 1
ATOM 2921 N N . ASP A 1 410 ? 43.558 31.653 43.255 1.00 17.81 673 ASP A N 1
ATOM 2922 C CA . ASP A 1 410 ? 42.857 30.839 42.284 1.00 20.24 673 ASP A CA 1
ATOM 2923 C C . ASP A 1 410 ? 43.255 31.308 40.895 1.00 23.83 673 ASP A C 1
ATOM 2924 O O . ASP A 1 410 ? 42.989 32.453 40.531 1.00 22.57 673 ASP A O 1
ATOM 2929 N N . ASN A 1 411 ? 43.880 30.424 40.123 1.00 16.72 674 ASN A N 1
ATOM 2930 C CA . ASN A 1 411 ? 44.372 30.795 38.801 1.00 22.10 674 ASN A CA 1
ATOM 2931 C C . ASN A 1 411 ? 43.413 30.428 37.658 1.00 23.31 674 ASN A C 1
ATOM 2932 O O . ASN A 1 411 ? 43.811 30.424 36.498 1.00 19.90 674 ASN A O 1
ATOM 2937 N N . SER A 1 412 ? 42.159 30.119 37.988 1.00 22.79 675 SER A N 1
ATOM 2938 C CA . SER A 1 412 ? 41.171 29.718 36.975 1.00 28.31 675 SER A CA 1
ATOM 2939 C C . SER A 1 412 ? 41.045 30.760 35.864 1.00 26.21 675 SER A C 1
ATOM 2940 O O . SER A 1 412 ? 41.104 30.442 34.660 1.00 24.59 675 SER A O 1
ATOM 2943 N N . LEU A 1 413 ? 40.874 32.007 36.289 1.00 25.82 676 LEU A N 1
ATOM 2944 C CA . LEU A 1 413 ? 40.668 33.106 35.366 1.00 27.84 676 LEU A CA 1
ATOM 2945 C C . LEU A 1 413 ? 41.899 33.323 34.502 1.00 22.72 676 LEU A C 1
ATOM 2946 O O . LEU A 1 413 ? 41.782 33.447 33.294 1.00 26.41 676 LEU A O 1
ATOM 2951 N N . ALA A 1 414 ? 43.074 33.349 35.121 1.00 22.58 677 ALA A N 1
ATOM 2952 C CA . ALA A 1 414 ? 44.326 33.505 34.380 1.00 22.85 677 ALA A CA 1
ATOM 2953 C C . ALA A 1 414 ? 44.452 32.455 33.275 1.00 24.59 677 ALA A C 1
ATOM 2954 O O . ALA A 1 414 ? 44.918 32.744 32.171 1.00 22.69 677 ALA A O 1
ATOM 2956 N N . GLN A 1 415 ? 44.007 31.240 33.566 1.00 24.55 678 GLN A N 1
ATOM 2957 C CA . GLN A 1 415 ? 44.075 30.171 32.580 1.00 28.55 678 GLN A CA 1
ATOM 2958 C C . GLN A 1 415 ? 43.096 30.414 31.428 1.00 24.70 678 GLN A C 1
ATOM 2959 O O . GLN A 1 415 ? 43.496 30.404 30.255 1.00 25.39 678 GLN A O 1
ATOM 2965 N N . GLY A 1 416 ? 41.825 30.633 31.759 1.00 29.51 679 GLY A N 1
ATOM 2966 C CA . GLY A 1 416 ? 40.825 30.902 30.729 1.00 31.60 679 GLY A CA 1
ATOM 2967 C C . GLY A 1 416 ? 41.231 32.047 29.812 1.00 28.22 679 GLY A C 1
ATOM 2968 O O . GLY A 1 416 ? 41.059 32.014 28.586 1.00 28.55 679 GLY A O 1
ATOM 2977 N N . SER A 1 418 ? 44.388 33.102 29.304 1.00 25.90 681 SER A N 1
ATOM 2978 C CA . SER A 1 418 ? 45.524 32.696 28.485 1.00 33.79 681 SER A CA 1
ATOM 2979 C C . SER A 1 418 ? 45.018 31.948 27.260 1.00 38.32 681 SER A C 1
ATOM 2980 O O . SER A 1 418 ? 45.599 32.041 26.178 1.00 42.73 681 SER A O 1
ATOM 2983 N N . GLU A 1 419 ? 43.932 31.201 27.438 1.00 34.77 682 GLU A N 1
ATOM 2984 C CA . GLU A 1 419 ? 43.305 30.510 26.316 1.00 40.29 682 GLU A CA 1
ATOM 2985 C C . GLU A 1 419 ? 42.661 31.477 25.331 1.00 41.10 682 GLU A C 1
ATOM 2986 O O . GLU A 1 419 ? 42.655 31.222 24.128 1.00 44.07 682 GLU A O 1
ATOM 2992 N N . LEU A 1 420 ? 42.115 32.581 25.830 1.00 37.93 683 LEU A N 1
ATOM 2993 C CA . LEU A 1 420 ? 41.481 33.552 24.933 1.00 38.29 683 LEU A CA 1
ATOM 2994 C C . LEU A 1 420 ? 42.459 34.276 24.001 1.00 46.74 683 LEU A C 1
ATOM 2995 O O . LEU A 1 420 ? 42.156 34.489 22.826 1.00 46.79 683 LEU A O 1
ATOM 3008 N N . GLU A 1 435 ? 52.147 30.269 47.538 1.00 43.05 698 GLU A N 1
ATOM 3009 C CA . GLU A 1 435 ? 52.992 29.634 48.544 1.00 39.08 698 GLU A CA 1
ATOM 3010 C C . GLU A 1 435 ? 52.280 29.586 49.898 1.00 35.63 698 GLU A C 1
ATOM 3011 O O . GLU A 1 435 ? 51.310 30.308 50.128 1.00 36.78 698 GLU A O 1
ATOM 3017 N N . SER A 1 436 ? 52.753 28.712 50.779 1.00 30.16 699 SER A N 1
ATOM 3018 C CA . SER A 1 436 ? 52.116 28.490 52.072 1.00 27.67 699 SER A CA 1
ATOM 3019 C C . SER A 1 436 ? 52.659 29.409 53.164 1.00 28.94 699 SER A C 1
ATOM 3020 O O . SER A 1 436 ? 53.687 30.068 52.991 1.00 23.55 699 SER A O 1
ATOM 3023 N N . SER A 1 437 ? 51.960 29.432 54.294 1.00 25.11 700 SER A N 1
ATOM 3024 C CA . SER A 1 437 ? 52.357 30.242 55.443 1.00 22.91 700 SER A CA 1
ATOM 3025 C C . SER A 1 437 ? 52.075 29.502 56.749 1.00 17.18 700 SER A C 1
ATOM 3026 O O . SER A 1 437 ? 51.154 28.693 56.828 1.00 18.39 700 SER A O 1
ATOM 3029 N N . GLY A 1 438 ? 52.866 29.781 57.777 1.00 16.88 701 GLY A N 1
ATOM 3030 C CA . GLY A 1 438 ? 52.626 29.181 59.074 1.00 17.74 701 GLY A CA 1
ATOM 3031 C C . GLY A 1 438 ? 51.862 30.113 59.994 1.00 20.12 701 GLY A C 1
ATOM 3032 O O . GLY A 1 438 ? 51.885 29.946 61.218 1.00 17.30 701 GLY A O 1
ATOM 3033 N N . PHE A 1 439 ? 51.179 31.097 59.417 1.00 16.14 702 PHE A N 1
ATOM 3034 C CA . PHE A 1 439 ? 50.506 32.104 60.236 1.00 16.10 702 PHE A CA 1
ATOM 3035 C C . PHE A 1 439 ? 49.018 32.269 59.949 1.00 15.68 702 PHE A C 1
ATOM 3036 O O . PHE A 1 439 ? 48.540 31.974 58.857 1.00 15.26 702 PHE A O 1
ATOM 3044 N N . THR A 1 440 ? 48.310 32.767 60.958 1.00 15.94 703 THR A N 1
ATOM 3045 C CA . THR A 1 440 ? 46.857 32.907 60.940 1.00 17.06 703 THR A CA 1
ATOM 3046 C C . THR A 1 440 ? 46.483 34.248 61.561 1.00 16.47 703 THR A C 1
ATOM 3047 O O . THR A 1 440 ? 47.166 34.727 62.471 1.00 17.92 703 THR A O 1
ATOM 3051 N N . ILE A 1 441 ? 45.421 34.867 61.061 1.00 15.70 704 ILE A N 1
ATOM 3052 C CA . ILE A 1 441 ? 44.908 36.088 61.663 1.00 16.03 704 ILE A CA 1
ATOM 3053 C C . ILE A 1 441 ? 43.706 35.754 62.540 1.00 16.57 704 ILE A C 1
ATOM 3054 O O . ILE A 1 441 ? 42.718 35.190 62.065 1.00 16.46 704 ILE A O 1
ATOM 3059 N N . ASP A 1 442 ? 43.811 36.086 63.824 1.00 17.82 705 ASP A N 1
ATOM 3060 C CA . ASP A 1 442 ? 42.758 35.833 64.798 1.00 18.08 705 ASP A CA 1
ATOM 3061 C C . ASP A 1 442 ? 41.984 37.121 65.035 1.00 18.46 705 ASP A C 1
ATOM 3062 O O . ASP A 1 442 ? 42.499 38.052 65.651 1.00 18.91 705 ASP A O 1
ATOM 3067 N N . ALA A 1 443 ? 40.744 37.170 64.555 1.00 16.07 706 ALA A N 1
ATOM 3068 C CA . ALA A 1 443 ? 39.916 38.363 64.712 1.00 19.22 706 ALA A CA 1
ATOM 3069 C C . ALA A 1 443 ? 38.782 38.172 65.724 1.00 21.20 706 ALA A C 1
ATOM 3070 O O . ALA A 1 443 ? 37.809 38.929 65.715 1.00 20.41 706 ALA A O 1
ATOM 3072 N N . ALA A 1 444 ? 38.902 37.170 66.591 1.00 18.88 707 ALA A N 1
ATOM 3073 C CA . ALA A 1 444 ? 37.818 36.842 67.520 1.00 22.90 707 ALA A CA 1
ATOM 3074 C C . ALA A 1 444 ? 37.649 37.896 68.600 1.00 23.60 707 ALA A C 1
ATOM 3075 O O . ALA A 1 444 ? 36.532 38.335 68.876 1.00 23.49 707 ALA A O 1
ATOM 3077 N N . SER A 1 445 ? 38.760 38.291 69.211 1.00 22.04 708 SER A N 1
ATOM 3078 C CA . SER A 1 445 ? 38.740 39.265 70.299 1.00 28.62 708 SER A CA 1
ATOM 3079 C C . SER A 1 445 ? 38.923 40.678 69.769 1.00 29.23 708 SER A C 1
ATOM 3080 O O . SER A 1 445 ? 38.218 41.609 70.176 1.00 24.31 708 SER A O 1
ATOM 3083 N N . LYS A 1 446 ? 39.888 40.824 68.866 1.00 26.69 709 LYS A N 1
ATOM 3084 C CA . LYS A 1 446 ? 40.223 42.109 68.268 1.00 24.96 709 LYS A CA 1
ATOM 3085 C C . LYS A 1 446 ? 40.247 41.971 66.751 1.00 24.58 709 LYS A C 1
ATOM 3086 O O . LYS A 1 446 ? 40.999 41.160 66.218 1.00 18.90 709 LYS A O 1
ATOM 3092 N N . GLY A 1 447 ? 39.425 42.753 66.058 1.00 23.65 710 GLY A N 1
ATOM 3093 C CA . GLY A 1 447 ? 39.386 42.693 64.607 1.00 24.23 710 GLY A CA 1
ATOM 3094 C C . GLY A 1 447 ? 38.581 43.821 64.001 1.00 25.10 710 GLY A C 1
ATOM 3095 O O . GLY A 1 447 ? 38.005 44.641 64.727 1.00 18.93 710 GLY A O 1
ATOM 3096 N N . ASN A 1 448 ? 38.552 43.876 62.670 1.00 20.20 711 ASN A N 1
ATOM 3097 C CA . ASN A 1 448 ? 37.744 44.868 61.970 1.00 18.00 711 ASN A CA 1
ATOM 3098 C C . ASN A 1 448 ? 36.533 44.217 61.303 1.00 15.43 711 ASN A C 1
ATOM 3099 O O . ASN A 1 448 ? 36.195 43.070 61.598 1.00 16.97 711 ASN A O 1
ATOM 3104 N N . VAL A 1 449 ? 35.895 44.951 60.401 1.00 15.18 712 VAL A N 1
ATOM 3105 C CA . VAL A 1 449 ? 34.656 44.504 59.762 1.00 19.37 712 VAL A CA 1
ATOM 3106 C C . VAL A 1 449 ? 34.848 43.190 58.983 1.00 16.51 712 VAL A C 1
ATOM 3107 O O . VAL A 1 449 ? 33.896 42.423 58.778 1.00 17.55 712 VAL A O 1
ATOM 3111 N N . GLY A 1 450 ? 36.083 42.919 58.574 1.00 15.22 713 GLY A N 1
ATOM 3112 C CA . GLY A 1 450 ? 36.390 41.715 57.823 1.00 17.25 713 GLY A CA 1
ATOM 3113 C C . GLY A 1 450 ? 35.969 40.436 58.526 1.00 17.78 713 GLY A C 1
ATOM 3114 O O . GLY A 1 450 ? 35.656 39.443 57.863 1.00 13.11 713 GLY A O 1
ATOM 3115 N N . ARG A 1 451 ? 35.936 40.459 59.862 1.00 12.86 714 ARG A N 1
ATOM 3116 C CA . ARG A 1 451 ? 35.558 39.279 60.636 1.00 13.69 714 ARG A CA 1
ATOM 3117 C C . ARG A 1 451 ? 34.106 38.863 60.358 1.00 14.37 714 ARG A C 1
ATOM 3118 O O . ARG A 1 451 ? 33.711 37.749 60.668 1.00 13.78 714 ARG A O 1
ATOM 3126 N N . PHE A 1 452 ? 33.311 39.753 59.774 1.00 12.48 715 PHE A N 1
ATOM 3127 C CA . PHE A 1 452 ? 31.883 39.473 59.600 1.00 13.38 715 PHE A CA 1
ATOM 3128 C C . PHE A 1 452 ? 31.516 38.968 58.206 1.00 15.02 715 PHE A C 1
ATOM 3129 O O . PHE A 1 452 ? 30.365 38.604 57.966 1.00 13.92 715 PHE A O 1
ATOM 3137 N N . ILE A 1 453 ? 32.480 38.939 57.287 1.00 12.96 716 ILE A N 1
ATOM 3138 C CA . ILE A 1 453 ? 32.199 38.477 55.917 1.00 12.83 716 ILE A CA 1
ATOM 3139 C C . ILE A 1 453 ? 31.984 36.960 55.892 1.00 13.69 716 ILE A C 1
ATOM 3140 O O . ILE A 1 453 ? 32.848 36.188 56.325 1.00 13.29 716 ILE A O 1
ATOM 3145 N N . ASN A 1 454 ? 30.818 36.542 55.408 1.00 9.66 717 ASN A N 1
ATOM 3146 C CA . ASN A 1 454 ? 30.445 35.131 55.399 1.00 13.66 717 ASN A CA 1
ATOM 3147 C C . ASN A 1 454 ? 31.036 34.356 54.225 1.00 10.38 717 ASN A C 1
ATOM 3148 O O . ASN A 1 454 ? 31.575 34.937 53.296 1.00 8.46 717 ASN A O 1
ATOM 3153 N N . HIS A 1 455 ? 30.932 33.036 54.281 1.00 10.56 718 HIS A N 1
ATOM 3154 C CA . HIS A 1 455 ? 31.379 32.191 53.182 1.00 11.22 718 HIS A CA 1
ATOM 3155 C C . HIS A 1 455 ? 30.302 32.025 52.112 1.00 14.42 718 HIS A C 1
ATOM 3156 O O . HIS A 1 455 ? 29.109 31.942 52.426 1.00 14.37 718 HIS A O 1
ATOM 3163 N N . SER A 1 456 ? 30.727 31.945 50.856 1.00 8.27 719 SER A N 1
ATOM 3164 C CA . SER A 1 456 ? 29.836 31.482 49.797 1.00 10.28 719 SER A CA 1
ATOM 3165 C C . SER A 1 456 ? 30.559 30.554 48.821 1.00 12.81 719 SER A C 1
ATOM 3166 O O . SER A 1 456 ? 31.754 30.727 48.540 1.00 10.95 719 SER A O 1
ATOM 3169 N N . CYS A 1 457 ? 29.832 29.566 48.314 1.00 11.96 720 CYS A N 1
ATOM 3170 C CA . CYS A 1 457 ? 30.363 28.671 47.292 1.00 13.46 720 CYS A CA 1
ATOM 3171 C C . CYS A 1 457 ? 30.317 29.337 45.921 1.00 13.62 720 CYS A C 1
ATOM 3172 O O . CYS A 1 457 ? 30.911 28.849 44.964 1.00 12.08 720 CYS A O 1
ATOM 3175 N N . SER A 1 458 ? 29.603 30.454 45.833 1.00 11.97 721 SER A N 1
ATOM 3176 C CA . SER A 1 458 ? 29.638 31.291 44.639 1.00 18.29 721 SER A CA 1
ATOM 3177 C C . SER A 1 458 ? 29.891 32.742 45.044 1.00 14.55 721 SER A C 1
ATOM 3178 O O . SER A 1 458 ? 29.021 33.596 44.893 1.00 13.15 721 SER A O 1
ATOM 3181 N N . PRO A 1 459 ? 31.101 33.023 45.552 1.00 10.95 722 PRO A N 1
ATOM 3182 C CA . PRO A 1 459 ? 31.427 34.301 46.191 1.00 11.85 722 PRO A CA 1
ATOM 3183 C C . PRO A 1 459 ? 31.569 35.477 45.221 1.00 10.19 722 PRO A C 1
ATOM 3184 O O . PRO A 1 459 ? 31.862 35.263 44.048 1.00 13.58 722 PRO A O 1
ATOM 3188 N N . ASN A 1 460 ? 31.382 36.700 45.714 1.00 10.96 723 ASN A N 1
ATOM 3189 C CA . ASN A 1 460 ? 31.619 37.889 44.889 1.00 10.24 723 ASN A CA 1
ATOM 3190 C C . ASN A 1 460 ? 32.916 38.602 45.282 1.00 8.84 723 ASN A C 1
ATOM 3191 O O . ASN A 1 460 ? 33.297 39.600 44.661 1.00 10.16 723 ASN A O 1
ATOM 3196 N N . LEU A 1 461 ? 33.596 38.079 46.303 1.00 11.41 724 LEU A N 1
ATOM 3197 C CA . LEU A 1 461 ? 34.904 38.601 46.709 1.00 11.74 724 LEU A CA 1
ATOM 3198 C C . LEU A 1 461 ? 35.966 37.515 46.664 1.00 12.46 724 LEU A C 1
ATOM 3199 O O . LEU A 1 461 ? 35.656 36.332 46.731 1.00 10.21 724 LEU A O 1
ATOM 3204 N N . TYR A 1 462 ? 37.227 37.921 46.565 1.00 6.66 725 TYR A N 1
ATOM 3205 C CA . TYR A 1 462 ? 38.314 36.991 46.831 1.00 7.73 725 TYR A CA 1
ATOM 3206 C C . TYR A 1 462 ? 39.390 37.661 47.665 1.00 9.53 725 TYR A C 1
ATOM 3207 O O . TYR A 1 462 ? 39.507 38.898 47.683 1.00 10.50 725 TYR A O 1
ATOM 3216 N N . ALA A 1 463 ? 40.179 36.826 48.337 1.00 9.13 726 ALA A N 1
ATOM 3217 C CA . ALA A 1 463 ? 41.305 37.284 49.146 1.00 11.60 726 ALA A CA 1
ATOM 3218 C C . ALA A 1 463 ? 42.556 37.418 48.286 1.00 10.78 726 ALA A C 1
ATOM 3219 O O . ALA A 1 463 ? 42.829 36.586 47.420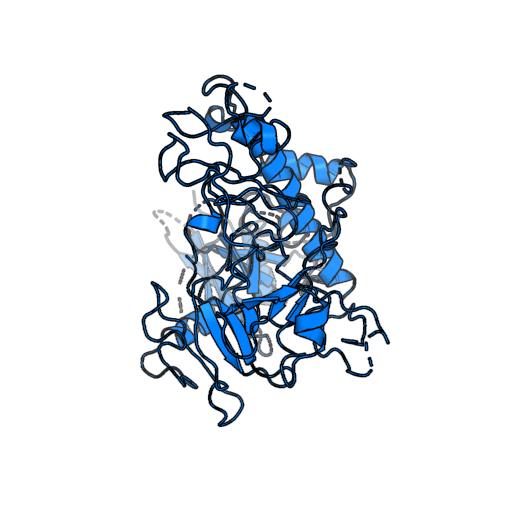 1.00 12.44 726 ALA A O 1
ATOM 3221 N N . GLN A 1 464 ? 43.305 38.482 48.537 1.00 8.96 727 GLN A N 1
ATOM 3222 C CA . GLN A 1 464 ? 44.487 38.822 47.768 1.00 12.53 727 GLN A CA 1
ATOM 3223 C C . GLN A 1 464 ? 45.597 39.225 48.727 1.00 15.20 727 GLN A C 1
ATOM 3224 O O . GLN A 1 464 ? 45.434 40.158 49.522 1.00 13.86 727 GLN A O 1
ATOM 3230 N N . ASN A 1 465 ? 46.720 38.520 48.656 1.00 11.39 728 ASN A N 1
ATOM 3231 C CA . ASN A 1 465 ? 47.877 38.853 49.482 1.00 11.10 728 ASN A CA 1
ATOM 3232 C C . ASN A 1 465 ? 48.559 40.112 48.963 1.00 10.84 728 ASN A C 1
ATOM 3233 O O . ASN A 1 465 ? 48.839 40.217 47.768 1.00 13.75 728 ASN A O 1
ATOM 3238 N N . VAL A 1 466 ? 48.814 41.063 49.862 1.00 12.26 729 VAL A N 1
ATOM 3239 C CA . VAL A 1 466 ? 49.478 42.316 49.498 1.00 12.31 729 VAL A CA 1
ATOM 3240 C C . VAL A 1 466 ? 50.611 42.633 50.474 1.00 13.36 729 VAL A C 1
ATOM 3241 O O . VAL A 1 466 ? 50.462 42.483 51.685 1.00 15.75 729 VAL A O 1
ATOM 3245 N N . LEU A 1 467 ? 51.748 43.056 49.933 1.00 13.62 730 LEU A N 1
ATOM 3246 C CA . LEU A 1 467 ? 52.855 43.546 50.747 1.00 15.63 730 LEU A CA 1
ATOM 3247 C C . LEU A 1 467 ? 53.136 45.007 50.416 1.00 20.39 730 LEU A C 1
ATOM 3248 O O . LEU A 1 467 ? 53.113 45.384 49.241 1.00 21.34 730 LEU A O 1
ATOM 3253 N N . TYR A 1 468 ? 53.385 45.832 51.437 1.00 16.42 731 TYR A N 1
ATOM 3254 C CA . TYR A 1 468 ? 53.824 47.208 51.184 1.00 18.80 731 TYR A CA 1
ATOM 3255 C C . TYR A 1 468 ? 54.666 47.822 52.309 1.00 24.38 731 TYR A C 1
ATOM 3256 O O . TYR A 1 468 ? 55.653 48.503 52.030 1.00 26.34 731 TYR A O 1
ATOM 3265 N N . ASP A 1 469 ? 54.296 47.597 53.567 1.00 25.50 732 ASP A N 1
ATOM 3266 C CA . ASP A 1 469 ? 55.058 48.192 54.670 1.00 25.82 732 ASP A CA 1
ATOM 3267 C C . ASP A 1 469 ? 56.151 47.260 55.186 1.00 25.56 732 ASP A C 1
ATOM 3268 O O . ASP A 1 469 ? 56.870 47.601 56.125 1.00 24.34 732 ASP A O 1
ATOM 3273 N N . HIS A 1 470 ? 56.261 46.089 54.569 1.00 25.34 733 HIS A N 1
ATOM 3274 C CA . HIS A 1 470 ? 57.333 45.136 54.848 1.00 26.81 733 HIS A CA 1
ATOM 3275 C C . HIS A 1 470 ? 57.349 44.097 53.726 1.00 26.11 733 HIS A C 1
ATOM 3276 O O . HIS A 1 470 ? 56.450 44.077 52.886 1.00 21.89 733 HIS A O 1
ATOM 3283 N N . GLU A 1 471 ? 58.364 43.239 53.715 1.00 19.73 734 GLU A N 1
ATOM 3284 C CA . GLU A 1 471 ? 58.487 42.213 52.678 1.00 22.17 734 GLU A CA 1
ATOM 3285 C C . GLU A 1 471 ? 58.414 40.801 53.252 1.00 21.43 734 GLU A C 1
ATOM 3286 O O . GLU A 1 471 ? 58.889 39.848 52.637 1.00 20.62 734 GLU A O 1
ATOM 3292 N N . ASP A 1 472 ? 57.813 40.662 54.427 1.00 20.40 735 ASP A N 1
ATOM 3293 C CA . ASP A 1 472 ? 57.710 39.354 55.054 1.00 21.56 735 ASP A CA 1
ATOM 3294 C C . ASP A 1 472 ? 56.549 38.580 54.426 1.00 23.38 735 ASP A C 1
ATOM 3295 O O . ASP A 1 472 ? 55.387 38.762 54.799 1.00 20.87 735 ASP A O 1
ATOM 3300 N N . SER A 1 473 ? 56.879 37.719 53.467 1.00 19.81 736 SER A N 1
ATOM 3301 C CA . SER A 1 473 ? 55.877 36.975 52.707 1.00 21.48 736 SER A CA 1
ATOM 3302 C C . SER A 1 473 ? 55.149 35.919 53.536 1.00 18.86 736 SER A C 1
ATOM 3303 O O . SER A 1 473 ? 54.146 35.365 53.101 1.00 18.35 736 SER A O 1
ATOM 3306 N N . ARG A 1 474 ? 55.657 35.629 54.727 1.00 17.04 737 ARG A N 1
ATOM 3307 C CA . ARG A 1 474 ? 54.959 34.716 55.621 1.00 17.24 737 ARG A CA 1
ATOM 3308 C C . ARG A 1 474 ? 53.671 35.342 56.125 1.00 17.41 737 ARG A C 1
ATOM 3309 O O . ARG A 1 474 ? 52.715 34.642 56.469 1.00 16.38 737 ARG A O 1
ATOM 3317 N N . ILE A 1 475 ? 53.666 36.668 56.200 1.00 16.56 738 ILE A N 1
ATOM 3318 C CA . ILE A 1 475 ? 52.549 37.389 56.798 1.00 16.01 738 ILE A CA 1
ATOM 3319 C C . ILE A 1 475 ? 52.093 38.565 55.934 1.00 15.72 738 ILE A C 1
ATOM 3320 O O . ILE A 1 475 ? 52.136 39.721 56.359 1.00 17.01 738 ILE A O 1
ATOM 3325 N N . PRO A 1 476 ? 51.636 38.270 54.710 1.00 17.65 739 PRO A N 1
ATOM 3326 C CA . PRO A 1 476 ? 51.117 39.351 53.875 1.00 15.97 739 PRO A CA 1
ATOM 3327 C C . PRO A 1 476 ? 49.812 39.900 54.435 1.00 16.78 739 PRO A C 1
ATOM 3328 O O . PRO A 1 476 ? 49.140 39.226 55.228 1.00 15.20 739 PRO A O 1
ATOM 3332 N N . HIS A 1 477 ? 49.473 41.123 54.043 1.00 17.35 740 HIS A N 1
ATOM 3333 C CA . HIS A 1 477 ? 48.150 41.667 54.308 1.00 15.51 740 HIS A CA 1
ATOM 3334 C C . HIS A 1 477 ? 47.124 40.876 53.509 1.00 15.58 740 HIS A C 1
ATOM 3335 O O . HIS A 1 477 ? 47.352 40.566 52.338 1.00 15.06 740 HIS A O 1
ATOM 3342 N N . VAL A 1 478 ? 45.999 40.546 54.137 1.00 13.77 741 VAL A N 1
ATOM 3343 C CA . VAL A 1 478 ? 44.921 39.866 53.420 1.00 12.26 741 VAL A CA 1
ATOM 3344 C C . VAL A 1 478 ? 43.886 40.907 53.000 1.00 10.91 741 VAL A C 1
ATOM 3345 O O . VAL A 1 478 ? 43.172 41.460 53.836 1.00 15.06 741 VAL A O 1
ATOM 3357 N N . PHE A 1 480 ? 40.633 42.040 50.568 1.00 10.18 743 PHE A N 1
ATOM 3358 C CA . PHE A 1 480 ? 39.541 41.533 49.737 1.00 8.92 743 PHE A CA 1
ATOM 3359 C C . PHE A 1 480 ? 39.235 42.428 48.539 1.00 11.72 743 PHE A C 1
ATOM 3360 O O . PHE A 1 480 ? 39.213 43.657 48.656 1.00 13.83 743 PHE A O 1
ATOM 3368 N N . PHE A 1 481 ? 38.995 41.791 47.392 1.00 9.50 744 PHE A N 1
ATOM 3369 C CA . PHE A 1 481 ? 38.640 42.477 46.150 1.00 8.52 744 PHE A CA 1
ATOM 3370 C C . PHE A 1 481 ? 37.341 41.912 45.562 1.00 8.25 744 PHE A C 1
ATOM 3371 O O . PHE A 1 481 ? 37.077 40.715 45.667 1.00 9.24 744 PHE A O 1
ATOM 3379 N N . ALA A 1 482 ? 36.551 42.768 44.920 1.00 11.67 745 ALA A N 1
ATOM 3380 C CA . ALA A 1 482 ? 35.355 42.315 44.200 1.00 10.60 745 ALA A CA 1
ATOM 3381 C C . ALA A 1 482 ? 35.707 41.592 42.896 1.00 10.24 745 ALA A C 1
ATOM 3382 O O . ALA A 1 482 ? 36.558 42.055 42.134 1.00 9.05 745 ALA A O 1
ATOM 3384 N N . GLN A 1 483 ? 35.049 40.464 42.627 1.00 10.16 746 GLN A N 1
ATOM 3385 C CA . GLN A 1 483 ? 35.213 39.796 41.334 1.00 12.13 746 GLN A CA 1
ATOM 3386 C C . GLN A 1 483 ? 33.929 39.822 40.489 1.00 12.72 746 GLN A C 1
ATOM 3387 O O . GLN A 1 483 ? 33.814 39.107 39.494 1.00 12.46 746 GLN A O 1
ATOM 3393 N N . ASP A 1 484 ? 32.979 40.664 40.893 1.00 11.78 747 ASP A N 1
ATOM 3394 C CA . ASP A 1 484 ? 31.817 41.025 40.083 1.00 13.15 747 ASP A CA 1
ATOM 3395 C C . ASP A 1 484 ? 31.612 42.529 40.170 1.00 10.64 747 ASP A C 1
ATOM 3396 O O . ASP A 1 484 ? 32.163 43.179 41.053 1.00 9.56 747 ASP A O 1
ATOM 3401 N N . ASN A 1 485 ? 30.805 43.070 39.266 1.00 8.77 748 ASN A N 1
ATOM 3402 C CA . ASN A 1 485 ? 30.135 44.334 39.537 1.00 14.59 748 ASN A CA 1
ATOM 3403 C C . ASN A 1 485 ? 28.988 44.035 40.495 1.00 12.21 748 ASN A C 1
ATOM 3404 O O . ASN A 1 485 ? 27.988 43.446 40.100 1.00 14.37 748 ASN A O 1
ATOM 3409 N N . ILE A 1 486 ? 29.141 44.419 41.756 1.00 9.78 749 ILE A N 1
ATOM 3410 C CA . ILE A 1 486 ? 28.192 44.004 42.786 1.00 10.32 749 ILE A CA 1
ATOM 3411 C C . ILE A 1 486 ? 27.059 45.021 42.950 1.00 10.14 749 ILE A C 1
ATOM 3412 O O . ILE A 1 486 ? 27.315 46.210 43.081 1.00 12.18 749 ILE A O 1
ATOM 3417 N N . PRO A 1 487 ? 25.800 44.550 42.932 1.00 10.57 750 PRO A N 1
ATOM 3418 C CA . PRO A 1 487 ? 24.657 45.432 43.185 1.00 12.13 750 PRO A CA 1
ATOM 3419 C C . PRO A 1 487 ? 24.707 45.989 44.593 1.00 12.34 750 PRO A C 1
ATOM 3420 O O . PRO A 1 487 ? 25.290 45.346 45.465 1.00 14.52 750 PRO A O 1
ATOM 3424 N N . PRO A 1 488 ? 24.101 47.165 44.824 1.00 13.17 751 PRO A N 1
ATOM 3425 C CA . PRO A 1 488 ? 24.060 47.675 46.197 1.00 15.93 751 PRO A CA 1
ATOM 3426 C C . PRO A 1 488 ? 23.314 46.709 47.107 1.00 15.00 751 PRO A C 1
ATOM 3427 O O . PRO A 1 488 ? 22.355 46.067 46.660 1.00 13.86 751 PRO A O 1
ATOM 3431 N N . LEU A 1 489 ? 23.802 46.579 48.338 1.00 13.68 752 LEU A N 1
ATOM 3432 C CA . LEU A 1 489 ? 23.164 45.814 49.415 1.00 12.25 752 LEU A CA 1
ATOM 3433 C C . LEU A 1 489 ? 23.216 44.301 49.217 1.00 13.79 752 LEU A C 1
ATOM 3434 O O . LEU A 1 489 ? 22.625 43.562 49.996 1.00 22.19 752 LEU A O 1
ATOM 3439 N N . GLN A 1 490 ? 23.908 43.834 48.179 1.00 11.63 753 GLN A N 1
ATOM 3440 C CA . GLN A 1 490 ? 24.125 42.399 48.016 1.00 10.27 753 GLN A CA 1
ATOM 3441 C C . GLN A 1 490 ? 25.159 41.941 49.037 1.00 16.09 753 GLN A C 1
ATOM 3442 O O . GLN A 1 490 ? 26.178 42.613 49.233 1.00 10.95 753 GLN A O 1
ATOM 3448 N N . GLU A 1 491 ? 24.904 40.812 49.695 1.00 10.98 754 GLU A N 1
ATOM 3449 C CA . GLU A 1 491 ? 25.852 40.343 50.703 1.00 11.03 754 GLU A CA 1
ATOM 3450 C C . GLU A 1 491 ? 27.217 40.058 50.066 1.00 11.86 754 GLU A C 1
ATOM 3451 O O . GLU A 1 491 ? 27.305 39.435 48.999 1.00 11.05 754 GLU A O 1
ATOM 3457 N N . LEU A 1 492 ? 28.272 40.539 50.719 1.00 11.14 755 LEU A N 1
ATOM 3458 C CA . LEU A 1 492 ? 29.646 40.265 50.310 1.00 10.14 755 LEU A CA 1
ATOM 3459 C C . LEU A 1 492 ? 30.146 38.973 50.959 1.00 10.71 755 LEU A C 1
ATOM 3460 O O . LEU A 1 492 ? 29.992 38.787 52.164 1.00 11.05 755 LEU A O 1
ATOM 3465 N N . CYS A 1 493 ? 30.740 38.094 50.154 1.00 8.60 756 CYS A N 1
ATOM 3466 C CA . CYS A 1 493 ? 31.239 36.798 50.614 1.00 8.67 756 CYS A CA 1
ATOM 3467 C C . CYS A 1 493 ? 32.486 36.386 49.848 1.00 8.38 756 CYS A C 1
ATOM 3468 O O . CYS A 1 493 ? 32.673 36.789 48.705 1.00 10.65 756 CYS A O 1
ATOM 3471 N N . TYR A 1 494 ? 33.312 35.552 50.476 1.00 9.69 757 TYR A N 1
ATOM 3472 C CA . TYR A 1 494 ? 34.432 34.907 49.797 1.00 8.91 757 TYR A CA 1
ATOM 3473 C C . TYR A 1 494 ? 34.465 33.435 50.185 1.00 13.93 757 TYR A C 1
ATOM 3474 O O . TYR A 1 494 ? 33.710 32.987 51.055 1.00 9.37 757 TYR A O 1
ATOM 3483 N N . ASP A 1 495 ? 35.351 32.687 49.541 1.00 11.68 758 ASP A N 1
ATOM 3484 C CA . ASP A 1 495 ? 35.492 31.253 49.784 1.00 14.41 758 ASP A CA 1
ATOM 3485 C C . ASP A 1 495 ? 36.375 30.976 51.013 1.00 14.38 758 ASP A C 1
ATOM 3486 O O . ASP A 1 495 ? 37.584 31.201 50.980 1.00 15.30 758 ASP A O 1
ATOM 3491 N N . TYR A 1 496 ? 35.766 30.478 52.087 1.00 10.52 759 TYR A N 1
ATOM 3492 C CA . TYR A 1 496 ? 36.494 30.178 53.334 1.00 13.78 759 TYR A CA 1
ATOM 3493 C C . TYR A 1 496 ? 37.562 29.108 53.146 1.00 17.65 759 TYR A C 1
ATOM 3494 O O . TYR A 1 496 ? 38.543 29.054 53.898 1.00 17.62 759 TYR A O 1
ATOM 3503 N N . ASN A 1 497 ? 37.332 28.230 52.174 1.00 15.15 760 ASN A N 1
ATOM 3504 C CA . ASN A 1 497 ? 38.343 27.266 51.742 1.00 15.61 760 ASN A CA 1
ATOM 3505 C C . ASN A 1 497 ? 38.718 26.228 52.806 1.00 16.28 760 ASN A C 1
ATOM 3506 O O . ASN A 1 497 ? 39.806 25.657 52.760 1.00 20.63 760 ASN A O 1
ATOM 3511 N N . TYR A 1 498 ? 37.820 25.977 53.759 1.00 15.36 761 TYR A N 1
ATOM 3512 C CA . TYR A 1 498 ? 38.057 24.943 54.764 1.00 22.51 761 TYR A CA 1
ATOM 3513 C C . TYR A 1 498 ? 38.088 23.571 54.108 1.00 26.38 761 TYR A C 1
ATOM 3514 O O . TYR A 1 498 ? 37.247 23.268 53.268 1.00 22.96 761 TYR A O 1
ATOM 3523 N N . ALA A 1 499 ? 39.039 22.733 54.503 1.00 31.91 762 ALA A N 1
ATOM 3524 C CA . ALA A 1 499 ? 39.027 21.339 54.078 1.00 33.59 762 ALA A CA 1
ATOM 3525 C C . ALA A 1 499 ? 37.988 20.580 54.892 1.00 35.34 762 ALA A C 1
ATOM 3526 O O . ALA A 1 499 ? 37.870 20.791 56.098 1.00 33.41 762 ALA A O 1
ATOM 3528 N N . LEU A 1 500 ? 37.229 19.706 54.239 1.00 36.58 763 LEU A N 1
ATOM 3529 C CA . LEU A 1 500 ? 36.174 18.964 54.929 1.00 40.26 763 LEU A CA 1
ATOM 3530 C C . LEU A 1 500 ? 36.757 17.916 55.869 1.00 43.53 763 LEU A C 1
ATOM 3531 O O . LEU A 1 500 ? 37.769 17.281 55.557 1.00 43.10 763 LEU A O 1
ATOM 3536 N N . ASP A 1 501 ? 36.104 17.756 57.019 1.00 45.19 764 ASP A N 1
ATOM 3537 C CA . ASP A 1 501 ? 36.528 16.834 58.073 1.00 49.18 764 ASP A CA 1
ATOM 3538 C C . ASP A 1 501 ? 37.890 17.221 58.640 1.00 51.97 764 ASP A C 1
ATOM 3539 O O . ASP A 1 501 ? 38.611 16.378 59.179 1.00 54.57 764 ASP A O 1
ATOM 3544 N N . GLN A 1 502 ? 38.211 18.506 58.523 1.00 51.11 765 GLN A N 1
ATOM 3545 C CA . GLN A 1 502 ? 39.467 19.074 59.011 1.00 54.47 765 GLN A CA 1
ATOM 3546 C C . GLN A 1 502 ? 40.695 18.321 58.501 1.00 56.43 765 GLN A C 1
ATOM 3547 O O . GLN A 1 502 ? 40.875 18.151 57.291 1.00 54.76 765 GLN A O 1
ATOM 3553 N N . GLN A 1 512 ? 30.948 18.463 61.846 1.00 37.98 775 GLN A N 1
ATOM 3554 C CA . GLN A 1 512 ? 30.380 18.887 60.571 1.00 34.49 775 GLN A CA 1
ATOM 3555 C C . GLN A 1 512 ? 29.494 20.115 60.731 1.00 26.81 775 GLN A C 1
ATOM 3556 O O . GLN A 1 512 ? 28.778 20.255 61.724 1.00 30.41 775 GLN A O 1
ATOM 3562 N N . LYS A 1 513 ? 29.548 21.006 59.750 1.00 24.40 776 LYS A N 1
ATOM 3563 C CA . LYS A 1 513 ? 28.631 22.134 59.705 1.00 26.68 776 LYS A CA 1
ATOM 3564 C C . LYS A 1 513 ? 28.160 22.332 58.274 1.00 24.55 776 LYS A C 1
ATOM 3565 O O . LYS A 1 513 ? 28.964 22.351 57.346 1.00 18.59 776 LYS A O 1
ATOM 3571 N N . LEU A 1 514 ? 26.850 22.455 58.101 1.00 21.00 777 LEU A N 1
ATOM 3572 C CA . LEU A 1 514 ? 26.270 22.638 56.779 1.00 20.03 777 LEU A CA 1
ATOM 3573 C C . LEU A 1 514 ? 26.551 24.042 56.250 1.00 15.60 777 LEU A C 1
ATOM 3574 O O . LEU A 1 514 ? 26.619 25.002 57.018 1.00 15.42 777 LEU A O 1
ATOM 3579 N N . CYS A 1 515 ? 26.721 24.157 54.936 1.00 14.93 778 CYS A N 1
ATOM 3580 C CA . CYS A 1 515 ? 26.823 25.463 54.299 1.00 14.49 778 CYS A CA 1
ATOM 3581 C C . CYS A 1 515 ? 25.428 25.977 53.957 1.00 14.41 778 CYS A C 1
ATOM 3582 O O . CYS A 1 515 ? 24.637 25.272 53.330 1.00 13.99 778 CYS A O 1
ATOM 3585 N N . PHE A 1 516 ? 25.141 27.207 54.370 1.00 13.28 779 PHE A N 1
ATOM 3586 C CA . PHE A 1 516 ? 23.849 27.840 54.111 1.00 13.62 779 PHE A CA 1
ATOM 3587 C C . PHE A 1 516 ? 23.969 28.998 53.119 1.00 13.46 779 PHE A C 1
ATOM 3588 O O . PHE A 1 516 ? 23.170 29.937 53.162 1.00 12.88 779 PHE A O 1
ATOM 3596 N N . CYS A 1 517 ? 24.962 28.945 52.230 1.00 12.72 780 CYS A N 1
ATOM 3597 C CA . CYS A 1 517 ? 25.198 30.066 51.317 1.00 14.59 780 CYS A CA 1
ATOM 3598 C C . CYS A 1 517 ? 24.052 30.228 50.314 1.00 18.08 780 CYS A C 1
ATOM 3599 O O . CYS A 1 517 ? 23.813 31.330 49.818 1.00 16.35 780 CYS A O 1
ATOM 3602 N N . GLY A 1 518 ? 23.358 29.132 50.016 1.00 14.60 781 GLY A N 1
ATOM 3603 C CA . GLY A 1 518 ? 22.186 29.172 49.148 1.00 16.63 781 GLY A CA 1
ATOM 3604 C C . GLY A 1 518 ? 22.458 29.169 47.648 1.00 21.08 781 GLY A C 1
ATOM 3605 O O . GLY A 1 518 ? 21.532 29.280 46.836 1.00 18.16 781 GLY A O 1
ATOM 3606 N N . ALA A 1 519 ? 23.727 29.045 47.271 1.00 16.23 782 ALA A N 1
ATOM 3607 C CA . ALA A 1 519 ? 24.088 28.974 45.859 1.00 18.69 782 ALA A CA 1
ATOM 3608 C C . ALA A 1 519 ? 23.606 27.663 45.240 1.00 20.78 782 ALA A C 1
ATOM 3609 O O . ALA A 1 519 ? 23.493 26.645 45.912 1.00 17.98 782 ALA A O 1
ATOM 3611 N N . ALA A 1 520 ? 23.336 27.676 43.945 1.00 23.45 783 ALA A N 1
ATOM 3612 C CA . ALA A 1 520 ? 22.874 26.454 43.302 1.00 24.19 783 ALA A CA 1
ATOM 3613 C C . ALA A 1 520 ? 23.994 25.420 43.167 1.00 23.53 783 ALA A C 1
ATOM 3614 O O . ALA A 1 520 ? 23.732 24.225 43.079 1.00 30.50 783 ALA A O 1
ATOM 3616 N N . VAL A 1 521 ? 25.242 25.878 43.184 1.00 15.65 784 VAL A N 1
ATOM 3617 C CA . VAL A 1 521 ? 26.388 24.974 43.099 1.00 25.19 784 VAL A CA 1
ATOM 3618 C C . VAL A 1 521 ? 27.043 24.745 44.472 1.00 29.28 784 VAL A C 1
ATOM 3619 O O . VAL A 1 521 ? 28.218 24.385 44.566 1.00 33.63 784 VAL A O 1
ATOM 3623 N N . CYS A 1 522 ? 26.269 24.936 45.532 1.00 24.34 785 CYS A N 1
ATOM 3624 C CA . CYS A 1 522 ? 26.771 24.793 46.899 1.00 21.73 785 CYS A CA 1
ATOM 3625 C C . CYS A 1 522 ? 27.431 23.432 47.158 1.00 21.86 785 CYS A C 1
ATOM 3626 O O . CYS A 1 522 ? 26.921 22.388 46.749 1.00 19.74 785 CYS A O 1
ATOM 3629 N N . ARG A 1 523 ? 28.568 23.452 47.845 1.00 16.63 786 ARG A N 1
ATOM 3630 C CA . ARG A 1 523 ? 29.292 22.230 48.168 1.00 22.01 786 ARG A CA 1
ATOM 3631 C C . ARG A 1 523 ? 28.793 21.626 49.489 1.00 20.55 786 ARG A C 1
ATOM 3632 O O . ARG A 1 523 ? 29.353 20.649 49.996 1.00 21.33 786 ARG A O 1
ATOM 3640 N N . ARG A 1 524 ? 27.736 22.237 50.024 1.00 19.63 787 ARG A N 1
ATOM 3641 C CA . ARG A 1 524 ? 26.848 21.656 51.046 1.00 19.34 787 ARG A CA 1
ATOM 3642 C C . ARG A 1 524 ? 27.403 21.658 52.473 1.00 20.51 787 ARG A C 1
ATOM 3643 O O . ARG A 1 524 ? 26.634 21.740 53.431 1.00 18.33 787 ARG A O 1
ATOM 3651 N N . ARG A 1 525 ? 28.721 21.562 52.624 1.00 21.30 788 ARG A N 1
ATOM 3652 C CA . ARG A 1 525 ? 29.323 21.606 53.954 1.00 20.42 788 ARG A CA 1
ATOM 3653 C C . ARG A 1 525 ? 30.295 22.770 54.075 1.00 19.68 788 ARG A C 1
ATOM 3654 O O . ARG A 1 525 ? 31.083 23.025 53.162 1.00 17.25 788 ARG A O 1
ATOM 3662 N N . LEU A 1 526 ? 30.225 23.480 55.196 1.00 17.56 789 LEU A N 1
ATOM 3663 C CA . LEU A 1 526 ? 31.188 24.535 55.490 1.00 19.03 789 LEU A CA 1
ATOM 3664 C C . LEU A 1 526 ? 32.496 23.886 55.947 1.00 22.92 789 LEU A C 1
ATOM 3665 O O . LEU A 1 526 ? 33.588 24.326 55.579 1.00 21.44 789 LEU A O 1
ATOM 3670 N N . TYR A 1 527 ? 32.369 22.837 56.754 1.00 26.71 790 TYR A N 1
ATOM 3671 C CA . TYR A 1 527 ? 33.497 21.970 57.089 1.00 31.75 790 TYR A CA 1
ATOM 3672 C C . TYR A 1 527 ? 33.012 20.586 57.515 1.00 34.46 790 TYR A C 1
ATOM 3673 O O . TYR A 1 527 ? 31.802 20.352 57.627 1.00 37.47 790 TYR A O 1
#

Sequence (460 aa):
DSSRNKVKETLRLFHGVCRKILQEDEAKPEDQRRKGKGLRIDFEASTILKRNGKFLNSGVHILGEVPGVEVGDEFQYRELNILGIHKPSQAGIDYKYGKAKVATSIVASNSDVLTYTGQEDQKLITGNLALATSIEKQTPVRVIRGKHSKGGNYVYDGLYLVEKYWQQVGGNVFKFQLRRIPGQPELSWVEVKKSKSKYREGLCKLDISEGKEQSPISAVNEIDDEKPPLFTYTVKLIYPDWCRPVPPKSCCCTTRCTEAVCACVEKNGGEIPYNFDGAIVGAKPTIYECGPLCKCPSSCYLRVTQHGIKLPLEIFKTKSRGWGVRCLKSIPIGSFICEYVGELLEDSEAERRIGNDEYLFDIGNRYDNSLAQGSELESSGFTIDAASKGNVGRFINHSCSPNLYAQNVLYDHEDSRIPHVFFAQDNIPPLQELCYDYNYALDQQKLCFCGAAVCRRRLY

Foldseek 3Di:
DVQLLLLLVLQLLLLLQLLLVLQLLLQDDVVVHCVVVVDDSNVVSLVLCVVVVSAAPPPDADFFDQGNDAAQAFDDACSCCSDNVANDRDFFWDWDDPPRMATREGEACVVQKDKGWDGVADDCDDRNVRPQVLQVVQTWYWYWYAPNPFFGRIGTRHIWGWNDKDWDPPCTIIMTMIGHDPDGPHHLVVVLVLCPDPCRAFWQAQAPQVPPDVHGATEGEPDDDDHDDDAHEDQDAAEDPVPPFDAADAAADQEADHFVSGPQCVVVVGGQQARLVQFGSDADQEHEAGADPHNYDCSHSRNHCVVFADFHKYWYQDDPFGIFIFTSAWDGARHDHGWWHAYKDFLVVQVPDPDQVLQKQQDDDFTDCPSVVVVVSDHARIIGGPRHYTHNNSRHAADPSFQKGKHFYDHRHDPPNDGIIIGGSGRGRGPDTHHYHSPCDPPVAAFDPNPDPPDPGGND

CATH classification: 2.170.270.10

InterPro domains:
  IPR001214 SET domain [PF00856] (627-760)
  IPR001214 SET domain [PS50280] (616-760)
  IPR001214 SET domain [SM00317] (616-766)
  IPR003105 SRA-YDG [PF02182] (329-486)
  IPR003105 SRA-YDG [PS51015] (330-482)
  IPR003105 SRA-YDG [SM00466] (325-486)
  IPR003616 Post-SET domain [PS50868] (774-790)
  IPR003616 Post-SET domain [SM00508] (774-790)
  IPR007728 Pre-SET domain [PF05033] (511-608)
  IPR007728 Pre-SET domain [PS50867] (551-613)
  IPR007728 Pre-SET domain [SM00468] (507-600)
  IPR015947 PUA-like superfamily [SSF88697] (311-501)
  IPR025794 Histone H3-K9 methyltransferase, plant [PS51575] (1-790)
  IPR036987 SRA-YDG superfamily [G3DSA:2.30.280.10] (313-501)
  IPR046341 SET domain superfamily [G3DSA:2.170.270.10] (502-790)
  IPR046341 SET domain superfamily [SSF82199] (498-770)
  IPR051357 Histone-lysine N-methyltransferase SUVAR3-9 [PTHR45660] (176-785)

B-factor: mean 28.57, std 14.01, range [6.66, 100.33]

Secondary structure (DSSP, 8-state):
-HHHHHHHHHHHHHHHHHHHHHHHHHTS-TTT-STTTT--HHHHHHHHHHHTT--SSTT----SPPTT--TT-EES---HHHHTS---SS-SEE--BTTB----EEEE--TTEEEEE------S-HHHHHHHHHHHHT--EEEEEE----S--EEEEEEEEEEEEEEE----EEEEEEEEPTTSPPPHHHHHHHHT-TT-TTEEES-TTTTSSSS--EEE-SSSSPPPPP-EE-SS-B--GGGPPPPPP----SS-------HHHHHTTSS-SB-TTS-BSS--SEEE---TT-SS-TT-TT-SGGG---S-EEEEE-SSS-EEEEESS-B-TT-B-----SEEEEHHHHHHSSS-GGGEEEEE-----HHHH-----EEEEEEE-SSEE-GGGGPEE-SS-SEE--EEESS---TTS-B--EESS-BPTTPPBEE---PPTT---B-----TT--SB--

GO terms:
  GO:0008168 methyltransferase activity (F, IDA)
  GO:0005634 nucleus (C, IDA)
  GO:0008327 methyl-CpG binding (F, IDA)
  GO:0010428 methyl-CpNpG binding (F, IDA)
  GO:0010429 methyl-CpNpN binding (F, IDA)
  GO:0005515 protein binding (F, IPI)

=== Feature glossary ===
Legend for the data blocks above and below:

— What the protein is —

Sequence gives the chain of amino acids in standard one-letter code (A=alanine, C=cysteine, …, Y=tyrosine), read N→C. It is the only feature that is directly encoded by the gene; all structural features are derived from the folded form of this sequence.

The annotation block draws on four external resources. InterPro: which protein families and domains the sequence belongs to. GO: standardized terms for what the protein does, what process it participates in, and where in the cell it acts. CATH: which structural fold it has in the CATH hierarchy. Organism: the species of origin.

— Where its atoms are —

Atomic coordinates in PDBx/mmCIF format — the same representation the Protein Data Bank distributes. Each line of the _atom_site loop places one backbone atom in Cartesian space (units: ångströms, origin: arbitrary).

Six rendered views show the 3D structure from the faces of a cube — i.e. along ±x, ±y, ±z. Rendering representation is drawn randomly per protein from cartoon (secondary-structure ribbons), sticks (backbone bonds), or molecular surface; coloring is either N→C rainbow (blue at the N-terminus through red at the C-terminus) or one color per chain.

— Local backbone conformation —

DSSP 8-state secondary structure assigns each residue one of H (α-helix), G (3₁₀-helix), I (π-helix), E (extended β-strand), B (isolated β-bridge), T (hydrogen-bonded turn), S (bend), or '-' (coil). The assignment is computed from backbone hydrogen-bond geometry via the Kabsch–Sander algorithm.

P-SEA three-state annotation labels each residue as helix, strand, or coil based purely on the geometry of the Cα trace. It serves as a fallback when the full backbone (and thus DSSP) is unavailable.

φ (phi) and ψ (psi) are the two rotatable backbone dihedrals per residue: φ is the C(i-1)–N–Cα–C torsion, ψ is the N–Cα–C–N(i+1) torsion, both in degrees on (−180°, 180°]. α-helical residues cluster near (−60°, −45°); β-strand residues near (−120°, +130°). A Ramachandran plot is simply a scatter of (φ, ψ) for every residue.

— Global shape and packing —

Radius of gyration (Rg) is the root-mean-square distance of Cα atoms from their centroid — a single number for overall size and compactness. A globular domain of N residues has Rg ≈ 2.2·N^0.38 Å; an extended or disordered chain has a much larger Rg. The Cα contact count is the number of residue pairs whose Cα atoms are within 8 Å and are more than four positions apart in sequence — a standard proxy for tertiary packing density. The bounding box is the smallest axis-aligned box enclosing all Cα atoms.

Accessible surface area quantifies burial. A residue with SASA near zero is packed into the hydrophobic core; one with SASA >100 Å² sits on the surface. Computed here via the Shrake–Rupley numerical algorithm with a 1.4 Å probe.

The contact map is a binary N×N matrix image: pixel (i, j) is dark where Cα_i and Cα_j are within 8 Å and |i−j|>4. Because the |i−j|>4 filter removes local helical contacts, off-diagonal stripes parallel to the main diagonal indicate parallel β-sheets; stripes perpendicular to it indicate antiparallel β-sheets. The Ramachandran plot scatters every residue's (φ, ψ) pair against the sterically allowed regions. The PAE heatmap renders the predicted-aligned-error matrix.

— Structural neighborhood —

A 3Di character summarizes, for each residue, the relative orientation of the Cα frame of its nearest spatial neighbor. Because it encodes fold topology rather than chemistry, 3Di alignments detect remote structural similarity that sequence alignment misses.

Structural nearest neighbors (via Foldseek easy-search vs the PDB). Reported per hit: target PDB id, E-value, and alignment TM-score. A TM-score above ~0.5 is the conventional threshold for 'same fold'.

— Confidence and disorder —

For AlphaFold models, the B-factor field carries pLDDT — the model's own estimate of local accuracy on a 0–100 scale. Regions with pLDDT<50 should be treated as essentially unmodeled; they often correspond to intrinsically disordered segments.

B-factor (Debye–Waller factor) reflects atomic displacement in the crystal lattice. It is an experimental observable (units Å²), not a prediction; low values mean the atom is pinned down, high values mean it moves or is heterogeneous across the crystal.

Predicted Aligned Error (PAE) is an AlphaFold confidence matrix: entry (i, j) is the expected error in the position of residue j, in ångströms, when the prediction is superimposed on the true structure at residue i. Low PAE within a block of residues means that block is internally rigid and well-predicted; high PAE between two blocks means their relative placement is uncertain even if each block individually is confident.